Protein 4YKI (pdb70)

Structure (mmCIF, N/CA/C/O backbone):
data_4YKI
#
_entry.id   4YKI
#
_cell.length_a   45.944
_cell.length_b   123.388
_cell.length_c   54.319
_cell.angle_alpha   90.00
_cell.angle_beta   111.84
_cell.angle_gamma   90.00
#
_symmetry.space_group_name_H-M   'P 1 21 1'
#
loop_
_entity.id
_entity.type
_entity.pdbx_description
1 polymer 'ML032222a iGluR'
2 non-polymer GLYCINE
3 non-polymer 'MAGNESIUM ION'
4 non-polymer 'SULFATE ION'
5 water water
#
loop_
_atom_site.group_PDB
_atom_site.id
_atom_site.type_symbol
_atom_site.label_atom_id
_atom_site.label_alt_id
_atom_site.label_comp_id
_atom_site.label_asym_id
_atom_site.label_entity_id
_atom_site.label_seq_id
_atom_site.pdbx_PDB_ins_code
_atom_site.Cartn_x
_atom_site.Cartn_y
_atom_site.Cartn_z
_atom_site.occupancy
_atom_site.B_iso_or_equiv
_atom_site.auth_seq_id
_atom_site.auth_comp_id
_atom_site.auth_asym_id
_atom_site.auth_atom_id
_atom_site.pdbx_PDB_model_num
ATOM 1 N N . LEU A 1 5 ? 26.979 67.661 63.318 1.00 37.43 5 LEU A N 1
ATOM 2 C CA . LEU A 1 5 ? 26.844 66.273 62.878 1.00 27.57 5 LEU A CA 1
ATOM 3 C C . LEU A 1 5 ? 28.137 65.473 63.063 1.00 27.25 5 LEU A C 1
ATOM 4 O O . LEU A 1 5 ? 28.192 64.276 62.769 1.00 26.69 5 LEU A O 1
ATOM 19 N N . ILE A 1 6 ? 29.178 66.114 63.575 1.00 31.83 6 ILE A N 1
ATOM 20 C CA . ILE A 1 6 ? 30.437 65.412 63.771 1.00 22.32 6 ILE A CA 1
ATOM 21 C C . ILE A 1 6 ? 30.293 64.314 64.831 1.00 29.13 6 ILE A C 1
ATOM 22 O O . ILE A 1 6 ? 29.940 64.573 65.985 1.00 27.73 6 ILE A O 1
ATOM 38 N N . GLY A 1 7 ? 30.555 63.079 64.425 1.00 26.76 7 GLY A N 1
ATOM 39 C CA . GLY A 1 7 ? 30.455 61.943 65.320 1.00 26.00 7 GLY A CA 1
ATOM 40 C C . GLY A 1 7 ? 29.061 61.337 65.393 1.00 28.15 7 GLY A C 1
ATOM 41 O O . GLY A 1 7 ? 28.881 60.260 65.957 1.00 28.74 7 GLY A O 1
ATOM 45 N N . ARG A 1 8 ? 28.070 62.019 64.826 1.00 25.32 8 ARG A N 1
ATOM 46 C CA . ARG A 1 8 ? 26.690 61.536 64.866 1.00 21.79 8 ARG A CA 1
ATOM 47 C C . ARG A 1 8 ? 26.446 60.386 63.882 1.00 18.74 8 ARG A C 1
ATOM 48 O O . ARG A 1 8 ? 27.199 60.196 62.937 1.00 19.73 8 ARG A O 1
ATOM 69 N N . HIS A 1 9 ? 25.383 59.624 64.127 1.00 20.63 9 HIS A N 1
ATOM 70 C CA . HIS A 1 9 ? 24.938 58.572 63.214 1.00 19.88 9 HIS A CA 1
ATOM 71 C C . HIS A 1 9 ? 23.549 58.891 62.707 1.00 21.84 9 HIS A C 1
ATOM 72 O O . HIS A 1 9 ? 22.632 59.106 63.509 1.00 24.38 9 HIS A O 1
ATOM 85 N N . LEU A 1 10 ? 23.397 58.932 61.388 1.00 18.38 10 LEU A N 1
ATOM 86 C CA . LEU A 1 10 ? 22.097 59.206 60.763 1.00 16.99 10 LEU A CA 1
ATOM 87 C C . LEU A 1 10 ? 21.480 57.963 60.143 1.00 14.99 10 LEU A C 1
ATOM 88 O O . LEU A 1 10 ? 22.113 57.274 59.363 1.00 16.74 10 LEU A O 1
ATOM 104 N N . ARG A 1 11 ? 20.227 57.721 60.482 1.00 15.18 11 ARG A N 1
ATOM 105 C CA . ARG A 1 11 ? 19.429 56.677 59.878 1.00 14.84 11 ARG A CA 1
ATOM 106 C C . ARG A 1 11 ? 18.676 57.301 58.710 1.00 14.62 11 ARG A C 1
ATOM 107 O O . ARG A 1 11 ? 17.858 58.214 58.913 1.00 14.66 11 ARG A O 1
ATOM 128 N N . LEU A 1 12 ? 18.963 56.853 57.485 1.00 13.39 12 LEU A N 1
ATOM 129 C CA . LEU A 1 12 ? 18.460 57.515 56.280 1.00 13.12 12 LEU A CA 1
ATOM 130 C C . LEU A 1 12 ? 17.409 56.670 55.582 1.00 12.73 12 LEU A C 1
ATOM 131 O O . LEU A 1 12 ? 17.678 55.562 55.129 1.00 14.18 12 LEU A O 1
ATOM 147 N N . GLY A 1 13 ? 16.201 57.191 55.485 1.00 12.84 13 GLY A N 1
ATOM 148 C CA . GLY A 1 13 ? 15.173 56.520 54.722 1.00 12.67 13 GLY A CA 1
ATOM 149 C C . GLY A 1 13 ? 15.450 56.595 53.233 1.00 12.77 13 GLY A C 1
ATOM 150 O O . GLY A 1 13 ? 15.791 57.664 52.716 1.00 13.26 13 GLY A O 1
ATOM 154 N N . SER A 1 14 ? 15.285 55.477 52.540 1.00 12.74 14 SER A N 1
ATOM 155 C CA . SER A 1 14 ? 15.458 55.457 51.095 1.00 12.97 14 SER A CA 1
ATOM 156 C C . SER A 1 14 ? 14.845 54.198 50.489 1.00 13.01 14 SER A C 1
ATOM 157 O O . SER A 1 14 ? 14.474 53.271 51.210 1.00 13.65 14 SER A O 1
ATOM 165 N N . VAL A 1 15 ? 14.704 54.207 49.165 1.00 13.13 15 VAL A N 1
ATOM 166 C CA . VAL A 1 15 ? 14.280 53.053 48.380 1.00 14.15 15 VAL A CA 1
ATOM 167 C C . VAL A 1 15 ? 14.981 53.166 47.031 1.00 13.46 15 VAL A C 1
ATOM 168 O O . VAL A 1 15 ? 15.467 54.236 46.670 1.00 14.67 15 VAL A O 1
ATOM 181 N N . GLU A 1 16 ? 15.016 52.074 46.277 1.00 13.64 16 GLU A N 1
ATOM 182 C CA . GLU A 1 16 ? 15.488 52.156 44.909 1.00 14.27 16 GLU A CA 1
ATOM 183 C C . GLU A 1 16 ? 14.565 53.046 44.070 1.00 14.24 16 GLU A C 1
ATOM 184 O O . GLU A 1 16 ? 13.354 52.919 44.135 1.00 14.76 16 GLU A O 1
ATOM 196 N N . GLU A 1 17 ? 15.169 53.955 43.319 1.00 14.07 17 GLU A N 1
ATOM 197 C CA . GLU A 1 17 ? 14.482 54.775 42.323 1.00 14.01 17 GLU A CA 1
ATOM 198 C C . GLU A 1 17 ? 15.552 55.269 41.361 1.00 13.76 17 GLU A C 1
ATOM 199 O O . GLU A 1 17 ? 16.223 56.257 41.621 1.00 13.56 17 GLU A O 1
ATOM 211 N N . GLN A 1 18 ? 15.757 54.538 40.280 1.00 15.14 18 GLN A N 1
ATOM 212 C CA . GLN A 1 18 ? 16.850 54.843 39.385 1.00 16.04 18 GLN A CA 1
ATOM 213 C C . GLN A 1 18 ? 16.552 56.152 38.660 1.00 15.08 18 GLN A C 1
ATOM 214 O O . GLN A 1 18 ? 15.422 56.371 38.232 1.00 16.06 18 GLN A O 1
ATOM 228 N N . PRO A 1 19 ? 17.566 57.028 38.489 1.00 14.67 19 PRO A N 1
ATOM 229 C CA . PRO A 1 19 ? 18.993 56.876 38.754 1.00 15.54 19 PRO A CA 1
ATOM 230 C C . PRO A 1 19 ? 19.443 57.501 40.071 1.00 14.63 19 PRO A C 1
ATOM 231 O O . PRO A 1 19 ? 20.632 57.668 40.322 1.00 15.18 19 PRO A O 1
ATOM 242 N N . PHE A 1 20 ? 18.485 57.877 40.903 1.00 13.42 20 PHE A N 1
ATOM 243 C CA . PHE A 1 20 ? 18.764 58.481 42.205 1.00 13.98 20 PHE A CA 1
ATOM 244 C C . PHE A 1 20 ? 19.336 57.479 43.190 1.00 14.12 20 PHE A C 1
ATOM 245 O O . PHE A 1 20 ? 20.306 57.771 43.874 1.00 13.62 20 PHE A O 1
ATOM 262 N N . MET A 1 21 ? 18.735 56.296 43.241 1.00 13.95 21 MET A N 1
ATOM 263 C CA . MET A 1 21 ? 19.225 55.191 44.058 1.00 13.67 21 MET A CA 1
ATOM 264 C C . MET A 1 21 ? 19.038 53.880 43.336 1.00 13.75 21 MET A C 1
ATOM 265 O O . MET A 1 21 ? 17.980 53.634 42.753 1.00 14.21 21 MET A O 1
ATOM 279 N N . PHE A 1 22 ? 20.079 53.054 43.408 1.00 14.20 22 PHE A N 1
ATOM 280 C CA . PHE A 1 22 ? 20.079 51.662 42.987 1.00 14.05 22 PHE A CA 1
ATOM 281 C C . PHE A 1 22 ? 20.352 50.832 44.246 1.00 15.30 22 PHE A C 1
ATOM 282 O O . PHE A 1 22 ? 21.282 51.135 44.997 1.00 15.94 22 PHE A O 1
ATOM 299 N N . PHE A 1 23 ? 19.549 49.803 44.486 1.00 14.84 23 PHE A N 1
ATOM 300 C CA . PHE A 1 23 ? 19.734 48.928 45.638 1.00 15.49 23 PHE A CA 1
ATOM 301 C C . PHE A 1 23 ? 20.011 47.510 45.171 1.00 15.09 23 PHE A C 1
ATOM 302 O O . PHE A 1 23 ? 19.157 46.885 44.539 1.00 16.25 23 PHE A O 1
ATOM 319 N N . ALA A 1 24 ? 21.211 47.014 45.462 1.00 14.77 24 ALA A N 1
ATOM 320 C CA . ALA A 1 24 ? 21.559 45.640 45.146 1.00 15.02 24 ALA A CA 1
ATOM 321 C C . ALA A 1 24 ? 20.986 44.740 46.231 1.00 15.14 24 ALA A C 1
ATOM 322 O O . ALA A 1 24 ? 21.153 44.987 47.420 1.00 15.63 24 ALA A O 1
ATOM 329 N N . THR A 1 25 ? 20.309 43.682 45.801 1.00 17.00 25 THR A N 1
ATOM 330 C CA . THR A 1 25 ? 19.611 42.799 46.719 1.00 17.74 25 THR A CA 1
ATOM 331 C C . THR A 1 25 ? 20.450 41.603 47.138 1.00 18.10 25 THR A C 1
ATOM 332 O O . THR A 1 25 ? 19.969 40.755 47.883 1.00 19.58 25 THR A O 1
ATOM 343 N N . GLU A 1 26 ? 21.687 41.538 46.645 1.00 16.70 26 GLU A N 1
ATOM 344 C CA . GLU A 1 26 ? 22.631 40.469 46.963 1.00 16.99 26 GLU A CA 1
ATOM 345 C C . GLU A 1 26 ? 24.016 40.961 46.577 1.00 17.48 26 GLU A C 1
ATOM 346 O O . GLU A 1 26 ? 24.159 41.967 45.849 1.00 18.31 26 GLU A O 1
ATOM 358 N N . GLY A 1 27 ? 25.040 40.278 47.074 1.00 17.26 27 GLY A N 1
ATOM 359 C CA . GLY A 1 27 ? 26.397 40.538 46.632 1.00 16.74 27 GLY A CA 1
ATOM 360 C C . GLY A 1 27 ? 27.006 41.789 47.235 1.00 16.97 27 GLY A C 1
ATOM 361 O O . GLY A 1 27 ? 27.904 42.387 46.654 1.00 18.55 27 GLY A O 1
ATOM 365 N N . CYS A 1 28 ? 26.535 42.184 48.410 1.00 16.63 28 CYS A N 1
ATOM 366 C CA . CYS A 1 28 ? 26.949 43.447 49.016 1.00 16.17 28 CYS A CA 1
ATOM 367 C C . CYS A 1 28 ? 26.597 43.386 50.473 1.00 16.52 28 CYS A C 1
ATOM 368 O O . CYS A 1 28 ? 25.820 42.533 50.877 1.00 18.84 28 CYS A O 1
ATOM 375 N N . GLU A 1 29 ? 27.141 44.316 51.251 1.00 17.25 29 GLU A N 1
ATOM 376 C CA . GLU A 1 29 ? 26.756 44.466 52.642 1.00 19.28 29 GLU A CA 1
ATOM 377 C C . GLU A 1 29 ? 26.604 45.933 53.003 1.00 18.28 29 GLU A C 1
ATOM 378 O O . GLU A 1 29 ? 27.386 46.784 52.592 1.00 18.52 29 GLU A O 1
ATOM 390 N N . GLY A 1 30 ? 25.586 46.210 53.795 1.00 18.00 30 GLY A N 1
ATOM 391 C CA . GLY A 1 30 ? 25.422 47.525 54.383 1.00 18.12 30 GLY A CA 1
ATOM 392 C C . GLY A 1 30 ? 25.303 48.628 53.348 1.00 15.97 30 GLY A C 1
ATOM 393 O O . GLY A 1 30 ? 24.601 48.508 52.335 1.00 16.27 30 GLY A O 1
ATOM 397 N N . ASN A 1 31 ? 25.998 49.730 53.611 1.00 15.83 31 ASN A N 1
ATOM 398 C CA . ASN A 1 31 ? 25.912 50.905 52.754 1.00 15.51 31 ASN A CA 1
ATOM 399 C C . ASN A 1 31 ? 26.349 50.618 51.329 1.00 15.62 31 ASN A C 1
ATOM 400 O O . ASN A 1 31 ? 25.907 51.275 50.389 1.00 16.14 31 ASN A O 1
ATOM 411 N N . ASP A 1 32 ? 27.220 49.626 51.159 1.00 15.52 32 ASP A N 1
ATOM 412 C CA . ASP A 1 32 ? 27.737 49.334 49.825 1.00 16.67 32 ASP A CA 1
ATOM 413 C C . ASP A 1 32 ? 26.705 48.695 48.874 1.00 15.12 32 ASP A C 1
ATOM 414 O O . ASP A 1 32 ? 26.955 48.579 47.677 1.00 16.51 32 ASP A O 1
ATOM 423 N N . CYS A 1 33 ? 25.537 48.322 49.393 1.00 14.67 33 CYS A N 1
ATOM 424 C CA . CYS A 1 33 ? 24.431 47.872 48.545 1.00 14.89 33 CYS A CA 1
ATOM 425 C C . CYS A 1 33 ? 23.780 49.016 47.762 1.00 14.59 33 CYS A C 1
ATOM 426 O O . CYS A 1 33 ? 22.986 48.770 46.854 1.00 15.56 33 CYS A O 1
ATOM 433 N N . TRP A 1 34 ? 24.103 50.254 48.114 1.00 14.44 34 TRP A N 1
ATOM 434 C CA . TRP A 1 34 ? 23.462 51.417 47.529 1.00 13.79 34 TRP A CA 1
ATOM 435 C C . TRP A 1 34 ? 24.422 52.158 46.613 1.00 14.64 34 TRP A C 1
ATOM 436 O O . TRP A 1 34 ? 25.611 52.281 46.912 1.00 15.92 34 TRP A O 1
ATOM 457 N N . SER A 1 35 ? 23.879 52.699 45.529 1.00 14.53 35 SER A N 1
ATOM 458 C CA . SER A 1 35 ? 24.632 53.535 44.616 1.00 14.04 35 SER A CA 1
ATOM 459 C C . SER A 1 35 ? 23.653 54.472 43.916 1.00 14.36 35 SER A C 1
ATOM 460 O O . SER A 1 35 ? 22.438 54.278 43.975 1.00 14.40 35 SER A O 1
ATOM 468 N N . GLY A 1 36 ? 24.188 55.490 43.259 1.00 14.69 36 GLY A N 1
ATOM 469 C CA . GLY A 1 36 ? 23.375 56.407 42.482 1.00 13.60 36 GLY A CA 1
ATOM 470 C C . GLY A 1 36 ? 23.649 57.848 42.842 1.00 14.03 36 GLY A C 1
ATOM 471 O O . GLY A 1 36 ? 24.497 58.160 43.682 1.00 14.17 36 GLY A O 1
ATOM 475 N N . MET A 1 37 ? 22.902 58.749 42.217 1.00 13.55 37 MET A N 1
ATOM 476 C CA . MET A 1 37 ? 23.091 60.166 42.446 1.00 13.78 37 MET A CA 1
ATOM 477 C C . MET A 1 37 ? 22.908 60.541 43.920 1.00 13.50 37 MET A C 1
ATOM 478 O O . MET A 1 37 ? 23.712 61.277 44.479 1.00 13.56 37 MET A O 1
ATOM 492 N N . VAL A 1 38 ? 21.822 60.089 44.535 1.00 12.63 38 VAL A N 1
ATOM 493 C CA . VAL A 1 38 ? 21.582 60.417 45.935 1.00 12.82 38 VAL A CA 1
ATOM 494 C C . VAL A 1 38 ? 22.647 59.798 46.833 1.00 13.72 38 VAL A C 1
ATOM 495 O O . VAL A 1 38 ? 23.123 60.443 47.772 1.00 13.88 38 VAL A O 1
ATOM 508 N N . ASN A 1 39 ? 23.048 58.562 46.554 1.00 13.40 39 ASN A N 1
ATOM 509 C CA . ASN A 1 39 ? 24.120 57.959 47.352 1.00 13.25 39 ASN A CA 1
ATOM 510 C C . ASN A 1 39 ? 25.401 58.790 47.283 1.00 13.73 39 ASN A C 1
ATOM 511 O O . ASN A 1 39 ? 26.041 59.004 48.306 1.00 14.68 39 ASN A O 1
ATOM 522 N N . ASP A 1 40 ? 25.758 59.263 46.091 1.00 13.23 40 ASP A N 1
ATOM 523 C CA . ASP A 1 40 ? 26.949 60.103 45.963 1.00 13.70 40 ASP A CA 1
ATOM 524 C C . ASP A 1 40 ? 26.823 61.391 46.790 1.00 13.09 40 ASP A C 1
ATOM 525 O O . ASP A 1 40 ? 27.791 61.850 47.391 1.00 14.11 40 ASP A O 1
ATOM 534 N N . MET A 1 41 ? 25.627 61.971 46.821 1.00 13.50 41 MET A N 1
ATOM 535 C CA . MET A 1 41 ? 25.367 63.134 47.672 1.00 13.23 41 MET A CA 1
ATOM 536 C C . MET A 1 41 ? 25.561 62.817 49.160 1.00 13.55 41 MET A C 1
ATOM 537 O O . MET A 1 41 ? 26.219 63.575 49.906 1.00 13.81 41 MET A O 1
ATOM 551 N N . VAL A 1 42 ? 25.006 61.693 49.598 1.00 13.08 42 VAL A N 1
ATOM 552 C CA . VAL A 1 42 ? 25.125 61.290 50.995 1.00 13.55 42 VAL A CA 1
ATOM 553 C C . VAL A 1 42 ? 26.577 61.016 51.388 1.00 14.06 42 VAL A C 1
ATOM 554 O O . VAL A 1 42 ? 27.021 61.437 52.467 1.00 14.56 42 VAL A O 1
ATOM 567 N N . VAL A 1 43 ? 27.310 60.296 50.535 1.00 14.38 43 VAL A N 1
ATOM 568 C CA . VAL A 1 43 ? 28.711 60.000 50.819 1.00 14.81 43 VAL A CA 1
ATOM 569 C C . VAL A 1 43 ? 29.486 61.311 51.031 1.00 15.90 43 VAL A C 1
ATOM 570 O O . VAL A 1 43 ? 30.258 61.449 51.977 1.00 16.09 43 VAL A O 1
ATOM 583 N N . LYS A 1 44 ? 29.275 62.290 50.156 1.00 15.54 44 LYS A N 1
ATOM 584 C CA . LYS A 1 44 ? 30.006 63.551 50.258 1.00 15.99 44 LYS A CA 1
ATOM 585 C C . LYS A 1 44 ? 29.589 64.317 51.518 1.00 15.89 44 LYS A C 1
ATOM 586 O O . LYS A 1 44 ? 30.439 64.855 52.222 1.00 16.69 44 LYS A O 1
ATOM 605 N N . LEU A 1 45 ? 28.288 64.330 51.816 1.00 15.52 45 LEU A N 1
ATOM 606 C CA . LEU A 1 45 ? 27.805 64.946 53.049 1.00 15.52 45 LEU A CA 1
ATOM 607 C C . LEU A 1 45 ? 28.459 64.289 54.268 1.00 15.68 45 LEU A C 1
ATOM 608 O O . LEU A 1 45 ? 28.869 64.975 55.201 1.00 16.87 45 LEU A O 1
ATOM 624 N N A SER A 1 46 ? 28.534 62.959 54.257 0.50 15.51 46 SER A N 1
ATOM 625 N N B SER A 1 46 ? 28.561 62.958 54.254 0.50 15.35 46 SER A N 1
ATOM 626 C CA A SER A 1 46 ? 29.134 62.218 55.362 0.50 16.38 46 SER A CA 1
ATOM 627 C CA B SER A 1 46 ? 29.131 62.232 55.391 0.50 16.15 46 SER A CA 1
ATOM 628 C C A SER A 1 46 ? 30.597 62.624 55.539 0.50 17.75 46 SER A C 1
ATOM 629 C C B SER A 1 46 ? 30.621 62.546 55.547 0.50 17.96 46 SER A C 1
ATOM 630 O O A SER A 1 46 ? 31.067 62.877 56.656 0.50 18.71 46 SER A O 1
ATOM 631 O O B SER A 1 46 ? 31.136 62.647 56.664 0.50 19.73 46 SER A O 1
ATOM 646 N N . GLU A 1 47 ? 31.315 62.700 54.426 1.00 18.84 47 GLU A N 1
ATOM 647 C CA . GLU A 1 47 ? 32.736 63.043 54.464 1.00 20.30 47 GLU A CA 1
ATOM 648 C C . GLU A 1 47 ? 32.944 64.450 55.010 1.00 20.96 47 GLU A C 1
ATOM 649 O O . GLU A 1 47 ? 33.826 64.685 55.833 1.00 22.99 47 GLU A O 1
ATOM 662 N N . ASP A 1 48 ? 32.115 65.382 54.558 1.00 19.94 48 ASP A N 1
ATOM 663 C CA . ASP A 1 48 ? 32.309 66.786 54.892 1.00 20.06 48 ASP A CA 1
ATOM 664 C C . ASP A 1 48 ? 31.785 67.150 56.271 1.00 21.16 48 ASP A C 1
ATOM 665 O O . ASP A 1 48 ? 32.308 68.054 56.904 1.00 22.91 48 ASP A O 1
ATOM 674 N N . LEU A 1 49 ? 30.755 66.458 56.731 1.00 20.27 49 LEU A N 1
ATOM 675 C CA . LEU A 1 49 ? 30.106 66.782 57.995 1.00 19.79 49 LEU A CA 1
ATOM 676 C C . LEU A 1 49 ? 30.463 65.816 59.120 1.00 20.42 49 LEU A C 1
ATOM 677 O O . LEU A 1 49 ? 30.197 66.096 60.290 1.00 20.92 49 LEU A O 1
ATOM 693 N N . GLY A 1 50 ? 31.041 64.670 58.766 1.00 18.86 50 GLY A N 1
ATOM 694 C CA . GLY A 1 50 ? 31.635 63.795 59.760 1.00 19.16 50 GLY A CA 1
ATOM 695 C C . GLY A 1 50 ? 30.705 62.815 60.461 1.00 19.41 50 GLY A C 1
ATOM 696 O O . GLY A 1 50 ? 31.035 62.280 61.516 1.00 21.19 50 GLY A O 1
ATOM 700 N N . PHE A 1 51 ? 29.539 62.563 59.880 1.00 18.13 51 PHE A N 1
ATOM 701 C CA . PHE A 1 51 ? 28.607 61.577 60.411 1.00 17.10 51 PHE A CA 1
ATOM 702 C C . PHE A 1 51 ? 28.778 60.212 59.761 1.00 16.70 51 PHE A C 1
ATOM 703 O O . PHE A 1 51 ? 29.273 60.111 58.650 1.00 18.49 51 PHE A O 1
ATOM 720 N N . THR A 1 52 ? 28.358 59.178 60.483 1.00 17.97 52 THR A N 1
ATOM 721 C CA . THR A 1 52 ? 28.176 57.848 59.921 1.00 16.87 52 THR A CA 1
ATOM 722 C C . THR A 1 52 ? 26.693 57.694 59.600 1.00 16.12 52 THR A C 1
ATOM 723 O O . THR A 1 52 ? 25.868 58.487 60.054 1.00 16.27 52 THR A O 1
ATOM 734 N N . TYR A 1 53 ? 26.353 56.696 58.793 1.00 15.55 53 TYR A N 1
ATOM 735 C CA . TYR A 1 53 ? 24.969 56.527 58.373 1.00 15.04 53 TYR A CA 1
ATOM 736 C C . TYR A 1 53 ? 24.671 55.102 57.969 1.00 15.49 53 TYR A C 1
ATOM 737 O O . TYR A 1 53 ? 25.579 54.280 57.781 1.00 15.93 53 TYR A O 1
ATOM 755 N N . GLU A 1 54 ? 23.378 54.832 57.851 1.00 15.01 54 GLU A N 1
ATOM 756 C CA . GLU A 1 54 ? 22.866 53.593 57.284 1.00 14.69 54 GLU A CA 1
ATOM 757 C C . GLU A 1 54 ? 21.572 53.935 56.575 1.00 14.20 54 GLU A C 1
ATOM 758 O O . GLU A 1 54 ? 20.974 54.970 56.860 1.00 15.11 54 GLU A O 1
ATOM 770 N N . TYR A 1 55 ? 21.158 53.083 55.641 1.00 14.11 55 TYR A N 1
ATOM 771 C CA . TYR A 1 55 ? 19.899 53.262 54.932 1.00 14.60 55 TYR A CA 1
ATOM 772 C C . TYR A 1 55 ? 18.859 52.278 55.455 1.00 14.59 55 TYR A C 1
ATOM 773 O O . TYR A 1 55 ? 19.144 51.089 55.659 1.00 16.37 55 TYR A O 1
ATOM 791 N N . ILE A 1 56 ? 17.643 52.782 55.634 1.00 14.06 56 ILE A N 1
ATOM 792 C CA . ILE A 1 56 ? 16.508 52.009 56.130 1.00 15.15 56 ILE A CA 1
ATOM 793 C C . ILE A 1 56 ? 15.340 52.165 55.153 1.00 14.34 56 ILE A C 1
ATOM 794 O O . ILE A 1 56 ? 14.849 53.269 54.915 1.00 14.20 56 ILE A O 1
ATOM 810 N N . GLN A 1 57 ? 14.904 51.043 54.585 1.00 13.98 57 GLN A N 1
ATOM 811 C CA . GLN A 1 57 ? 13.766 51.031 53.681 1.00 13.60 57 GLN A CA 1
ATOM 812 C C . GLN A 1 57 ? 12.486 50.767 54.443 1.00 14.21 57 GLN A C 1
ATOM 813 O O . GLN A 1 57 ? 12.466 49.952 55.362 1.00 16.25 57 GLN A O 1
ATOM 827 N N . PRO A 1 58 ? 11.393 51.419 54.034 1.00 14.47 58 PRO A N 1
ATOM 828 C CA . PRO A 1 58 ? 10.115 51.107 54.678 1.00 14.97 58 PRO A CA 1
ATOM 829 C C . PRO A 1 58 ? 9.680 49.700 54.289 1.00 15.35 58 PRO A C 1
ATOM 830 O O . PRO A 1 58 ? 9.859 49.262 53.150 1.00 15.60 58 PRO A O 1
ATOM 841 N N . ASP A 1 59 ? 9.096 48.983 55.236 1.00 15.95 59 ASP A N 1
ATOM 842 C CA . ASP A 1 59 ? 8.673 47.625 54.973 1.00 17.71 59 ASP A CA 1
ATOM 843 C C . ASP A 1 59 ? 7.660 47.573 53.825 1.00 18.66 59 ASP A C 1
ATOM 844 O O . ASP A 1 59 ? 7.643 46.610 53.049 1.00 21.21 59 ASP A O 1
ATOM 853 N N . ASP A 1 60 ? 6.835 48.611 53.692 1.00 16.66 60 ASP A N 1
ATOM 854 C CA . ASP A 1 60 ? 5.828 48.660 52.627 1.00 17.67 60 ASP A CA 1
ATOM 855 C C . ASP A 1 60 ? 6.379 49.069 51.241 1.00 18.32 60 ASP A C 1
ATOM 856 O O . ASP A 1 60 ? 5.658 49.001 50.248 1.00 19.98 60 ASP A O 1
ATOM 865 N N . ARG A 1 61 ? 7.661 49.437 51.197 1.00 17.37 61 ARG A N 1
ATOM 866 C CA . ARG A 1 61 ? 8.383 49.900 49.998 1.00 19.09 61 ARG A CA 1
ATOM 867 C C . ARG A 1 61 ? 7.694 51.057 49.253 1.00 16.99 61 ARG A C 1
ATOM 868 O O . ARG A 1 61 ? 7.902 51.234 48.048 1.00 18.11 61 ARG A O 1
ATOM 889 N N . LYS A 1 62 ? 6.911 51.852 49.979 1.00 14.72 62 LYS A N 1
ATOM 890 C CA . LYS A 1 62 ? 6.251 53.020 49.397 1.00 13.77 62 LYS A CA 1
ATOM 891 C C . LYS A 1 62 ? 7.004 54.314 49.696 1.00 13.92 62 LYS A C 1
ATOM 892 O O . LYS A 1 62 ? 7.704 54.429 50.701 1.00 14.01 62 LYS A O 1
ATOM 911 N N . PHE A 1 63 ? 6.820 55.303 48.834 1.00 14.24 63 PHE A N 1
ATOM 912 C CA . PHE A 1 63 ? 7.327 56.638 49.120 1.00 13.60 63 PHE A CA 1
ATOM 913 C C . PHE A 1 63 ? 6.528 57.258 50.255 1.00 13.09 63 PHE A C 1
ATOM 914 O O . PHE A 1 63 ? 7.108 57.712 51.230 1.00 13.56 63 PHE A O 1
ATOM 931 N N . GLY A 1 64 ? 5.206 57.270 50.129 1.00 13.77 64 GLY A N 1
ATOM 932 C CA . GLY A 1 64 ? 4.335 57.669 51.211 1.00 14.82 64 GLY A CA 1
ATOM 933 C C . GLY A 1 64 ? 3.294 58.694 50.810 1.00 14.66 64 GLY A C 1
ATOM 934 O O . GLY A 1 64 ? 3.594 59.657 50.087 1.00 15.59 64 GLY A O 1
ATOM 938 N N . ALA A 1 65 ? 2.076 58.487 51.299 1.00 14.27 65 ALA A N 1
ATOM 939 C CA . ALA A 1 65 ? 0.972 59.421 51.131 1.00 15.40 65 ALA A CA 1
ATOM 940 C C . ALA A 1 65 ? 0.090 59.329 52.362 1.00 15.56 65 ALA A C 1
ATOM 941 O O . ALA A 1 65 ? 0.227 58.408 53.176 1.00 16.24 65 ALA A O 1
ATOM 948 N N . LEU A 1 66 ? -0.783 60.318 52.496 1.00 16.41 66 LEU A N 1
ATOM 949 C CA . LEU A 1 66 ? -1.726 60.394 53.581 1.00 17.26 66 LEU A CA 1
ATOM 950 C C . LEU A 1 66 ? -3.036 59.757 53.149 1.00 20.82 66 LEU A C 1
ATOM 951 O O . LEU A 1 66 ? -3.649 60.191 52.170 1.00 23.72 66 LEU A O 1
ATOM 967 N N . ASN A 1 67 ? -3.456 58.735 53.877 1.00 19.86 67 ASN A N 1
ATOM 968 C CA . ASN A 1 67 ? -4.726 58.069 53.615 1.00 23.31 67 ASN A CA 1
ATOM 969 C C . ASN A 1 67 ? -5.818 58.925 54.247 1.00 22.61 67 ASN A C 1
ATOM 970 O O . ASN A 1 67 ? -5.814 59.140 55.450 1.00 25.92 67 ASN A O 1
ATOM 981 N N A LYS A 1 68 ? -6.746 59.421 53.432 0.48 30.58 68 LYS A N 1
ATOM 982 N N B LYS A 1 68 ? -6.736 59.415 53.418 0.52 27.77 68 LYS A N 1
ATOM 983 C CA A LYS A 1 68 ? -7.764 60.354 53.918 0.48 41.85 68 LYS A CA 1
ATOM 984 C CA B LYS A 1 68 ? -7.782 60.328 53.868 0.52 39.02 68 LYS A CA 1
ATOM 985 C C A LYS A 1 68 ? -8.918 59.658 54.644 0.48 32.78 68 LYS A C 1
ATOM 986 C C B LYS A 1 68 ? -8.770 59.637 54.803 0.52 39.20 68 LYS A C 1
ATOM 987 O O A LYS A 1 68 ? -9.788 60.322 55.204 0.48 32.97 68 LYS A O 1
ATOM 988 O O B LYS A 1 68 ? -9.376 60.276 55.664 0.52 43.68 68 LYS A O 1
ATOM 1025 N N . THR A 1 69 ? -8.926 58.328 54.637 1.00 34.65 69 THR A N 1
ATOM 1026 C CA . THR A 1 69 ? -9.890 57.572 55.434 1.00 50.76 69 THR A CA 1
ATOM 1027 C C . THR A 1 69 ? -9.392 57.420 56.874 1.00 46.50 69 THR A C 1
ATOM 1028 O O . THR A 1 69 ? -10.156 57.598 57.817 1.00 41.92 69 THR A O 1
ATOM 1040 N N . THR A 1 70 ? -8.107 57.115 57.037 1.00 41.19 70 THR A N 1
ATOM 1041 C CA . THR A 1 70 ? -7.535 56.837 58.357 1.00 29.72 70 THR A CA 1
ATOM 1042 C C . THR A 1 70 ? -6.717 57.993 58.928 1.00 30.67 70 THR A C 1
ATOM 1043 O O . THR A 1 70 ? -6.375 57.995 60.111 1.00 30.09 70 THR A O 1
ATOM 1054 N N . ASN A 1 71 ? -6.399 58.972 58.088 1.00 27.58 71 ASN A N 1
ATOM 1055 C CA . ASN A 1 71 ? -5.508 60.058 58.468 1.00 29.24 71 ASN A CA 1
ATOM 1056 C C . ASN A 1 71 ? -4.144 59.553 58.947 1.00 27.17 71 ASN A C 1
ATOM 1057 O O . ASN A 1 71 ? -3.538 60.123 59.855 1.00 31.57 71 ASN A O 1
ATOM 1068 N N . GLU A 1 72 ? -3.661 58.493 58.303 1.00 25.92 72 GLU A N 1
ATOM 1069 C CA . GLU A 1 72 ? -2.334 57.961 58.577 1.00 25.27 72 GLU A CA 1
ATOM 1070 C C . GLU A 1 72 ? -1.482 57.933 57.316 1.00 18.28 72 GLU A C 1
ATOM 1071 O O . GLU A 1 72 ? -1.962 57.738 56.207 1.00 19.02 72 GLU A O 1
ATOM 1083 N N . TRP A 1 73 ? -0.195 58.156 57.546 1.00 17.54 73 TRP A N 1
ATOM 1084 C CA . TRP A 1 73 ? 0.839 58.066 56.526 1.00 15.43 73 TRP A CA 1
ATOM 1085 C C . TRP A 1 73 ? 1.380 56.647 56.393 1.00 14.43 73 TRP A C 1
ATOM 1086 O O . TRP A 1 73 ? 1.294 55.835 57.330 1.00 15.35 73 TRP A O 1
ATOM 1107 N N . ASN A 1 74 ? 1.958 56.368 55.235 1.00 15.46 74 ASN A N 1
ATOM 1108 C CA . ASN A 1 74 ? 2.714 55.144 55.022 1.00 14.30 74 ASN A CA 1
ATOM 1109 C C . ASN A 1 74 ? 4.080 55.473 54.425 1.00 13.76 74 ASN A C 1
ATOM 1110 O O . ASN A 1 74 ? 4.492 56.644 54.376 1.00 14.01 74 ASN A O 1
ATOM 1121 N N . GLY A 1 75 ? 4.798 54.446 54.004 1.00 13.48 75 GLY A N 1
ATOM 1122 C CA . GLY A 1 75 ? 6.047 54.633 53.294 1.00 13.53 75 GLY A CA 1
ATOM 1123 C C . GLY A 1 75 ? 7.167 55.268 54.103 1.00 12.95 75 GLY A C 1
ATOM 1124 O O . GLY A 1 75 ? 7.206 55.215 55.346 1.00 13.34 75 GLY A O 1
ATOM 1128 N N . MET A 1 76 ? 8.113 55.854 53.383 1.00 12.90 76 MET A N 1
ATOM 1129 C CA . MET A 1 76 ? 9.220 56.575 54.016 1.00 12.74 76 MET A CA 1
ATOM 1130 C C . MET A 1 76 ? 8.761 57.714 54.896 1.00 12.76 76 MET A C 1
ATOM 1131 O O . MET A 1 76 ? 9.387 57.973 55.927 1.00 12.91 76 MET A O 1
ATOM 1145 N N . ILE A 1 77 ? 7.689 58.391 54.498 1.00 13.16 77 ILE A N 1
ATOM 1146 C CA . ILE A 1 77 ? 7.173 59.487 55.300 1.00 13.01 77 ILE A CA 1
ATOM 1147 C C . ILE A 1 77 ? 6.779 58.957 56.681 1.00 13.79 77 ILE A C 1
ATOM 1148 O O . ILE A 1 77 ? 7.152 59.519 57.704 1.00 13.90 77 ILE A O 1
ATOM 1164 N N . ARG A 1 78 ? 6.048 57.852 56.727 1.00 13.36 78 ARG A N 1
ATOM 1165 C CA . ARG A 1 78 ? 5.644 57.278 58.004 1.00 14.31 78 ARG A CA 1
ATOM 1166 C C . ARG A 1 78 ? 6.841 56.846 58.853 1.00 14.22 78 ARG A C 1
ATOM 1167 O O . ARG A 1 78 ? 6.851 57.051 60.067 1.00 15.19 78 ARG A O 1
ATOM 1188 N N . ASP A 1 79 ? 7.849 56.233 58.231 1.00 13.51 79 ASP A N 1
ATOM 1189 C CA . ASP A 1 79 ? 9.028 55.822 58.976 1.00 14.44 79 ASP A CA 1
ATOM 1190 C C . ASP A 1 79 ? 9.698 57.024 59.644 1.00 13.93 79 ASP A C 1
ATOM 1191 O O . ASP A 1 79 ? 10.142 56.936 60.779 1.00 14.63 79 ASP A O 1
ATOM 1200 N N . LEU A 1 80 ? 9.764 58.151 58.941 1.00 13.80 80 LEU A N 1
ATOM 1201 C CA . LEU A 1 80 ? 10.362 59.347 59.496 1.00 13.43 80 LEU A CA 1
ATOM 1202 C C . LEU A 1 80 ? 9.519 59.848 60.677 1.00 13.93 80 LEU A C 1
ATOM 1203 O O . LEU A 1 80 ? 10.038 60.171 61.744 1.00 14.68 80 LEU A O 1
ATOM 1219 N N . LEU A 1 81 ? 8.200 59.907 60.498 1.00 14.38 81 LEU A N 1
ATOM 1220 C CA . LEU A 1 81 ? 7.304 60.362 61.560 1.00 14.75 81 LEU A CA 1
ATOM 1221 C C . LEU A 1 81 ? 7.371 59.456 62.796 1.00 16.05 81 LEU A C 1
ATOM 1222 O O . LEU A 1 81 ? 7.181 59.922 63.918 1.00 16.87 81 LEU A O 1
ATOM 1238 N N . ASP A 1 82 ? 7.639 58.171 62.575 1.00 15.16 82 ASP A N 1
ATOM 1239 C CA . ASP A 1 82 ? 7.761 57.187 63.650 1.00 15.83 82 ASP A CA 1
ATOM 1240 C C . ASP A 1 82 ? 9.149 57.199 64.307 1.00 16.34 82 ASP A C 1
ATOM 1241 O O . ASP A 1 82 ? 9.421 56.382 65.183 1.00 17.59 82 ASP A O 1
ATOM 1250 N N . ASP A 1 83 ? 10.027 58.106 63.872 1.00 15.67 83 ASP A N 1
ATOM 1251 C CA . ASP A 1 83 ? 11.382 58.196 64.406 1.00 16.58 83 ASP A CA 1
ATOM 1252 C C . ASP A 1 83 ? 12.164 56.900 64.173 1.00 16.54 83 ASP A C 1
ATOM 1253 O O . ASP A 1 83 ? 13.018 56.530 64.985 1.00 17.65 83 ASP A O 1
ATOM 1262 N N . LYS A 1 84 ? 11.900 56.245 63.045 1.00 16.17 84 LYS A N 1
ATOM 1263 C CA . LYS A 1 84 ? 12.723 55.125 62.576 1.00 16.36 84 LYS A CA 1
ATOM 1264 C C . LYS A 1 84 ? 13.895 55.623 61.732 1.00 15.50 84 LYS A C 1
ATOM 1265 O O . LYS A 1 84 ? 14.913 54.927 61.575 1.00 16.27 84 LYS A O 1
ATOM 1284 N N . THR A 1 85 ? 13.761 56.841 61.204 1.00 14.84 85 THR A N 1
ATOM 1285 C CA . THR A 1 85 ? 14.801 57.486 60.404 1.00 14.91 85 THR A CA 1
ATOM 1286 C C . THR A 1 85 ? 14.949 58.941 60.851 1.00 14.66 85 THR A C 1
ATOM 1287 O O . THR A 1 85 ? 14.041 59.501 61.471 1.00 15.17 85 THR A O 1
ATOM 1298 N N . ASP A 1 86 ? 16.105 59.528 60.544 1.00 14.39 86 ASP A N 1
ATOM 1299 C CA . ASP A 1 86 ? 16.448 60.914 60.853 1.00 15.02 86 ASP A CA 1
ATOM 1300 C C . ASP A 1 86 ? 16.324 61.845 59.655 1.00 14.41 86 ASP A C 1
ATOM 1301 O O . ASP A 1 86 ? 16.180 63.052 59.816 1.00 15.10 86 ASP A O 1
ATOM 1310 N N . MET A 1 87 ? 16.366 61.275 58.458 1.00 13.88 87 MET A N 1
ATOM 1311 C CA . MET A 1 87 ? 16.272 62.051 57.224 1.00 13.53 87 MET A CA 1
ATOM 1312 C C . MET A 1 87 ? 15.882 61.097 56.101 1.00 13.17 87 MET A C 1
ATOM 1313 O O . MET A 1 87 ? 16.256 59.932 56.157 1.00 14.03 87 MET A O 1
ATOM 1327 N N . ILE A 1 88 ? 15.100 61.572 55.127 1.00 12.47 88 ILE A N 1
ATOM 1328 C CA . ILE A 1 88 ? 14.765 60.796 53.938 1.00 12.25 88 ILE A CA 1
ATOM 1329 C C . ILE A 1 88 ? 15.682 61.270 52.813 1.00 12.65 88 ILE A C 1
ATOM 1330 O O . ILE A 1 88 ? 15.620 62.437 52.403 1.00 13.36 88 ILE A O 1
ATOM 1346 N N . ALA A 1 89 ? 16.555 60.372 52.351 1.00 12.66 89 ALA A N 1
ATOM 1347 C CA . ALA A 1 89 ? 17.539 60.686 51.333 1.00 12.34 89 ALA A CA 1
ATOM 1348 C C . ALA A 1 89 ? 17.167 59.960 50.037 1.00 12.03 89 ALA A C 1
ATOM 1349 O O . ALA A 1 89 ? 17.472 58.780 49.857 1.00 12.83 89 ALA A O 1
ATOM 1356 N N . ILE A 1 90 ? 16.465 60.666 49.151 1.00 12.87 90 ILE A N 1
ATOM 1357 C CA . ILE A 1 90 ? 15.926 60.109 47.915 1.00 13.19 90 ILE A CA 1
ATOM 1358 C C . ILE A 1 90 ? 15.486 61.322 47.076 1.00 12.74 90 ILE A C 1
ATOM 1359 O O . ILE A 1 90 ? 15.592 62.477 47.532 1.00 13.26 90 ILE A O 1
ATOM 1375 N N . ASP A 1 91 ? 14.968 61.078 45.871 1.00 13.08 91 ASP A N 1
ATOM 1376 C CA . ASP A 1 91 ? 14.263 62.129 45.131 1.00 13.11 91 ASP A CA 1
ATOM 1377 C C . ASP A 1 91 ? 12.873 62.302 45.739 1.00 12.44 91 ASP A C 1
ATOM 1378 O O . ASP A 1 91 ? 11.901 61.751 45.237 1.00 13.04 91 ASP A O 1
ATOM 1387 N N . LEU A 1 92 ? 12.790 63.047 46.838 1.00 12.36 92 LEU A N 1
ATOM 1388 C CA . LEU A 1 92 ? 11.524 63.204 47.558 1.00 12.17 92 LEU A CA 1
ATOM 1389 C C . LEU A 1 92 ? 10.815 64.438 47.036 1.00 11.71 92 LEU A C 1
ATOM 1390 O O . LEU A 1 92 ? 11.262 65.578 47.242 1.00 12.48 92 LEU A O 1
ATOM 1406 N N . SER A 1 93 ? 9.704 64.229 46.347 1.00 12.33 93 SER A N 1
ATOM 1407 C CA . SER A 1 93 ? 8.978 65.323 45.733 1.00 11.84 93 SER A CA 1
ATOM 1408 C C . SER A 1 93 ? 8.328 66.190 46.789 1.00 12.14 93 SER A C 1
ATOM 1409 O O . SER A 1 93 ? 7.770 65.694 47.772 1.00 12.51 93 SER A O 1
ATOM 1417 N N . THR A 1 94 ? 8.320 67.492 46.524 1.00 12.32 94 THR A N 1
ATOM 1418 C CA . THR A 1 94 ? 7.683 68.455 47.407 1.00 12.70 94 THR A CA 1
ATOM 1419 C C . THR A 1 94 ? 6.189 68.578 47.113 1.00 13.11 94 THR A C 1
ATOM 1420 O O . THR A 1 94 ? 5.796 68.876 45.994 1.00 13.58 94 THR A O 1
ATOM 1431 N N . ASN A 1 95 ? 5.361 68.340 48.131 1.00 12.82 95 ASN A N 1
ATOM 1432 C CA . ASN A 1 95 ? 3.936 68.614 48.039 1.00 13.44 95 ASN A CA 1
ATOM 1433 C C . ASN A 1 95 ? 3.416 69.101 49.382 1.00 13.44 95 ASN A C 1
ATOM 1434 O O . ASN A 1 95 ? 4.042 68.899 50.426 1.00 13.39 95 ASN A O 1
ATOM 1445 N N A SER A 1 96 ? 2.286 69.790 49.336 0.80 13.42 96 SER A N 1
ATOM 1446 N N B SER A 1 96 ? 2.258 69.756 49.348 0.20 13.36 96 SER A N 1
ATOM 1447 C CA A SER A 1 96 ? 1.732 70.435 50.516 0.80 13.71 96 SER A CA 1
ATOM 1448 C CA B SER A 1 96 ? 1.716 70.427 50.527 0.20 13.22 96 SER A CA 1
ATOM 1449 C C A SER A 1 96 ? 1.272 69.415 51.566 0.80 13.74 96 SER A C 1
ATOM 1450 C C B SER A 1 96 ? 1.176 69.447 51.570 0.20 13.29 96 SER A C 1
ATOM 1451 O O A SER A 1 96 ? 1.416 69.659 52.755 0.80 14.37 96 SER A O 1
ATOM 1452 O O B SER A 1 96 ? 1.136 69.767 52.756 0.20 13.55 96 SER A O 1
ATOM 1467 N N . ALA A 1 97 ? 0.773 68.255 51.139 1.00 13.72 97 ALA A N 1
ATOM 1468 C CA . ALA A 1 97 ? 0.346 67.216 52.088 1.00 14.93 97 ALA A CA 1
ATOM 1469 C C . ALA A 1 97 ? 1.532 66.795 52.955 1.00 13.60 97 ALA A C 1
ATOM 1470 O O . ALA A 1 97 ? 1.455 66.785 54.166 1.00 14.44 97 ALA A O 1
ATOM 1478 N N . ARG A 1 98 ? 2.654 66.505 52.321 1.00 13.30 98 ARG A N 1
ATOM 1479 C CA . ARG A 1 98 ? 3.860 66.133 53.057 1.00 13.52 98 ARG A CA 1
ATOM 1480 C C . ARG A 1 98 ? 4.367 67.282 53.952 1.00 13.48 98 ARG A C 1
ATOM 1481 O O . ARG A 1 98 ? 4.761 67.047 55.091 1.00 14.03 98 ARG A O 1
ATOM 1502 N N A LYS A 1 99 ? 4.307 68.515 53.451 0.52 13.20 99 LYS A N 1
ATOM 1503 N N B LYS A 1 99 ? 4.326 68.510 53.434 0.48 14.12 99 LYS A N 1
ATOM 1504 C CA A LYS A 1 99 ? 4.764 69.679 54.202 0.52 12.52 99 LYS A CA 1
ATOM 1505 C CA B LYS A 1 99 ? 4.842 69.670 54.151 0.48 14.51 99 LYS A CA 1
ATOM 1506 C C A LYS A 1 99 ? 3.978 69.874 55.493 0.52 12.94 99 LYS A C 1
ATOM 1507 C C B LYS A 1 99 ? 4.072 69.937 55.437 0.48 15.45 99 LYS A C 1
ATOM 1508 O O A LYS A 1 99 ? 4.513 70.387 56.466 0.52 12.97 99 LYS A O 1
ATOM 1509 O O B LYS A 1 99 ? 4.611 70.529 56.362 0.48 15.60 99 LYS A O 1
ATOM 1546 N N A SER A 1 100 ? 2.719 69.447 55.523 0.52 13.36 100 SER A N 1
ATOM 1547 N N B SER A 1 100 ? 2.821 69.492 55.506 0.48 16.19 100 SER A N 1
ATOM 1548 C CA A SER A 1 100 ? 1.937 69.551 56.748 0.52 14.01 100 SER A CA 1
ATOM 1549 C CA B SER A 1 100 ? 2.053 69.613 56.739 0.48 16.92 100 SER A CA 1
ATOM 1550 C C A SER A 1 100 ? 2.474 68.639 57.850 0.52 14.01 100 SER A C 1
ATOM 1551 C C B SER A 1 100 ? 2.661 68.765 57.856 0.48 15.35 100 SER A C 1
ATOM 1552 O O A SER A 1 100 ? 2.146 68.836 59.010 0.52 14.87 100 SER A O 1
ATOM 1553 O O B SER A 1 100 ? 2.580 69.134 59.024 0.48 16.41 100 SER A O 1
ATOM 1568 N N . ALA A 1 101 ? 3.287 67.648 57.480 1.00 15.10 101 ALA A N 1
ATOM 1569 C CA . ALA A 1 101 ? 3.781 66.645 58.431 1.00 15.92 101 ALA A CA 1
ATOM 1570 C C . ALA A 1 101 ? 5.287 66.676 58.654 1.00 14.47 101 ALA A C 1
ATOM 1571 O O . ALA A 1 101 ? 5.746 66.358 59.754 1.00 14.82 101 ALA A O 1
ATOM 1579 N N . ILE A 1 102 ? 6.051 67.026 57.617 1.00 13.73 102 ILE A N 1
ATOM 1580 C CA . ILE A 1 102 ? 7.511 67.010 57.678 1.00 13.89 102 ILE A CA 1
ATOM 1581 C C . ILE A 1 102 ? 8.056 68.279 57.046 1.00 13.99 102 ILE A C 1
ATOM 1582 O O . ILE A 1 102 ? 7.322 69.030 56.407 1.00 14.34 102 ILE A O 1
ATOM 1598 N N . ASP A 1 103 ? 9.353 68.491 57.215 1.00 13.06 103 ASP A N 1
ATOM 1599 C CA . ASP A 1 103 ? 10.063 69.544 56.519 1.00 12.96 103 ASP A CA 1
ATOM 1600 C C . ASP A 1 103 ? 10.825 68.974 55.329 1.00 13.69 103 ASP A C 1
ATOM 1601 O O . ASP A 1 103 ? 11.025 67.764 55.209 1.00 14.09 103 ASP A O 1
ATOM 1610 N N . TYR A 1 104 ? 11.255 69.873 54.456 1.00 13.16 104 TYR A N 1
ATOM 1611 C CA . TYR A 1 104 ? 12.141 69.544 53.363 1.00 12.99 104 TYR A CA 1
ATOM 1612 C C . TYR A 1 104 ? 13.449 70.291 53.516 1.00 14.35 104 TYR A C 1
ATOM 1613 O O . TYR A 1 104 ? 13.494 71.398 54.060 1.00 16.17 104 TYR A O 1
ATOM 1631 N N . SER A 1 105 ? 14.502 69.695 52.986 1.00 13.10 105 SER A N 1
ATOM 1632 C CA . SER A 1 105 ? 15.764 70.378 52.839 1.00 13.70 105 SER A CA 1
ATOM 1633 C C . SER A 1 105 ? 15.667 71.390 51.706 1.00 14.13 105 SER A C 1
ATOM 1634 O O . SER A 1 105 ? 14.709 71.400 50.929 1.00 14.74 105 SER A O 1
ATOM 1642 N N . PHE A 1 106 ? 16.716 72.190 51.575 1.00 14.15 106 PHE A N 1
ATOM 1643 C CA . PHE A 1 106 ? 16.952 72.941 50.356 1.00 14.40 106 PHE A CA 1
ATOM 1644 C C . PHE A 1 106 ? 16.858 71.980 49.174 1.00 13.40 106 PHE A C 1
ATOM 1645 O O . PHE A 1 106 ? 17.384 70.865 49.247 1.00 14.33 106 PHE A O 1
ATOM 1662 N N . PRO A 1 107 ? 16.168 72.379 48.098 1.00 13.79 107 PRO A N 1
ATOM 1663 C CA . PRO A 1 107 ? 15.914 71.425 47.013 1.00 14.39 107 PRO A CA 1
ATOM 1664 C C . PRO A 1 107 ? 17.041 71.363 46.008 1.00 16.02 107 PRO A C 1
ATOM 1665 O O . PRO A 1 107 ? 17.825 72.310 45.909 1.00 19.13 107 PRO A O 1
ATOM 1676 N N . PHE A 1 108 ? 17.090 70.286 45.236 1.00 15.65 108 PHE A N 1
ATOM 1677 C CA . PHE A 1 108 ? 18.170 70.106 44.281 1.00 16.23 108 PHE A CA 1
ATOM 1678 C C . PHE A 1 108 ? 17.736 69.824 42.847 1.00 15.19 108 PHE A C 1
ATOM 1679 O O . PHE A 1 108 ? 18.602 69.703 41.999 1.00 17.15 108 PHE A O 1
ATOM 1696 N N . MET A 1 109 ? 16.438 69.778 42.546 1.00 15.24 109 MET A N 1
ATOM 1697 C CA . MET A 1 109 ? 16.004 69.514 41.163 1.00 14.33 109 MET A CA 1
ATOM 1698 C C . MET A 1 109 ? 14.529 69.849 40.885 1.00 15.10 109 MET A C 1
ATOM 1699 O O . MET A 1 109 ? 13.626 69.284 41.497 1.00 15.84 109 MET A O 1
ATOM 1713 N N . ASP A 1 110 ? 14.291 70.735 39.920 1.00 14.58 110 ASP A N 1
ATOM 1714 C CA . ASP A 1 110 ? 12.938 71.020 39.465 1.00 14.37 110 ASP A CA 1
ATOM 1715 C C . ASP A 1 110 ? 12.391 69.796 38.755 1.00 14.81 110 ASP A C 1
ATOM 1716 O O . ASP A 1 110 ? 13.097 69.135 37.992 1.00 16.56 110 ASP A O 1
ATOM 1725 N N . ALA A 1 111 ? 11.107 69.541 38.949 1.00 14.47 111 ALA A N 1
ATOM 1726 C CA . ALA A 1 111 ? 10.442 68.432 38.275 1.00 15.24 111 ALA A CA 1
ATOM 1727 C C . ALA A 1 111 ? 8.974 68.784 37.997 1.00 15.72 111 ALA A C 1
ATOM 1728 O O . ALA A 1 111 ? 8.400 69.673 38.635 1.00 16.66 111 ALA A O 1
ATOM 1735 N N . GLY A 1 112 ? 8.382 68.071 37.039 1.00 16.41 112 GLY A N 1
ATOM 1736 C CA . GLY A 1 112 ? 6.970 68.189 36.714 1.00 16.04 112 GLY A CA 1
ATOM 1737 C C . GLY A 1 112 ? 6.342 66.829 36.547 1.00 14.76 112 GLY A C 1
ATOM 1738 O O . GLY A 1 112 ? 7.039 65.814 36.523 1.00 16.45 112 GLY A O 1
ATOM 1742 N N . ILE A 1 113 ? 5.020 66.812 36.430 1.00 15.20 113 ILE A N 1
ATOM 1743 C CA . ILE A 1 113 ? 4.289 65.597 36.108 1.00 15.68 113 ILE A CA 1
ATOM 1744 C C . ILE A 1 113 ? 4.273 65.417 34.598 1.00 16.65 113 ILE A C 1
ATOM 1745 O O . ILE A 1 113 ? 4.021 66.370 33.851 1.00 18.01 113 ILE A O 1
ATOM 1761 N N A LYS A 1 114 ? 4.552 64.189 34.163 0.68 16.70 114 LYS A N 1
ATOM 1762 N N B LYS A 1 114 ? 4.545 64.186 34.163 0.32 17.45 114 LYS A N 1
ATOM 1763 C CA A LYS A 1 114 ? 4.614 63.829 32.749 0.68 18.62 114 LYS A CA 1
ATOM 1764 C CA B LYS A 1 114 ? 4.635 63.830 32.749 0.32 19.24 114 LYS A CA 1
ATOM 1765 C C A LYS A 1 114 ? 3.833 62.542 32.501 0.68 18.00 114 LYS A C 1
ATOM 1766 C C B LYS A 1 114 ? 3.876 62.529 32.480 0.32 18.96 114 LYS A C 1
ATOM 1767 O O A LYS A 1 114 ? 3.849 61.627 33.324 0.68 17.86 114 LYS A O 1
ATOM 1768 O O B LYS A 1 114 ? 3.952 61.588 33.269 0.32 18.69 114 LYS A O 1
ATOM 1805 N N . ALA A 1 115 ? 3.147 62.485 31.369 1.00 19.62 115 ALA A N 1
ATOM 1806 C CA . ALA A 1 115 ? 2.404 61.293 30.973 1.00 19.82 115 ALA A CA 1
ATOM 1807 C C . ALA A 1 115 ? 3.044 60.690 29.727 1.00 20.34 115 ALA A C 1
ATOM 1808 O O . ALA A 1 115 ? 3.463 61.421 28.836 1.00 21.31 115 ALA A O 1
ATOM 1816 N N . VAL A 1 116 ? 3.142 59.362 29.684 1.00 20.03 116 VAL A N 1
ATOM 1817 C CA . VAL A 1 116 ? 3.755 58.662 28.558 1.00 21.06 116 VAL A CA 1
ATOM 1818 C C . VAL A 1 116 ? 2.912 57.460 28.146 1.00 21.02 116 VAL A C 1
ATOM 1819 O O . VAL A 1 116 ? 2.131 56.938 28.924 1.00 20.43 116 VAL A O 1
ATOM 1832 N N . VAL A 1 117 ? 3.115 57.013 26.905 1.00 21.61 117 VAL A N 1
ATOM 1833 C CA . VAL A 1 117 ? 2.332 55.918 26.320 1.00 22.08 117 VAL A CA 1
ATOM 1834 C C . VAL A 1 117 ? 3.181 55.211 25.262 1.00 24.97 117 VAL A C 1
ATOM 1835 O O . VAL A 1 117 ? 4.038 55.841 24.634 1.00 24.73 117 VAL A O 1
ATOM 1848 N N . LYS A 1 118 ? 2.956 53.906 25.095 1.00 22.85 118 LYS A N 1
ATOM 1849 C CA . LYS A 1 118 ? 3.667 53.110 24.092 1.00 25.70 118 LYS A CA 1
ATOM 1850 C C . LYS A 1 118 ? 2.887 53.160 22.797 1.00 27.14 118 LYS A C 1
ATOM 1851 O O . LYS A 1 118 ? 1.651 53.177 22.783 1.00 30.39 118 LYS A O 1
ATOM 1870 N N . GLY A 1 119 ? 3.626 53.180 21.700 1.00 29.06 119 GLY A N 1
ATOM 1871 C CA . GLY A 1 119 ? 3.028 53.149 20.385 1.00 36.04 119 GLY A CA 1
ATOM 1872 C C . GLY A 1 119 ? 3.091 54.531 19.799 1.00 38.26 119 GLY A C 1
ATOM 1873 O O . GLY A 1 119 ? 2.682 55.509 20.429 1.00 31.65 119 GLY A O 1
ATOM 1877 N N . GLU A 1 120 ? 3.638 54.613 18.595 1.00 40.86 120 GLU A N 1
ATOM 1878 C CA . GLU A 1 120 ? 3.743 55.879 17.897 1.00 40.48 120 GLU A CA 1
ATOM 1879 C C . GLU A 1 120 ? 2.355 56.394 17.552 1.00 26.18 120 GLU A C 1
ATOM 1880 O O . GLU A 1 120 ? 1.427 55.618 17.329 1.00 36.56 120 GLU A O 1
ATOM 1892 N N . GLY A 1 121 ? 2.234 57.713 17.496 1.00 31.49 121 GLY A N 1
ATOM 1893 C CA . GLY A 1 121 ? 1.059 58.355 16.943 1.00 36.40 121 GLY A CA 1
ATOM 1894 C C . GLY A 1 121 ? -0.202 58.212 17.767 1.00 35.88 121 GLY A C 1
ATOM 1895 O O . GLY A 1 121 ? -1.287 58.048 17.212 1.00 29.86 121 GLY A O 1
ATOM 1899 N N . THR A 1 122 ? -0.084 58.285 19.088 1.00 38.52 122 THR A N 1
ATOM 1900 C CA . THR A 1 122 ? -1.275 58.217 19.923 1.00 44.49 122 THR A CA 1
ATOM 1901 C C . THR A 1 122 ? -2.213 59.361 19.570 1.00 40.72 122 THR A C 1
ATOM 1902 O O . THR A 1 122 ? -1.765 60.441 19.180 1.00 30.86 122 THR A O 1
ATOM 1913 N N . THR A 1 123 ? -3.512 59.109 19.699 1.00 36.96 123 THR A N 1
ATOM 1914 C CA . THR A 1 123 ? -4.529 60.107 19.391 1.00 35.78 123 THR A CA 1
ATOM 1915 C C . THR A 1 123 ? -4.771 61.062 20.565 1.00 45.66 123 THR A C 1
ATOM 1916 O O . THR A 1 123 ? -5.397 62.110 20.402 1.00 36.38 123 THR A O 1
ATOM 1927 N N . LEU A 1 124 ? -4.275 60.698 21.744 1.00 45.33 124 LEU A N 1
ATOM 1928 C CA . LEU A 1 124 ? -4.470 61.512 22.938 1.00 46.22 124 LEU A CA 1
ATOM 1929 C C . LEU A 1 124 ? -3.657 62.796 22.853 1.00 36.38 124 LEU A C 1
ATOM 1930 O O . LEU A 1 124 ? -2.503 62.776 22.420 1.00 52.16 124 LEU A O 1
ATOM 1946 N N . ASN A 1 125 ? -4.256 63.909 23.274 1.00 29.87 125 ASN A N 1
ATOM 1947 C CA . ASN A 1 125 ? -3.561 65.191 23.324 1.00 27.79 125 ASN A CA 1
ATOM 1948 C C . ASN A 1 125 ? -3.300 65.673 24.748 1.00 33.72 125 ASN A C 1
ATOM 1949 O O . ASN A 1 125 ? -2.380 66.449 24.992 1.00 27.79 125 ASN A O 1
ATOM 1960 N N . GLN A 1 126 ? -4.112 65.215 25.694 1.00 27.86 126 GLN A N 1
ATOM 1961 C CA . GLN A 1 126 ? -4.022 65.700 27.064 1.00 24.63 126 GLN A CA 1
ATOM 1962 C C . GLN A 1 126 ? -4.642 64.632 27.948 1.00 25.20 126 GLN A C 1
ATOM 1963 O O . GLN A 1 126 ? -5.601 63.981 27.528 1.00 26.13 126 GLN A O 1
ATOM 1977 N N . VAL A 1 127 ? -4.086 64.410 29.135 1.00 24.76 127 VAL A N 1
ATOM 1978 C CA . VAL A 1 127 ? -4.515 63.271 29.944 1.00 21.59 127 VAL A CA 1
ATOM 1979 C C . VAL A 1 127 ? -6.004 63.272 30.304 1.00 19.51 127 VAL A C 1
ATOM 1980 O O . VAL A 1 127 ? -6.594 62.211 30.402 1.00 21.23 127 VAL A O 1
ATOM 1993 N N . LEU A 1 128 ? -6.616 64.438 30.492 1.00 21.18 128 LEU A N 1
ATOM 1994 C CA . LEU A 1 128 ? -8.033 64.437 30.870 1.00 21.51 128 LEU A CA 1
ATOM 1995 C C . LEU A 1 128 ? -8.916 63.833 29.770 1.00 21.49 128 LEU A C 1
ATOM 1996 O O . LEU A 1 128 ? -10.018 63.359 30.042 1.00 22.20 128 LEU A O 1
ATOM 2012 N N . GLU A 1 129 ? -8.421 63.811 28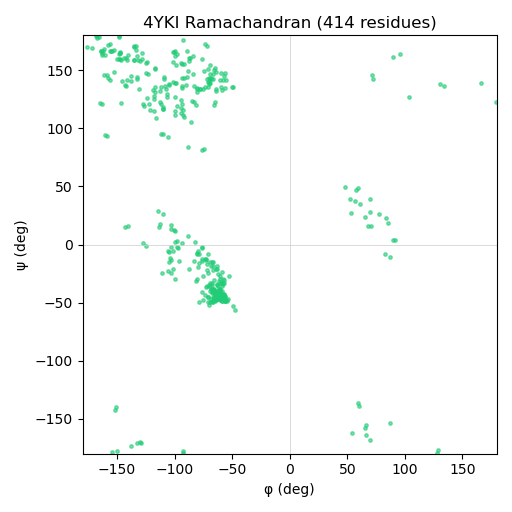.534 1.00 26.29 129 GLU A N 1
ATOM 2013 C CA . GLU A 1 129 ? -9.164 63.194 27.435 1.00 26.49 129 GLU A CA 1
ATOM 2014 C C . GLU A 1 129 ? -9.367 61.703 27.649 1.00 24.09 129 GLU A C 1
ATOM 2015 O O . GLU A 1 129 ? -10.271 61.103 27.064 1.00 26.20 129 GLU A O 1
ATOM 2027 N N . LEU A 1 130 ? -8.538 61.101 28.496 1.00 22.57 130 LEU A N 1
ATOM 2028 C CA . LEU A 1 130 ? -8.660 59.691 28.811 1.00 21.94 130 LEU A CA 1
ATOM 2029 C C . LEU A 1 130 ? -10.047 59.350 29.358 1.00 20.98 130 LEU A C 1
ATOM 2030 O O . LEU A 1 130 ? -10.541 58.241 29.172 1.00 23.58 130 LEU A O 1
ATOM 2046 N N . LEU A 1 131 ? -10.673 60.312 30.033 1.00 21.71 131 LEU A N 1
ATOM 2047 C CA . LEU A 1 131 ? -11.971 60.067 30.663 1.00 22.71 131 LEU A CA 1
ATOM 2048 C C . LEU A 1 131 ? -13.092 59.865 29.645 1.00 28.85 131 LEU A C 1
ATOM 2049 O O . LEU A 1 131 ? -14.136 59.310 29.980 1.00 32.93 131 LEU A O 1
ATOM 2065 N N . ASP A 1 132 ? -12.862 60.294 28.409 1.00 26.59 132 ASP A N 1
ATOM 2066 C CA . ASP A 1 132 ? -13.903 60.318 27.378 1.00 27.12 132 ASP A CA 1
ATOM 2067 C C . ASP A 1 132 ? -13.644 59.279 26.288 1.00 29.92 132 ASP A C 1
ATOM 2068 O O . ASP A 1 132 ? -14.091 59.442 25.149 1.00 36.60 132 ASP A O 1
ATOM 2077 N N . GLN A 1 133 ? -12.930 58.214 26.636 1.00 25.76 133 GLN A N 1
ATOM 2078 C CA . GLN A 1 133 ? -12.590 57.168 25.671 1.00 31.25 133 GLN A CA 1
ATOM 2079 C C . GLN A 1 133 ? -12.321 55.865 26.396 1.00 30.27 133 GLN A C 1
ATOM 2080 O O . GLN A 1 133 ? -12.265 55.838 27.624 1.00 32.16 133 GLN A O 1
ATOM 2094 N N . ASP A 1 134 ? -12.149 54.782 25.642 1.00 29.88 134 ASP A N 1
ATOM 2095 C CA . ASP A 1 134 ? -11.920 53.470 26.240 1.00 27.00 134 ASP A CA 1
ATOM 2096 C C . ASP A 1 134 ? -10.931 52.606 25.453 1.00 30.31 134 ASP A C 1
ATOM 2097 O O . ASP A 1 134 ? -10.834 51.398 25.680 1.00 35.10 134 ASP A O 1
ATOM 2106 N N . LYS A 1 135 ? -10.194 53.231 24.542 1.00 27.62 135 LYS A N 1
ATOM 2107 C CA . LYS A 1 135 ? -9.101 52.554 23.858 1.00 32.43 135 LYS A CA 1
ATOM 2108 C C . LYS A 1 135 ? -7.929 52.325 24.819 1.00 30.89 135 LYS A C 1
ATOM 2109 O O . LYS A 1 135 ? -7.402 51.219 24.922 1.00 29.25 135 LYS A O 1
ATOM 2128 N N . TYR A 1 136 ? -7.538 53.385 25.525 1.00 25.93 136 TYR A N 1
ATOM 2129 C CA . TYR A 1 136 ? -6.405 53.343 26.448 1.00 26.25 136 TYR A CA 1
ATOM 2130 C C . TYR A 1 136 ? -6.845 53.222 27.897 1.00 21.98 136 TYR A C 1
ATOM 2131 O O . TYR A 1 136 ? -7.806 53.872 28.313 1.00 23.70 136 TYR A O 1
ATOM 2149 N N . LYS A 1 137 ? -6.131 52.407 28.660 1.00 22.75 137 LYS A N 1
ATOM 2150 C CA . LYS A 1 137 ? -6.192 52.465 30.112 1.00 21.48 137 LYS A CA 1
ATOM 2151 C C . LYS A 1 137 ? -5.066 53.388 30.581 1.00 21.64 137 LYS A C 1
ATOM 2152 O O . LYS A 1 137 ? -4.273 53.861 29.774 1.00 21.52 137 LYS A O 1
ATOM 2171 N N . TRP A 1 138 ? -5.008 53.646 31.885 1.00 19.72 138 TRP A N 1
ATOM 2172 C CA . TRP A 1 138 ? -4.013 54.577 32.424 1.00 18.09 138 TRP A CA 1
ATOM 2173 C C . TRP A 1 138 ? -3.859 54.343 33.913 1.00 18.23 138 TRP A C 1
ATOM 2174 O O . TRP A 1 138 ? -4.672 53.642 34.538 1.00 18.70 138 TRP A O 1
ATOM 2195 N N . GLY A 1 139 ? -2.826 54.938 34.511 1.00 17.88 139 GLY A N 1
ATOM 2196 C CA . GLY A 1 139 ? -2.638 54.785 35.943 1.00 17.37 139 GLY A CA 1
ATOM 2197 C C . GLY A 1 139 ? -1.499 55.568 36.545 1.00 16.50 139 GLY A C 1
ATOM 2198 O O . GLY A 1 139 ? -0.676 56.128 35.831 1.00 17.48 139 GLY A O 1
ATOM 2202 N N . VAL A 1 140 ? -1.473 55.582 37.876 1.00 16.27 140 VAL A N 1
ATOM 2203 C CA . VAL A 1 140 ? -0.403 56.153 38.682 1.00 16.37 140 VAL A CA 1
ATOM 2204 C C . VAL A 1 140 ? -0.022 55.125 39.746 1.00 15.82 140 VAL A C 1
ATOM 2205 O O . VAL A 1 140 ? -0.808 54.233 40.088 1.00 17.21 140 VAL A O 1
ATOM 2218 N N . ILE A 1 141 ? 1.180 55.255 40.280 1.00 15.16 141 ILE A N 1
ATOM 2219 C CA . ILE A 1 141 ? 1.614 54.421 41.384 1.00 15.57 141 ILE A CA 1
ATOM 2220 C C . ILE A 1 141 ? 0.957 54.874 42.685 1.00 15.17 141 ILE A C 1
ATOM 2221 O O . ILE A 1 141 ? 0.912 56.068 42.994 1.00 14.88 141 ILE A O 1
ATOM 2237 N N . GLY A 1 142 ? 0.448 53.922 43.457 1.00 15.82 142 GLY A N 1
ATOM 2238 C CA . GLY A 1 142 ? -0.166 54.252 44.733 1.00 15.63 142 GLY A CA 1
ATOM 2239 C C . GLY A 1 142 ? 0.837 54.725 45.772 1.00 15.03 142 GLY A C 1
ATOM 2240 O O . GLY A 1 142 ? 1.974 54.290 45.810 1.00 15.62 142 GLY A O 1
ATOM 2244 N N . SER A 1 143 ? 0.392 55.635 46.630 1.00 14.73 143 SER A N 1
ATOM 2245 C CA . SER A 1 143 ? 1.179 56.129 47.756 1.00 15.11 143 SER A CA 1
ATOM 2246 C C . SER A 1 143 ? 2.486 56.784 47.292 1.00 15.36 143 SER A C 1
ATOM 2247 O O . SER A 1 143 ? 3.577 56.503 47.807 1.00 16.26 143 SER A O 1
ATOM 2255 N N . ARG A 1 144 ? 2.359 57.668 46.315 1.00 14.55 144 ARG A N 1
ATOM 2256 C CA . ARG A 1 144 ? 3.494 58.329 45.676 1.00 14.61 144 ARG A CA 1
ATOM 2257 C C . ARG A 1 144 ? 3.008 59.711 45.227 1.00 13.88 144 ARG A C 1
ATOM 2258 O O . ARG A 1 144 ? 1.816 59.948 45.099 1.00 14.08 144 ARG A O 1
ATOM 2279 N N . HIS A 1 145 ? 3.946 60.624 45.007 1.00 13.21 145 HIS A N 1
ATOM 2280 C CA . HIS A 1 145 ? 3.643 62.021 44.775 1.00 13.04 145 HIS A CA 1
ATOM 2281 C C . HIS A 1 145 ? 2.667 62.329 43.622 1.00 12.91 145 HIS A C 1
ATOM 2282 O O . HIS A 1 145 ? 1.754 63.107 43.841 1.00 13.13 145 HIS A O 1
ATOM 2295 N N . PRO A 1 146 ? 2.842 61.750 42.416 1.00 12.71 146 PRO A N 1
ATOM 2296 C CA . PRO A 1 146 ? 1.903 62.117 41.349 1.00 13.23 146 PRO A CA 1
ATOM 2297 C C . PRO A 1 146 ? 0.451 61.829 41.726 1.00 13.60 146 PRO A C 1
ATOM 2298 O O . PRO A 1 146 ? -0.423 62.658 41.484 1.00 14.81 146 PRO A O 1
ATOM 2309 N N . GLU A 1 147 ? 0.211 60.677 42.339 1.00 14.14 147 GLU A N 1
ATOM 2310 C CA . GLU A 1 147 ? -1.129 60.348 42.829 1.00 14.18 147 GLU A CA 1
ATOM 2311 C C . GLU A 1 147 ? -1.661 61.432 43.769 1.00 14.53 147 GLU A C 1
ATOM 2312 O O . GLU A 1 147 ? -2.796 61.898 43.629 1.00 15.15 147 GLU A O 1
ATOM 2324 N N . THR A 1 148 ? -0.825 61.836 44.714 1.00 14.61 148 THR A N 1
ATOM 2325 C CA . THR A 1 148 ? -1.190 62.894 45.653 1.00 15.00 148 THR A CA 1
ATOM 2326 C C . THR A 1 148 ? -1.518 64.204 44.962 1.00 14.73 148 THR A C 1
ATOM 2327 O O . THR A 1 148 ? -2.534 64.816 45.284 1.00 15.56 148 THR A O 1
ATOM 2338 N N . LEU A 1 149 ? -0.687 64.633 44.023 1.00 14.13 149 LEU A N 1
ATOM 2339 C CA . LEU A 1 149 ? -0.981 65.868 43.298 1.00 14.91 149 LEU A CA 1
ATOM 2340 C C . LEU A 1 149 ? -2.260 65.794 42.479 1.00 14.49 149 LEU A C 1
ATOM 2341 O O . LEU A 1 149 ? -3.046 66.735 42.458 1.00 16.25 149 LEU A O 1
ATOM 2357 N N . LEU A 1 150 ? -2.502 64.676 41.817 1.00 14.90 150 LEU A N 1
ATOM 2358 C CA . LEU A 1 150 ? -3.721 64.580 41.032 1.00 15.98 150 LEU A CA 1
ATOM 2359 C C . LEU A 1 150 ? -4.948 64.532 41.934 1.00 16.28 150 LEU A C 1
ATOM 2360 O O . LEU A 1 150 ? -5.974 65.119 41.595 1.00 17.43 150 LEU A O 1
ATOM 2376 N N . LYS A 1 151 ? -4.841 63.863 43.080 1.00 16.41 151 LYS A N 1
ATOM 2377 C CA . LYS A 1 151 ? -5.964 63.772 44.009 1.00 16.93 151 LYS A CA 1
ATOM 2378 C C . LYS A 1 151 ? -6.259 65.078 44.712 1.00 18.34 151 LYS A C 1
ATOM 2379 O O . LYS A 1 151 ? -7.385 65.298 45.133 1.00 20.15 151 LYS A O 1
ATOM 2398 N N . THR A 1 152 ? -5.257 65.945 44.830 1.00 18.93 152 THR A N 1
ATOM 2399 C CA . THR A 1 152 ? -5.452 67.226 45.510 1.00 24.62 152 THR A CA 1
ATOM 2400 C C . THR A 1 152 ? -5.632 68.399 44.522 1.00 19.33 152 THR A C 1
ATOM 2401 O O . THR A 1 152 ? -5.964 69.511 44.951 1.00 25.08 152 THR A O 1
ATOM 2412 N N . HIS A 1 153 ? -5.476 68.166 43.220 1.00 20.50 153 HIS A N 1
ATOM 2413 C CA . HIS A 1 153 ? -5.656 69.192 42.183 1.00 20.48 153 HIS A CA 1
ATOM 2414 C C . HIS A 1 153 ? -7.038 69.829 42.270 1.00 21.42 153 HIS A C 1
ATOM 2415 O O . HIS A 1 153 ? -8.007 69.158 42.654 1.00 23.32 153 HIS A O 1
ATOM 2428 N N . ARG A 1 154 ? -7.104 71.116 41.911 1.00 24.91 154 ARG A N 1
ATOM 2429 C CA . ARG A 1 154 ? -8.332 71.910 41.989 1.00 31.70 154 ARG A CA 1
ATOM 2430 C C . ARG A 1 154 ? -9.425 71.339 41.116 1.00 25.06 154 ARG A C 1
ATOM 2431 O O . ARG A 1 154 ? -10.604 71.356 41.498 1.00 27.54 154 ARG A O 1
ATOM 2452 N N . ASP A 1 155 ? -9.031 70.899 39.931 1.00 23.10 155 ASP A N 1
ATOM 2453 C CA . ASP A 1 155 ? -9.921 70.301 38.955 1.00 22.99 155 ASP A CA 1
ATOM 2454 C C . ASP A 1 155 ? -10.090 68.829 39.319 1.00 20.73 155 ASP A C 1
ATOM 2455 O O . ASP A 1 155 ? -9.182 68.012 39.114 1.00 21.39 155 ASP A O 1
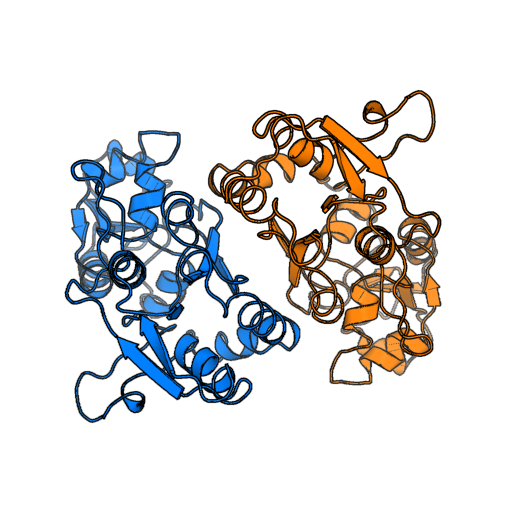ATOM 2464 N N A SER A 1 156 ? -11.254 68.492 39.865 0.61 19.89 156 SER A N 1
ATOM 2465 N N B SER A 1 156 ? -11.256 68.489 39.859 0.39 20.52 156 SER A N 1
ATOM 2466 C CA A SER A 1 156 ? -11.512 67.139 40.362 0.61 16.86 156 SER A CA 1
ATOM 2467 C CA B SER A 1 156 ? -11.483 67.144 40.379 0.39 24.76 156 SER A CA 1
ATOM 2468 C C A SER A 1 156 ? -11.559 66.077 39.280 0.61 19.27 156 SER A C 1
ATOM 2469 C C B SER A 1 156 ? -11.584 66.081 39.287 0.39 17.95 156 SER A C 1
ATOM 2470 O O A SER A 1 156 ? -11.628 64.892 39.581 0.61 17.66 156 SER A O 1
ATOM 2471 O O B SER A 1 156 ? -11.720 64.902 39.594 0.39 18.85 156 SER A O 1
ATOM 2486 N N . ARG A 1 157 ? -11.510 66.480 38.021 1.00 18.93 157 ARG A N 1
ATOM 2487 C CA . ARG A 1 157 ? -11.354 65.513 36.955 1.00 20.01 157 ARG A CA 1
ATOM 2488 C C . ARG A 1 157 ? -10.010 64.786 37.089 1.00 19.02 157 ARG A C 1
ATOM 2489 O O . ARG A 1 157 ? -9.880 63.662 36.634 1.00 18.84 157 ARG A O 1
ATOM 2511 N N . TYR A 1 158 ? -9.018 65.424 37.713 1.00 18.19 158 TYR A N 1
ATOM 2512 C CA . TYR A 1 158 ? -7.757 64.720 37.989 1.00 17.88 158 TYR A CA 1
ATOM 2513 C C . TYR A 1 158 ? -7.933 63.642 39.061 1.00 16.19 158 TYR A C 1
ATOM 2514 O O . TYR A 1 158 ? -7.296 62.595 38.991 1.00 17.13 158 TYR A O 1
ATOM 2532 N N . SER A 1 159 ? -8.787 63.883 40.045 1.00 16.06 159 SER A N 1
ATOM 2533 C CA A SER A 1 159 ? -9.160 62.838 40.988 0.16 16.11 159 SER A CA 1
ATOM 2534 C CA B SER A 1 159 ? -9.148 62.834 40.988 0.84 17.20 159 SER A CA 1
ATOM 2535 C C . SER A 1 159 ? -9.846 61.685 40.255 1.00 16.47 159 SER A C 1
ATOM 2536 O O . SER A 1 159 ? -9.627 60.515 40.588 1.00 17.41 159 SER A O 1
ATOM 2551 N N . ARG A 1 160 ? -10.673 62.012 39.260 1.00 17.07 160 ARG A N 1
ATOM 2552 C CA . ARG A 1 160 ? -11.318 60.974 38.451 1.00 18.68 160 ARG A CA 1
ATOM 2553 C C . ARG A 1 160 ? -10.270 60.103 37.774 1.00 18.62 160 ARG A C 1
ATOM 2554 O O . ARG A 1 160 ? -10.392 58.872 37.743 1.00 19.05 160 ARG A O 1
ATOM 2575 N N . LEU A 1 161 ? -9.229 60.730 37.215 1.00 17.67 161 LEU A N 1
ATOM 2576 C CA . LEU A 1 161 ? -8.174 59.959 36.569 1.00 18.96 161 LEU A CA 1
ATOM 2577 C C . LEU A 1 161 ? -7.560 58.954 37.523 1.00 19.40 161 LEU A C 1
ATOM 2578 O O . LEU A 1 161 ? -7.329 57.805 37.161 1.00 20.47 161 LEU A O 1
ATOM 2594 N N . VAL A 1 162 ? -7.279 59.369 38.753 1.00 17.73 162 VAL A N 1
ATOM 2595 C CA . VAL A 1 162 ? -6.675 58.461 39.722 1.00 17.97 162 VAL A CA 1
ATOM 2596 C C . VAL A 1 162 ? -7.662 57.362 40.095 1.00 19.24 162 VAL A C 1
ATOM 2597 O O . VAL A 1 162 ? -7.341 56.171 40.053 1.00 19.86 162 VAL A O 1
ATOM 2610 N N . ASP A 1 163 ? -8.882 57.758 40.426 1.00 18.83 163 ASP A N 1
ATOM 2611 C CA . ASP A 1 163 ? -9.883 56.822 40.940 1.00 20.85 163 ASP A CA 1
ATOM 2612 C C . ASP A 1 163 ? -10.330 55.805 39.890 1.00 19.93 163 ASP A C 1
ATOM 2613 O O . ASP A 1 163 ? -10.668 54.663 40.223 1.00 23.05 163 ASP A O 1
ATOM 2622 N N . GLU A 1 164 ? -10.360 56.219 38.635 1.00 18.54 164 GLU A N 1
ATOM 2623 C CA . GLU A 1 164 ? -10.846 55.361 37.544 1.00 19.22 164 GLU A CA 1
ATOM 2624 C C . GLU A 1 164 ? -9.712 54.657 36.795 1.00 22.76 164 GLU A C 1
ATOM 2625 O O . GLU A 1 164 ? -9.954 53.837 35.899 1.00 24.99 164 GLU A O 1
ATOM 2637 N N . GLY A 1 165 ? -8.474 54.966 37.177 1.00 19.21 165 GLY A N 1
ATOM 2638 C CA . GLY A 1 165 ? -7.310 54.332 36.597 1.00 19.70 165 GLY A CA 1
ATOM 2639 C C . GLY A 1 165 ? -6.853 53.129 37.386 1.00 21.12 165 GLY A C 1
ATOM 2640 O O . GLY A 1 165 ? -7.465 52.719 38.363 1.00 23.61 165 GLY A O 1
ATOM 2644 N N . VAL A 1 166 ? -5.761 52.543 36.924 1.00 17.96 166 VAL A N 1
ATOM 2645 C CA . VAL A 1 166 ? -5.130 51.412 37.579 1.00 21.76 166 VAL A CA 1
ATOM 2646 C C . VAL A 1 166 ? -4.211 51.930 38.706 1.00 21.33 166 VAL A C 1
ATOM 2647 O O . VAL A 1 166 ? -3.525 52.938 38.523 1.00 25.48 166 VAL A O 1
ATOM 2660 N N . GLU A 1 167 ? -4.239 51.294 39.879 1.00 22.05 167 GLU A N 1
ATOM 2661 C CA . GLU A 1 167 ? -3.297 51.611 40.961 1.00 21.46 167 GLU A CA 1
ATOM 2662 C C . GLU A 1 167 ? -2.092 50.697 40.817 1.00 26.02 167 GLU A C 1
ATOM 2663 O O . GLU A 1 167 ? -2.181 49.492 41.041 1.00 25.11 167 GLU A O 1
ATOM 2675 N N . LEU A 1 168 ? -0.966 51.274 40.439 1.00 22.30 168 LEU A N 1
ATOM 2676 C CA . LEU A 1 168 ? 0.242 50.515 40.172 1.00 18.07 168 LEU A CA 1
ATOM 2677 C C . LEU A 1 168 ? 1.032 50.344 41.459 1.00 20.73 168 LEU A C 1
ATOM 2678 O O . LEU A 1 168 ? 0.975 51.194 42.360 1.00 19.75 168 LEU A O 1
ATOM 2694 N N . LYS A 1 169 ? 1.760 49.236 41.565 1.00 18.05 169 LYS A N 1
ATOM 2695 C CA . LYS A 1 169 ? 2.462 48.881 42.778 1.00 17.76 169 LYS A CA 1
ATOM 2696 C C . LYS A 1 169 ? 3.713 49.722 43.043 1.00 17.40 169 LYS A C 1
ATOM 2697 O O . LYS A 1 169 ? 3.997 50.097 44.175 1.00 19.58 169 LYS A O 1
ATOM 2716 N N . ASP A 1 170 ? 4.472 49.920 41.983 1.00 18.68 170 ASP A N 1
ATOM 2717 C CA . ASP A 1 170 ? 5.804 50.501 42.071 1.00 18.35 170 ASP A CA 1
ATOM 2718 C C . ASP A 1 170 ? 6.265 50.840 40.682 1.00 15.71 170 ASP A C 1
ATOM 2719 O O . ASP A 1 170 ? 5.550 50.641 39.705 1.00 16.93 170 ASP A O 1
ATOM 2728 N N . LEU A 1 171 ? 7.464 51.402 40.581 1.00 17.79 171 LEU A N 1
ATOM 2729 C CA . LEU A 1 171 ? 7.940 51.891 39.303 1.00 18.18 171 LEU A CA 1
ATOM 2730 C C . LEU A 1 171 ? 8.149 50.753 38.294 1.00 18.10 171 LEU A C 1
ATOM 2731 O O . LEU A 1 171 ? 7.811 50.882 37.137 1.00 18.83 171 LEU A O 1
ATOM 2747 N N . ASN A 1 172 ? 8.648 49.611 38.762 1.00 20.93 172 ASN A N 1
ATOM 2748 C CA . ASN A 1 172 ? 8.820 48.453 37.884 1.00 23.39 172 ASN A CA 1
ATOM 2749 C C . ASN A 1 172 ? 7.484 47.980 37.290 1.00 20.04 172 ASN A C 1
ATOM 2750 O O . ASN A 1 172 ? 7.377 47.742 36.087 1.00 22.56 172 ASN A O 1
ATOM 2761 N N . HIS A 1 173 ? 6.466 47.868 38.141 1.00 20.27 173 HIS A N 1
ATOM 2762 C CA . HIS A 1 173 ? 5.143 47.438 37.709 1.00 22.00 173 HIS A CA 1
ATOM 2763 C C . HIS A 1 173 ? 4.591 48.434 36.705 1.00 20.98 173 HIS A C 1
ATOM 2764 O O . HIS A 1 173 ? 3.995 48.065 35.693 1.00 22.28 173 HIS A O 1
ATOM 2777 N N . ALA A 1 174 ? 4.790 49.722 36.975 1.00 19.12 174 ALA A N 1
ATOM 2778 C CA . ALA A 1 174 ? 4.295 50.757 36.078 1.00 19.43 174 ALA A CA 1
ATOM 2779 C C . ALA A 1 174 ? 4.929 50.684 34.692 1.00 20.23 174 ALA A C 1
ATOM 2780 O O . ALA A 1 174 ? 4.259 50.783 33.667 1.00 19.46 174 ALA A O 1
ATOM 2787 N N . ILE A 1 175 ? 6.247 50.550 34.664 1.00 20.62 175 ILE A N 1
ATOM 2788 C CA . ILE A 1 175 ? 6.939 50.495 33.384 1.00 23.80 175 ILE A CA 1
ATOM 2789 C C . ILE A 1 175 ? 6.587 49.208 32.610 1.00 22.46 175 ILE A C 1
ATOM 2790 O O . ILE A 1 175 ? 6.408 49.243 31.395 1.00 24.15 175 ILE A O 1
ATOM 2806 N N . GLU A 1 176 ? 6.464 48.099 33.325 1.00 22.68 176 GLU A N 1
ATOM 2807 C CA . GLU A 1 176 ? 6.021 46.842 32.724 1.00 24.83 176 GLU A CA 1
ATOM 2808 C C . GLU A 1 176 ? 4.662 47.045 32.047 1.00 25.79 176 GLU A C 1
ATOM 2809 O O . GLU A 1 176 ? 4.460 46.673 30.888 1.00 26.05 176 GLU A O 1
ATOM 2821 N N . THR A 1 177 ? 3.730 47.663 32.766 1.00 22.42 177 THR A N 1
ATOM 2822 C CA . THR A 1 177 ? 2.383 47.872 32.247 1.00 23.44 177 THR A CA 1
ATOM 2823 C C . THR A 1 177 ? 2.385 48.816 31.040 1.00 23.17 177 THR A C 1
ATOM 2824 O O . THR A 1 177 ? 1.693 48.591 30.044 1.00 26.62 177 THR A O 1
ATOM 2835 N N . LEU A 1 178 ? 3.169 49.889 31.132 1.00 22.74 178 LEU A N 1
ATOM 2836 C CA . LEU A 1 178 ? 3.370 50.799 30.024 1.00 20.06 178 LEU A CA 1
ATOM 2837 C C . LEU A 1 178 ? 3.863 50.080 28.756 1.00 23.19 178 LEU A C 1
ATOM 2838 O O . LEU A 1 178 ? 3.352 50.300 27.654 1.00 22.93 178 LEU A O 1
ATOM 2854 N N . ARG A 1 179 ? 4.879 49.244 28.942 1.00 23.97 179 ARG A N 1
ATOM 2855 C CA . ARG A 1 179 ? 5.492 48.496 27.843 1.00 24.65 179 ARG A CA 1
ATOM 2856 C C . ARG A 1 179 ? 4.518 47.458 27.242 1.00 32.12 179 ARG A C 1
ATOM 2857 O O . ARG A 1 179 ? 4.731 46.968 26.132 1.00 32.61 179 ARG A O 1
ATOM 2878 N N . GLY A 1 180 ? 3.436 47.160 27.956 1.00 28.46 180 GLY A N 1
ATOM 2879 C CA . GLY A 1 180 ? 2.382 46.282 27.459 1.00 26.62 180 GLY A CA 1
ATOM 2880 C C . GLY A 1 180 ? 1.446 46.912 26.439 1.00 34.14 180 GLY A C 1
ATOM 2881 O O . GLY A 1 180 ? 0.669 46.198 25.798 1.00 32.84 180 GLY A O 1
ATOM 2885 N N . GLY A 1 181 ? 1.498 48.235 26.291 1.00 25.90 181 GLY A N 1
ATOM 2886 C CA . GLY A 1 181 ? 0.714 48.936 25.290 1.00 26.31 181 GLY A CA 1
ATOM 2887 C C . GLY A 1 181 ? -0.666 49.392 25.739 1.00 19.76 181 GLY A C 1
ATOM 2888 O O . GLY A 1 181 ? -1.193 48.897 26.733 1.00 25.11 181 GLY A O 1
ATOM 2892 N N . LEU A 1 182 ? -1.217 50.346 24.996 1.00 24.97 182 LEU A N 1
ATOM 2893 C CA . LEU A 1 182 ? -2.557 50.879 25.240 1.00 27.98 182 LEU A CA 1
ATOM 2894 C C . LEU A 1 182 ? -2.719 51.336 26.690 1.00 28.62 182 LEU A C 1
ATOM 2895 O O . LEU A 1 182 ? -3.768 51.149 27.307 1.00 25.05 182 LEU A O 1
ATOM 2911 N N . PHE A 1 183 ? -1.665 51.947 27.226 1.00 23.88 183 PHE A N 1
ATOM 2912 C CA . PHE A 1 183 ? -1.654 52.340 28.633 1.00 23.88 183 PHE A CA 1
ATOM 2913 C C . PHE A 1 183 ? -0.862 53.614 28.848 1.00 23.52 183 PHE A C 1
ATOM 2914 O O . PHE A 1 183 ? 0.325 53.665 28.516 1.00 23.38 183 PHE A O 1
ATOM 2931 N N . VAL A 1 184 ? -1.521 54.637 29.396 1.00 19.72 184 VAL A N 1
ATOM 2932 C CA . VAL A 1 184 ? -0.859 55.915 29.701 1.00 19.52 184 VAL A CA 1
ATOM 2933 C C . VAL A 1 184 ? -0.393 55.920 31.166 1.00 17.80 184 VAL A C 1
ATOM 2934 O O . VAL A 1 184 ? -1.200 55.778 32.075 1.00 18.82 184 VAL A O 1
ATOM 2947 N N . PHE A 1 185 ? 0.919 56.018 31.389 1.00 18.19 185 PHE A N 1
ATOM 2948 C CA . PHE A 1 185 ? 1.496 56.093 32.743 1.00 17.17 185 PHE A CA 1
ATOM 2949 C C . PHE A 1 185 ? 1.803 57.552 33.062 1.00 16.51 185 PHE A C 1
ATOM 2950 O O . PHE A 1 185 ? 2.469 58.231 32.295 1.00 17.47 185 PHE A O 1
ATOM 2967 N N . ILE A 1 186 ? 1.288 58.025 34.193 1.00 15.54 186 ILE A N 1
ATOM 2968 C CA . ILE A 1 186 ? 1.471 59.406 34.623 1.00 15.74 186 ILE A CA 1
ATOM 2969 C C . ILE A 1 186 ? 2.404 59.412 35.837 1.00 15.10 186 ILE A C 1
ATOM 2970 O O . ILE A 1 186 ? 2.080 58.840 36.884 1.00 15.40 186 ILE A O 1
ATOM 2986 N N . ASP A 1 187 ? 3.570 60.043 35.689 1.00 15.34 187 ASP A N 1
ATOM 2987 C CA . ASP A 1 187 ? 4.553 60.067 36.781 1.00 14.27 187 ASP A CA 1
ATOM 2988 C C . ASP A 1 187 ? 5.415 61.333 36.703 1.00 15.17 187 ASP A C 1
ATOM 2989 O O . ASP A 1 187 ? 4.885 62.402 36.394 1.00 16.14 187 ASP A O 1
ATOM 2998 N N . GLU A 1 188 ? 6.707 61.225 37.017 1.00 14.62 188 GLU A N 1
ATOM 2999 C CA . GLU A 1 188 ? 7.561 62.408 37.199 1.00 14.61 188 GLU A CA 1
ATOM 3000 C C . GLU A 1 188 ? 8.596 62.492 36.077 1.00 15.45 188 GLU A C 1
ATOM 3001 O O . GLU A 1 188 ? 9.243 61.495 35.734 1.00 15.37 188 GLU A O 1
ATOM 3013 N N . GLY A 1 189 ? 8.774 63.694 35.532 1.00 15.89 189 GLY A N 1
ATOM 3014 C CA . GLY A 1 189 ? 9.631 63.879 34.379 1.00 16.58 189 GLY A CA 1
ATOM 3015 C C . GLY A 1 189 ? 11.020 63.260 34.458 1.00 16.47 189 GLY A C 1
ATOM 3016 O O . GLY A 1 189 ? 11.402 62.515 33.565 1.00 16.98 189 GLY A O 1
ATOM 3020 N N . PRO A 1 190 ? 11.783 63.553 35.524 1.00 15.56 190 PRO A N 1
ATOM 3021 C CA . PRO A 1 190 ? 13.164 63.054 35.489 1.00 14.78 190 PRO A CA 1
ATOM 3022 C C . PRO A 1 190 ? 13.253 61.536 35.609 1.00 15.52 190 PRO A C 1
ATOM 3023 O O . PRO A 1 190 ? 14.151 60.912 35.031 1.00 17.00 190 PRO A O 1
ATOM 3034 N N . VAL A 1 191 ? 12.328 60.948 36.364 1.00 15.34 191 VAL A N 1
ATOM 3035 C CA . VAL A 1 191 ? 12.282 59.507 36.516 1.00 16.03 191 VAL A CA 1
ATOM 3036 C C . VAL A 1 191 ? 11.945 58.852 35.185 1.00 16.68 191 VAL A C 1
ATOM 3037 O O . VAL A 1 191 ? 12.570 57.858 34.781 1.00 16.77 191 VAL A O 1
ATOM 3050 N N . LEU A 1 192 ? 10.957 59.399 34.491 1.00 17.37 192 LEU A N 1
ATOM 3051 C CA . LEU A 1 192 ? 10.573 58.844 33.199 1.00 18.35 192 LEU A CA 1
ATOM 3052 C C . LEU A 1 192 ? 11.674 59.053 32.168 1.00 19.07 192 LEU A C 1
ATOM 3053 O O . LEU A 1 192 ? 11.936 58.164 31.363 1.00 21.06 192 LEU A O 1
ATOM 3069 N N . ALA A 1 193 ? 12.305 60.229 32.186 1.00 19.35 193 ALA A N 1
ATOM 3070 C CA . ALA A 1 193 ? 13.365 60.547 31.229 1.00 20.62 193 ALA A CA 1
ATOM 3071 C C . ALA A 1 193 ? 14.466 59.502 31.301 1.00 20.30 193 ALA A C 1
ATOM 3072 O O . ALA A 1 193 ? 14.909 58.977 30.272 1.00 22.39 193 ALA A O 1
ATOM 3079 N N . HIS A 1 194 ? 14.915 59.209 32.517 1.00 20.45 194 HIS A N 1
ATOM 3080 C CA . HIS A 1 194 ? 16.001 58.259 32.690 1.00 19.62 194 HIS A CA 1
ATOM 3081 C C . HIS A 1 194 ? 15.595 56.841 32.312 1.00 19.72 194 HIS A C 1
ATOM 3082 O O . HIS A 1 194 ? 16.299 56.149 31.570 1.00 21.03 194 HIS A O 1
ATOM 3095 N N . ASN A 1 195 ? 14.459 56.397 32.837 1.00 19.60 195 ASN A N 1
ATOM 3096 C CA . ASN A 1 195 ? 14.095 54.990 32.762 1.00 19.79 195 ASN A CA 1
ATOM 3097 C C . ASN A 1 195 ? 13.539 54.574 31.414 1.00 20.94 195 ASN A C 1
ATOM 3098 O O . ASN A 1 195 ? 13.523 53.382 31.116 1.00 22.97 195 ASN A O 1
ATOM 3109 N N . LEU A 1 196 ? 13.136 55.538 30.587 1.00 20.62 196 LEU A N 1
ATOM 3110 C CA . LEU A 1 196 ? 12.556 55.224 29.271 1.00 19.99 196 LEU A CA 1
ATOM 3111 C C . LEU A 1 196 ? 13.413 55.675 28.087 1.00 26.60 196 LEU A C 1
ATOM 3112 O O . LEU A 1 196 ? 12.937 55.705 26.950 1.00 25.26 196 LEU A O 1
ATOM 3128 N N . ILE A 1 197 ? 14.674 56.000 28.349 1.00 26.95 197 ILE A N 1
ATOM 3129 C CA . ILE A 1 197 ? 15.564 56.529 27.320 1.00 27.26 197 ILE A CA 1
ATOM 3130 C C . ILE A 1 197 ? 15.722 55.585 26.123 1.00 28.55 197 ILE A C 1
ATOM 3131 O O . ILE A 1 197 ? 15.849 56.045 24.994 1.00 33.95 197 ILE A O 1
ATOM 3147 N N . SER A 1 198 ? 15.692 54.278 26.375 1.00 27.91 198 SER A N 1
ATOM 3148 C CA . SER A 1 198 ? 15.870 53.277 25.316 1.00 30.73 198 SER A CA 1
ATOM 3149 C C . SER A 1 198 ? 14.545 52.726 24.792 1.00 34.06 198 SER A C 1
ATOM 3150 O O . SER A 1 198 ? 14.537 51.822 23.950 1.00 37.80 198 SER A O 1
ATOM 3158 N N . ASP A 1 199 ? 13.430 53.246 25.301 1.00 26.22 199 ASP A N 1
ATOM 3159 C CA . ASP A 1 199 ? 12.111 52.901 24.769 1.00 31.09 199 ASP A CA 1
ATOM 3160 C C . ASP A 1 199 ? 11.749 53.843 23.622 1.00 30.97 199 ASP A C 1
ATOM 3161 O O . ASP A 1 199 ? 11.053 54.841 23.803 1.00 29.92 199 ASP A O 1
ATOM 3170 N N . CYS A 1 200 ? 12.232 53.526 22.426 1.00 35.12 200 CYS A N 1
ATOM 3171 C CA . CYS A 1 200 ? 12.042 54.408 21.284 1.00 28.39 200 CYS A CA 1
ATOM 3172 C C . CYS A 1 200 ? 10.584 54.455 20.833 1.00 34.38 200 CYS A C 1
ATOM 3173 O O . CYS A 1 200 ? 10.194 55.349 20.085 1.00 33.30 200 CYS A O 1
ATOM 3181 N N . ASP A 1 201 ? 9.785 53.502 21.305 1.00 31.83 201 ASP A N 1
ATOM 3182 C CA . ASP A 1 201 ? 8.366 53.455 20.967 1.00 34.11 201 ASP A CA 1
ATOM 3183 C C . ASP A 1 201 ? 7.475 53.947 22.116 1.00 31.85 201 ASP A C 1
ATOM 3184 O O . ASP A 1 201 ? 6.262 53.737 22.096 1.00 32.93 201 ASP A O 1
ATOM 3193 N N . VAL A 1 202 ? 8.076 54.597 23.112 1.00 30.48 202 VAL A N 1
ATOM 3194 C CA . VAL A 1 202 ? 7.307 55.258 24.175 1.00 30.25 202 VAL A CA 1
ATOM 3195 C C . VAL A 1 202 ? 7.396 56.767 23.979 1.00 29.71 202 VAL A C 1
ATOM 3196 O O . VAL A 1 202 ? 8.476 57.316 23.750 1.00 29.39 202 VAL A O 1
ATOM 3209 N N . PHE A 1 203 ? 6.247 57.429 24.073 1.00 28.03 203 PHE A N 1
ATOM 3210 C CA . PHE A 1 203 ? 6.123 58.842 23.744 1.00 24.14 203 PHE A CA 1
ATOM 3211 C C . PHE A 1 203 ? 5.332 59.630 24.792 1.00 24.58 203 PHE A C 1
ATOM 3212 O O . PHE A 1 203 ? 4.562 59.060 25.551 1.00 24.24 203 PHE A O 1
ATOM 3229 N N A SER A 1 204 ? 5.509 60.949 24.799 0.42 22.39 204 SER A N 1
ATOM 3230 N N B SER A 1 204 ? 5.523 60.944 24.815 0.58 23.71 204 SER A N 1
ATOM 3231 C CA A SER A 1 204 ? 4.824 61.829 25.746 0.42 24.49 204 SER A CA 1
ATOM 3232 C CA B SER A 1 204 ? 4.798 61.802 25.741 0.58 23.70 204 SER A CA 1
ATOM 3233 C C A SER A 1 204 ? 3.388 62.152 25.326 0.42 23.24 204 SER A C 1
ATOM 3234 C C B SER A 1 204 ? 3.343 61.967 25.320 0.58 28.98 204 SER A C 1
ATOM 3235 O O A SER A 1 204 ? 3.110 62.352 24.143 0.42 33.46 204 SER A O 1
ATOM 3236 O O B SER A 1 204 ? 3.010 61.863 24.139 0.58 29.29 204 SER A O 1
ATOM 3251 N N . VAL A 1 205 ? 2.482 62.207 26.306 1.00 26.21 205 VAL A N 1
ATOM 3252 C CA . VAL A 1 205 ? 1.095 6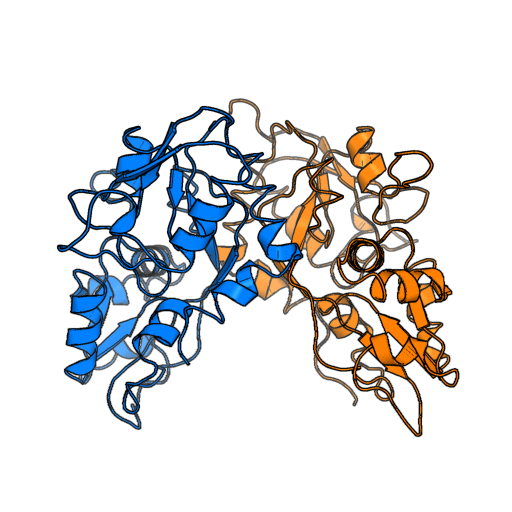2.601 26.071 1.00 25.40 205 VAL A CA 1
ATOM 3253 C C . VAL A 1 205 ? 0.891 64.003 26.640 1.00 25.68 205 VAL A C 1
ATOM 3254 O O . VAL A 1 205 ? 0.936 64.202 27.862 1.00 27.25 205 VAL A O 1
ATOM 3268 N N . GLY A 1 206 ? 0.669 64.975 25.765 1.00 27.26 206 GLY A N 1
ATOM 3269 C CA . GLY A 1 206 ? 0.563 66.361 26.181 1.00 32.00 206 GLY A CA 1
ATOM 3270 C C . GLY A 1 206 ? 1.871 66.914 26.724 1.00 25.41 206 GLY A C 1
ATOM 3271 O O . GLY A 1 206 ? 2.947 66.349 26.503 1.00 28.58 206 GLY A O 1
ATOM 3275 N N . GLU A 1 207 ? 1.770 68.040 27.420 1.00 25.03 207 GLU A N 1
ATOM 3276 C CA . GLU A 1 207 ? 2.933 68.706 28.004 1.00 25.36 207 GLU A CA 1
ATOM 3277 C C . GLU A 1 207 ? 3.041 68.362 29.486 1.00 21.22 207 GLU A C 1
ATOM 3278 O O . GLU A 1 207 ? 2.065 67.929 30.100 1.00 23.82 207 GLU A O 1
ATOM 3290 N N . GLU A 1 208 ? 4.218 68.581 30.063 1.00 21.79 208 GLU A N 1
ATOM 3291 C CA . GLU A 1 208 ? 4.367 68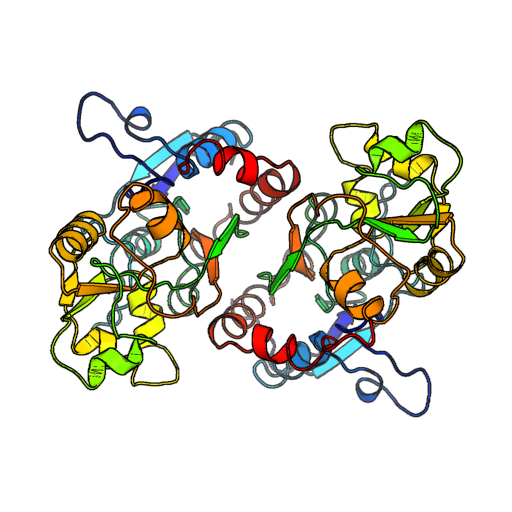.441 31.505 1.00 20.90 208 GLU A CA 1
ATOM 3292 C C . GLU A 1 208 ? 3.507 69.476 32.218 1.00 19.02 208 GLU A C 1
ATOM 3293 O O . GLU A 1 208 ? 3.274 70.569 31.690 1.00 21.19 208 GLU A O 1
ATOM 3305 N N . PHE A 1 209 ? 3.008 69.136 33.403 1.00 19.75 209 PHE A N 1
ATOM 3306 C CA . PHE A 1 209 ? 2.211 70.058 34.193 1.00 18.73 209 PHE A CA 1
ATOM 3307 C C . PHE A 1 209 ? 2.565 69.861 35.658 1.00 16.78 209 PHE A C 1
ATOM 3308 O O . PHE A 1 209 ? 3.073 68.794 36.033 1.00 17.43 209 PHE A O 1
ATOM 3325 N N . GLN A 1 210 ? 2.254 70.861 36.477 1.00 17.69 210 GLN A N 1
ATOM 3326 C CA . GLN A 1 210 ? 2.668 70.958 37.882 1.00 16.65 210 GLN A CA 1
ATOM 3327 C C . GLN A 1 210 ? 4.160 71.287 38.011 1.00 17.00 210 GLN A C 1
ATOM 3328 O O . GLN A 1 210 ? 4.994 70.825 37.229 1.00 22.25 210 GLN A O 1
ATOM 3342 N N . SER A 1 211 ? 4.468 72.110 38.998 1.00 15.94 211 SER A N 1
ATOM 3343 C CA . SER A 1 211 ? 5.828 72.516 39.285 1.00 15.75 211 SER A CA 1
ATOM 3344 C C . SER A 1 211 ? 6.193 72.140 40.710 1.00 14.76 211 SER A C 1
ATOM 3345 O O . SER A 1 211 ? 5.522 72.587 41.644 1.00 17.04 211 SER A O 1
ATOM 3353 N N . PHE A 1 212 ? 7.241 71.326 40.874 1.00 14.59 212 PHE A N 1
ATOM 3354 C CA . PHE A 1 212 ? 7.700 70.937 42.197 1.00 14.49 212 PHE A CA 1
ATOM 3355 C C . PHE A 1 212 ? 9.200 70.667 42.194 1.00 12.46 212 PHE A C 1
ATOM 3356 O O . PHE A 1 212 ? 9.865 70.857 41.183 1.00 13.49 212 PHE A O 1
ATOM 3373 N N . GLU A 1 213 ? 9.726 70.257 43.345 1.00 13.33 213 GLU A N 1
ATOM 3374 C CA . GLU A 1 213 ? 11.144 70.012 43.547 1.00 12.16 213 GLU A CA 1
ATOM 3375 C C . GLU A 1 213 ? 11.358 68.605 44.056 1.00 12.46 213 GLU A C 1
ATOM 3376 O O . GLU A 1 213 ? 10.479 68.029 44.713 1.00 13.21 213 GLU A O 1
ATOM 3388 N N . TYR A 1 214 ? 12.556 68.093 43.823 1.00 12.78 214 TYR A N 1
ATOM 3389 C CA . TYR A 1 214 ? 13.121 67.030 44.657 1.00 12.61 214 TYR A CA 1
ATOM 3390 C C . TYR A 1 214 ? 13.984 67.632 45.761 1.00 12.93 214 TYR A C 1
ATOM 3391 O O . TYR A 1 214 ? 14.793 68.545 45.518 1.00 12.93 214 TYR A O 1
ATOM 3409 N N . ALA A 1 215 ? 13.824 67.101 46.965 1.00 12.59 215 ALA A N 1
ATOM 3410 C CA . ALA A 1 215 ? 14.596 67.508 48.136 1.00 12.28 215 ALA A CA 1
ATOM 3411 C C . ALA A 1 215 ? 14.764 66.284 49.052 1.00 12.82 215 ALA A C 1
ATOM 3412 O O . ALA A 1 215 ? 14.255 65.200 48.750 1.00 13.61 215 ALA A O 1
ATOM 3419 N N . PHE A 1 216 ? 15.460 66.450 50.173 1.00 12.13 216 PHE A N 1
ATOM 3420 C CA . PHE A 1 216 ? 15.460 65.441 51.231 1.00 11.95 216 PHE A CA 1
ATOM 3421 C C . PHE A 1 216 ? 14.350 65.779 52.230 1.00 11.89 216 PHE A C 1
ATOM 3422 O O . PHE A 1 216 ? 13.938 66.937 52.344 1.00 13.16 216 PHE A O 1
ATOM 3439 N N . GLY A 1 217 ? 13.862 64.771 52.948 1.00 12.69 217 GLY A N 1
ATOM 3440 C CA . GLY A 1 217 ? 12.863 64.982 53.977 1.00 12.41 217 GLY A CA 1
ATOM 3441 C C . GLY A 1 217 ? 13.489 65.004 55.351 1.00 12.82 217 GLY A C 1
ATOM 3442 O O . GLY A 1 217 ? 14.380 64.215 55.636 1.00 13.51 217 GLY A O 1
ATOM 3446 N N . LEU A 1 218 ? 13.028 65.918 56.196 1.00 13.14 218 LEU A N 1
ATOM 3447 C CA . LEU A 1 218 ? 13.543 66.094 57.542 1.00 13.81 218 LEU A CA 1
ATOM 3448 C C . LEU A 1 218 ? 12.388 66.182 58.517 1.00 14.21 218 LEU A C 1
ATOM 3449 O O . LEU A 1 218 ? 11.347 66.780 58.198 1.00 14.37 218 LEU A O 1
ATOM 3465 N N . PRO A 1 219 ? 12.543 65.602 59.714 1.00 14.47 219 PRO A N 1
ATOM 3466 C CA . PRO A 1 219 ? 11.497 65.795 60.721 1.00 15.12 219 PRO A CA 1
ATOM 3467 C C . PRO A 1 219 ? 11.442 67.247 61.149 1.00 15.63 219 PRO A C 1
ATOM 3468 O O . PRO A 1 219 ? 12.462 67.938 61.155 1.00 16.21 219 PRO A O 1
ATOM 3479 N N . LYS A 1 220 ? 10.249 67.725 61.476 1.00 16.31 220 LYS A N 1
ATOM 3480 C CA . LYS A 1 220 ? 10.133 69.060 62.048 1.00 18.20 220 LYS A CA 1
ATOM 3481 C C . LYS A 1 220 ? 11.026 69.133 63.293 1.00 19.67 220 LYS A C 1
ATOM 3482 O O . LYS A 1 220 ? 11.180 68.148 64.018 1.00 21.10 220 LYS A O 1
ATOM 3501 N N . ASP A 1 221 ? 11.674 70.273 63.480 1.00 22.08 221 ASP A N 1
ATOM 3502 C CA . ASP A 1 221 ? 12.581 70.500 64.616 1.00 23.82 221 ASP A CA 1
ATOM 3503 C C . ASP A 1 221 ? 13.864 69.657 64.576 1.00 23.21 221 ASP A C 1
ATOM 3504 O O . ASP A 1 221 ? 14.550 69.540 65.593 1.00 25.09 221 ASP A O 1
ATOM 3513 N N . SER A 1 222 ? 14.202 69.076 63.427 1.00 21.30 222 SER A N 1
ATOM 3514 C CA . SER A 1 222 ? 15.498 68.411 63.304 1.00 19.86 222 SER A CA 1
ATOM 3515 C C . SER A 1 222 ? 16.645 69.348 63.639 1.00 19.61 222 SER A C 1
ATOM 3516 O O . SER A 1 222 ? 16.669 70.466 63.147 1.00 19.99 222 SER A O 1
ATOM 3524 N N . PRO A 1 223 ? 17.624 68.887 64.438 1.00 20.21 223 PRO A N 1
ATOM 3525 C CA . PRO A 1 223 ? 18.777 69.744 64.724 1.00 20.45 223 PRO A CA 1
ATOM 3526 C C . PRO A 1 223 ? 19.762 69.831 63.554 1.00 20.24 223 PRO A C 1
ATOM 3527 O O . PRO A 1 223 ? 20.744 70.571 63.607 1.00 22.67 223 PRO A O 1
ATOM 3538 N N . TYR A 1 224 ? 19.484 69.087 62.492 1.00 18.83 224 TYR A N 1
ATOM 3539 C CA . TYR A 1 224 ? 20.428 68.936 61.397 1.00 18.82 224 TYR A CA 1
ATOM 3540 C C . TYR A 1 224 ? 20.054 69.725 60.148 1.00 17.96 224 TYR A C 1
ATOM 3541 O O . TYR A 1 224 ? 20.831 69.767 59.205 1.00 17.87 224 TYR A O 1
ATOM 3559 N N . LYS A 1 225 ? 18.879 70.346 60.136 1.00 17.98 225 LYS A N 1
ATOM 3560 C CA . LYS A 1 225 ? 18.371 70.968 58.911 1.00 17.03 225 LYS A CA 1
ATOM 3561 C C . LYS A 1 225 ? 19.255 72.089 58.379 1.00 15.91 225 LYS A C 1
ATOM 3562 O O . LYS A 1 225 ? 19.519 72.143 57.185 1.00 15.67 225 LYS A O 1
ATOM 3581 N N A SER A 1 226 ? 19.703 72.993 59.249 0.54 16.92 226 SER A N 1
ATOM 3582 N N B SER A 1 226 ? 19.722 72.969 59.251 0.46 17.01 226 SER A N 1
ATOM 3583 C CA A SER A 1 226 ? 20.552 74.103 58.805 0.54 17.10 226 SER A CA 1
ATOM 3584 C CA B SER A 1 226 ? 20.523 74.098 58.799 0.46 17.14 226 SER A CA 1
ATOM 3585 C C A SER A 1 226 ? 21.774 73.604 58.046 0.54 16.08 226 SER A C 1
ATOM 3586 C C B SER A 1 226 ? 21.821 73.668 58.105 0.46 15.75 226 SER A C 1
ATOM 3587 O O A SER A 1 226 ? 22.067 74.067 56.940 0.54 15.67 226 SER A O 1
ATOM 3588 O O B SER A 1 226 ? 22.211 74.248 57.093 0.46 14.70 226 SER A O 1
ATOM 3603 N N . LEU A 1 227 ? 22.476 72.645 58.641 1.00 15.10 227 LEU A N 1
ATOM 3604 C CA . LEU A 1 227 ? 23.719 72.131 58.058 1.00 15.96 227 LEU A CA 1
ATOM 3605 C C . LEU A 1 227 ? 23.447 71.388 56.758 1.00 14.98 227 LEU A C 1
ATOM 3606 O O . LEU A 1 227 ? 24.181 71.562 55.782 1.00 15.82 227 LEU A O 1
ATOM 3623 N N . ILE A 1 228 ? 22.405 70.560 56.733 1.00 14.50 228 ILE A N 1
ATOM 3624 C CA . ILE A 1 228 ? 22.084 69.876 55.495 1.00 13.72 228 ILE A CA 1
ATOM 3625 C C . ILE A 1 228 ? 21.731 70.890 54.402 1.00 13.83 228 ILE A C 1
ATOM 3626 O O . ILE A 1 228 ? 22.221 70.793 53.277 1.00 14.50 228 ILE A O 1
ATOM 3642 N N . ASP A 1 229 ? 20.890 71.868 54.734 1.00 14.29 229 ASP A N 1
ATOM 3643 C CA . ASP A 1 229 ? 20.506 72.890 53.765 1.00 14.28 229 ASP A CA 1
ATOM 3644 C C . ASP A 1 229 ? 21.735 73.625 53.210 1.00 13.57 229 ASP A C 1
ATOM 3645 O O . ASP A 1 229 ? 21.861 73.843 52.016 1.00 14.09 229 ASP A O 1
ATOM 3654 N N . SER A 1 230 ? 22.636 74.049 54.087 1.00 13.27 230 SER A N 1
ATOM 3655 C CA A SER A 1 230 ? 23.779 74.806 53.615 0.45 13.55 230 SER A CA 1
ATOM 3656 C CA B SER A 1 230 ? 23.842 74.772 53.680 0.55 14.32 230 SER A CA 1
ATOM 3657 C C . SER A 1 230 ? 24.697 73.953 52.734 1.00 13.30 230 SER A C 1
ATOM 3658 O O . SER A 1 230 ? 25.208 74.449 51.732 1.00 13.52 230 SER A O 1
ATOM 3673 N N . HIS A 1 231 ? 24.875 72.679 53.073 1.00 14.11 231 HIS A N 1
ATOM 3674 C CA . HIS A 1 231 ? 25.732 71.832 52.264 1.00 14.20 231 HIS A CA 1
ATOM 3675 C C . HIS A 1 231 ? 25.080 71.473 50.919 1.00 13.96 231 HIS A C 1
ATOM 3676 O O . HIS A 1 231 ? 25.774 71.415 49.907 1.00 14.54 231 HIS A O 1
ATOM 3689 N N . LEU A 1 232 ? 23.760 71.266 50.883 1.00 13.43 232 LEU A N 1
ATOM 3690 C CA . LEU A 1 232 ? 23.086 71.038 49.604 1.00 12.74 232 LEU A CA 1
ATOM 3691 C C . LEU A 1 232 ? 23.143 72.269 48.691 1.00 12.47 232 LEU A C 1
ATOM 3692 O O . LEU A 1 232 ? 23.313 72.129 47.492 1.00 12.93 232 LEU A O 1
ATOM 3708 N N A LEU A 1 233 ? 23.010 73.465 49.249 0.73 12.70 233 LEU A N 1
ATOM 3709 N N B LEU A 1 233 ? 23.022 73.455 49.283 0.27 11.71 233 LEU A N 1
ATOM 3710 C CA A LEU A 1 233 ? 23.145 74.672 48.436 0.73 12.18 233 LEU A CA 1
ATOM 3711 C CA B LEU A 1 233 ? 23.142 74.716 48.552 0.27 10.56 233 LEU A CA 1
ATOM 3712 C C A LEU A 1 233 ? 24.559 74.769 47.876 0.73 12.62 233 LEU A C 1
ATOM 3713 C C B LEU A 1 233 ? 24.533 74.821 47.926 0.27 11.88 233 LEU A C 1
ATOM 3714 O O A LEU A 1 233 ? 24.738 75.062 46.701 0.73 14.05 233 LEU A O 1
ATOM 3715 O O B LEU A 1 233 ? 24.671 75.172 46.759 0.27 12.53 233 LEU A O 1
ATOM 3746 N N . LYS A 1 234 ? 25.552 74.492 48.712 1.00 12.93 234 LYS A N 1
ATOM 3747 C CA . LYS A 1 234 ? 26.932 74.505 48.257 1.00 14.10 234 LYS A CA 1
ATOM 3748 C C . LYS A 1 234 ? 27.141 73.489 47.124 1.00 13.61 234 LYS A C 1
ATOM 3749 O O . LYS A 1 234 ? 27.796 73.790 46.147 1.00 14.63 234 LYS A O 1
ATOM 3769 N N . PHE A 1 235 ? 26.579 72.283 47.246 1.00 13.12 235 PHE A N 1
ATOM 3770 C CA . PHE A 1 235 ? 26.682 71.301 46.160 1.00 13.90 235 PHE A CA 1
ATOM 3771 C C . PHE A 1 235 ? 26.131 71.879 44.849 1.00 13.26 235 PHE A C 1
ATOM 3772 O O . PHE A 1 235 ? 26.696 71.701 43.774 1.00 14.40 235 PHE A O 1
ATOM 3789 N N . ARG A 1 236 ? 24.992 72.548 44.934 1.00 12.53 236 ARG A N 1
ATOM 3790 C CA . ARG A 1 236 ? 24.371 73.120 43.751 1.00 12.66 236 ARG A CA 1
ATOM 3791 C C . ARG A 1 236 ? 25.265 74.218 43.155 1.00 12.90 236 ARG A C 1
ATOM 3792 O O . ARG A 1 236 ? 25.539 74.230 41.962 1.00 13.41 236 ARG A O 1
ATOM 3813 N N . GLU A 1 237 ? 25.727 75.119 44.013 1.00 12.46 237 GLU A N 1
ATOM 3814 C CA . GLU A 1 237 ? 26.553 76.232 43.604 1.00 12.91 237 GLU A CA 1
ATOM 3815 C C . GLU A 1 237 ? 27.873 75.799 42.994 1.00 13.08 237 GLU A C 1
ATOM 3816 O O . GLU A 1 237 ? 28.375 76.432 42.074 1.00 13.89 237 GLU A O 1
ATOM 3828 N N . GLU A 1 238 ? 28.451 74.724 43.510 1.00 13.68 238 GLU A N 1
ATOM 3829 C CA . GLU A 1 238 ? 29.739 74.235 43.029 1.00 15.25 238 GLU A CA 1
ATOM 3830 C C . GLU A 1 238 ? 29.617 73.420 41.757 1.00 14.62 238 GLU A C 1
ATOM 3831 O O . GLU A 1 238 ? 30.629 73.060 41.159 1.00 16.91 238 GLU A O 1
ATOM 3843 N N . GLY A 1 239 ? 28.387 73.136 41.339 1.00 14.34 239 GLY A N 1
ATOM 3844 C CA . GLY A 1 239 ? 28.143 72.366 40.132 1.00 14.08 239 GLY A CA 1
ATOM 3845 C C . GLY A 1 239 ? 28.056 70.864 40.361 1.00 13.83 239 GLY A C 1
ATOM 3846 O O . GLY A 1 239 ? 27.923 70.109 39.394 1.00 14.54 239 GLY A O 1
ATOM 3850 N N . PHE A 1 240 ? 28.123 70.427 41.617 1.00 14.04 240 PHE A N 1
ATOM 3851 C CA . PHE A 1 240 ? 28.172 69.006 41.935 1.00 14.25 240 PHE A CA 1
ATOM 3852 C C . PHE A 1 240 ? 26.863 68.308 41.559 1.00 13.95 240 PHE A C 1
ATOM 3853 O O . PHE A 1 240 ? 26.881 67.179 41.058 1.00 14.68 240 PHE A O 1
ATOM 3870 N N . ILE A 1 241 ? 25.725 68.952 41.813 1.00 13.95 241 ILE A N 1
ATOM 3871 C CA . ILE A 1 241 ? 24.445 68.343 41.479 1.00 14.50 241 ILE A CA 1
ATOM 3872 C C . ILE A 1 241 ? 24.370 68.083 39.977 1.00 14.22 241 ILE A C 1
ATOM 3873 O O . ILE A 1 241 ? 23.979 67.006 39.554 1.00 14.65 241 ILE A O 1
ATOM 3889 N N . ASP A 1 242 ? 24.760 69.062 39.162 1.00 15.03 242 ASP A N 1
ATOM 3890 C CA . ASP A 1 242 ? 24.698 68.898 37.715 1.00 15.42 242 ASP A CA 1
ATOM 3891 C C . ASP A 1 242 ? 25.675 67.812 37.252 1.00 14.71 242 ASP A C 1
ATOM 3892 O O . ASP A 1 242 ? 25.370 67.037 36.335 1.00 16.14 242 ASP A O 1
ATOM 3901 N N . ILE A 1 243 ? 26.859 67.771 37.852 1.00 14.96 243 ILE A N 1
ATOM 3902 C CA . ILE A 1 243 ? 27.843 66.743 37.511 1.00 15.09 243 ILE A CA 1
ATOM 3903 C C . ILE A 1 243 ? 27.291 65.348 37.818 1.00 14.95 243 ILE A C 1
ATOM 3904 O O . ILE A 1 243 ? 27.472 64.409 37.044 1.00 14.94 243 ILE A O 1
ATOM 3920 N N . LEU A 1 244 ? 26.620 65.205 38.952 1.00 14.61 244 LEU A N 1
ATOM 3921 C CA . LEU A 1 244 ? 26.029 63.908 39.289 1.00 13.91 244 LEU A CA 1
ATOM 3922 C C . LEU A 1 244 ? 24.889 63.496 38.349 1.00 14.85 244 LEU A C 1
ATOM 3923 O O . LEU A 1 244 ? 24.756 62.313 38.008 1.00 15.54 244 LEU A O 1
ATOM 3939 N N . TRP A 1 245 ? 24.058 64.441 37.939 1.00 16.23 245 TRP A N 1
ATOM 3940 C CA . TRP A 1 245 ? 23.003 64.098 36.994 1.00 16.33 245 TRP A CA 1
ATOM 3941 C C . TRP A 1 245 ? 23.607 63.637 35.659 1.00 17.18 245 TRP A C 1
ATOM 3942 O O . TRP A 1 245 ? 23.144 62.669 35.054 1.00 18.66 245 TRP A O 1
ATOM 3963 N N A GLU A 1 246 ? 24.646 64.320 35.192 0.61 17.11 246 GLU A N 1
ATOM 3964 N N B GLU A 1 246 ? 24.667 64.310 35.217 0.39 17.32 246 GLU A N 1
ATOM 3965 C CA A GLU A 1 246 ? 25.327 63.887 33.978 0.61 18.51 246 GLU A CA 1
ATOM 3966 C CA B GLU A 1 246 ? 25.361 63.921 33.992 0.39 18.28 246 GLU A CA 1
ATOM 3967 C C A GLU A 1 246 ? 25.882 62.472 34.146 0.61 17.37 246 GLU A C 1
ATOM 3968 C C B GLU A 1 246 ? 25.993 62.532 34.109 0.39 17.41 246 GLU A C 1
ATOM 3969 O O A GLU A 1 246 ? 25.758 61.639 33.247 0.61 19.81 246 GLU A O 1
ATOM 3970 O O B GLU A 1 246 ? 26.055 61.785 33.131 0.39 18.94 246 GLU A O 1
ATOM 3993 N N . LYS A 1 247 ? 26.479 62.203 35.303 1.00 16.07 247 LYS A N 1
ATOM 3994 C CA . LYS A 1 247 ? 27.080 60.899 35.576 1.00 16.62 247 LYS A CA 1
ATOM 3995 C C . LYS A 1 247 ? 26.050 59.778 35.524 1.00 18.06 247 LYS A C 1
ATOM 3996 O O . LYS A 1 247 ? 26.278 58.721 34.927 1.00 20.16 247 LYS A O 1
ATOM 4016 N N . TRP A 1 248 ? 24.915 59.997 36.182 1.00 16.58 248 TRP A N 1
ATOM 4017 C CA . TRP A 1 248 ? 23.967 58.923 36.455 1.00 17.62 248 TRP A CA 1
ATOM 4018 C C . TRP A 1 248 ? 22.810 58.791 35.479 1.00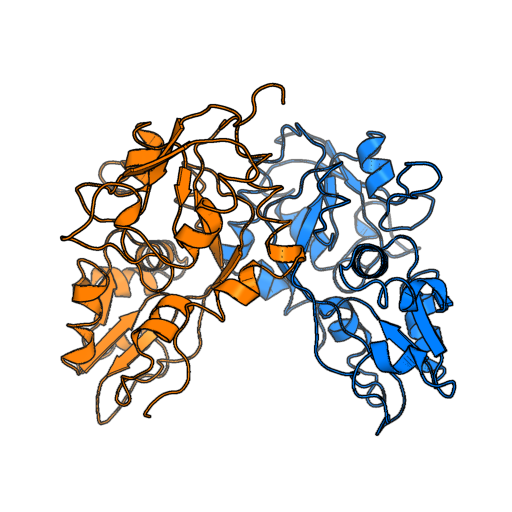 20.03 248 TRP A C 1
ATOM 4019 O O . TRP A 1 248 ? 22.267 57.709 35.315 1.00 20.22 248 TRP A O 1
ATOM 4040 N N A SER A 1 249 ? 22.410 59.881 34.851 0.67 21.78 249 SER A N 1
ATOM 4041 N N B SER A 1 249 ? 22.418 59.889 34.842 0.33 21.29 249 SER A N 1
ATOM 4042 C CA A SER A 1 249 ? 21.262 59.803 33.969 0.67 26.68 249 SER A CA 1
ATOM 4043 C CA B SER A 1 249 ? 21.259 59.859 33.952 0.33 20.76 249 SER A CA 1
ATOM 4044 C C A SER A 1 249 ? 21.732 59.356 32.594 0.67 33.30 249 SER A C 1
ATOM 4045 C C B SER A 1 249 ? 21.659 59.528 32.521 0.33 33.79 249 SER A C 1
ATOM 4046 O O A SER A 1 249 ? 22.891 59.538 32.230 0.67 25.78 249 SER A O 1
ATOM 4047 O O B SER A 1 249 ? 22.690 59.989 32.030 0.33 30.68 249 SER A O 1
ATOM 4062 N N . SER A 1 250 ? 20.831 58.734 31.850 1.00 40.43 250 SER A N 1
ATOM 4063 C CA . SER A 1 250 ? 21.093 58.382 30.465 1.00 39.20 250 SER A CA 1
ATOM 4064 C C . SER A 1 250 ? 20.573 59.544 29.607 1.00 42.67 250 SER A C 1
ATOM 4065 O O . SER A 1 250 ? 19.571 60.159 29.971 1.00 83.44 250 SER A O 1
ATOM 4074 N N . GLY A 1 251 ? 21.222 59.866 28.487 1.00 62.51 251 GLY A N 1
ATOM 4075 C CA . GLY A 1 251 ? 22.401 59.176 27.996 1.00 54.48 251 GLY A CA 1
ATOM 4076 C C . GLY A 1 251 ? 22.501 59.293 26.487 1.00 59.47 251 GLY A C 1
ATOM 4077 O O . GLY A 1 251 ? 21.555 59.725 25.825 1.00 75.45 251 GLY A O 1
ATOM 4081 N N . GLY B 1 1 ? 6.736 77.393 66.372 1.00 63.49 1 GLY B N 1
ATOM 4082 C CA . GLY B 1 1 ? 5.619 76.457 66.692 1.00 55.33 1 GLY B CA 1
ATOM 4083 C C . GLY B 1 1 ? 4.381 77.200 67.151 1.00 51.58 1 GLY B C 1
ATOM 4084 O O . GLY B 1 1 ? 3.373 77.255 66.441 1.00 52.42 1 GLY B O 1
ATOM 4090 N N . SER B 1 2 ? 4.455 77.779 68.344 1.00 60.70 2 SER B N 1
ATOM 4091 C CA . SER B 1 2 ? 3.323 78.510 68.888 1.00 40.02 2 SER B CA 1
ATOM 4092 C C . SER B 1 2 ? 3.181 79.870 68.206 1.00 32.93 2 SER B C 1
ATOM 4093 O O . SER B 1 2 ? 2.084 80.229 67.783 1.00 30.99 2 SER B O 1
ATOM 4101 N N . LYS B 1 3 ? 4.279 80.622 68.088 1.00 30.06 3 LYS B N 1
ATOM 4102 C CA . LYS B 1 3 ? 4.219 81.939 67.444 1.00 27.70 3 LYS B CA 1
ATOM 4103 C C . LYS B 1 3 ? 3.734 81.787 65.996 1.00 29.35 3 LYS B C 1
ATOM 4104 O O . LYS B 1 3 ? 4.162 80.873 65.273 1.00 30.10 3 LYS B O 1
ATOM 4123 N N . ASN B 1 4 ? 2.822 82.663 65.583 1.00 25.36 4 ASN B N 1
ATOM 4124 C CA . ASN B 1 4 ? 2.408 82.734 64.184 1.00 28.99 4 ASN B CA 1
ATOM 4125 C C . ASN B 1 4 ? 2.416 84.192 63.763 1.00 18.85 4 ASN B C 1
ATOM 4126 O O . ASN B 1 4 ? 2.896 85.046 64.503 1.00 21.17 4 ASN B O 1
ATOM 4137 N N . LEU B 1 5 ? 1.882 84.472 62.581 1.00 19.90 5 LEU B N 1
ATOM 4138 C CA . LEU B 1 5 ? 1.952 85.807 61.999 1.00 19.29 5 LEU B CA 1
ATOM 4139 C C . LEU B 1 5 ? 0.696 86.649 62.208 1.00 17.45 5 LEU B C 1
ATOM 4140 O O . LEU B 1 5 ? 0.656 87.820 61.803 1.00 18.09 5 LEU B O 1
ATOM 4156 N N . ILE B 1 6 ? -0.328 86.098 62.839 1.00 20.59 6 ILE B N 1
ATOM 4157 C CA . ILE B 1 6 ? -1.575 86.847 62.975 1.00 17.95 6 ILE B CA 1
ATOM 4158 C C . ILE B 1 6 ? -1.381 88.092 63.847 1.00 19.62 6 ILE B C 1
ATOM 4159 O O . ILE B 1 6 ? -0.943 88.014 65.004 1.00 19.48 6 ILE B O 1
ATOM 4175 N N . GLY B 1 7 ? -1.693 89.252 63.282 1.00 19.10 7 GLY B N 1
ATOM 4176 C CA . GLY B 1 7 ? -1.546 90.518 63.986 1.00 17.46 7 GLY B CA 1
ATOM 4177 C C . GLY B 1 7 ? -0.131 91.114 63.960 1.00 17.28 7 GLY B C 1
ATOM 4178 O O . GLY B 1 7 ? 0.057 92.245 64.380 1.00 18.91 7 GLY B O 1
ATOM 4182 N N . ARG B 1 8 ? 0.859 90.381 63.470 1.00 15.01 8 ARG B N 1
ATOM 4183 C CA . ARG B 1 8 ? 2.214 90.907 63.374 1.00 14.24 8 ARG B CA 1
ATOM 4184 C C . ARG B 1 8 ? 2.294 91.988 62.312 1.00 13.55 8 ARG B C 1
ATOM 4185 O O . ARG B 1 8 ? 1.495 92.014 61.384 1.00 14.26 8 ARG B O 1
ATOM 4206 N N . HIS B 1 9 ? 3.265 92.874 62.469 1.00 13.49 9 HIS B N 1
ATOM 4207 C CA . HIS B 1 9 ? 3.590 93.874 61.457 1.00 13.19 9 HIS B CA 1
ATOM 4208 C C . HIS B 1 9 ? 4.999 93.597 60.960 1.00 12.51 9 HIS B C 1
ATOM 4209 O O . HIS B 1 9 ? 5.965 93.801 61.688 1.00 13.87 9 HIS B O 1
ATOM 4222 N N . LEU B 1 10 ? 5.106 93.115 59.731 1.00 12.01 10 LEU B N 1
ATOM 4223 C CA . LEU B 1 10 ? 6.380 92.778 59.142 1.00 12.68 10 LEU B CA 1
ATOM 4224 C C . LEU B 1 10 ? 6.999 93.952 58.389 1.00 13.17 10 LEU B C 1
ATOM 4225 O O . LEU B 1 10 ? 6.330 94.645 57.645 1.00 14.45 10 LEU B O 1
ATOM 4241 N N . ARG B 1 11 ? 8.298 94.131 58.578 1.00 11.54 11 ARG B N 1
ATOM 4242 C CA . ARG B 1 11 ? 9.099 95.042 57.790 1.00 11.45 11 ARG B CA 1
ATOM 4243 C C . ARG B 1 11 ? 9.782 94.205 56.724 1.00 10.59 11 ARG B C 1
ATOM 4244 O O . ARG B 1 11 ? 10.522 93.276 57.051 1.00 11.48 11 ARG B O 1
ATOM 4265 N N . LEU B 1 12 ? 9.511 94.513 55.470 1.00 10.89 12 LEU B N 1
ATOM 4266 C CA . LEU B 1 12 ? 9.972 93.692 54.348 1.00 11.03 12 LEU B CA 1
ATOM 4267 C C . LEU B 1 12 ? 11.016 94.429 53.538 1.00 10.76 12 LEU B C 1
ATOM 4268 O O . LEU B 1 12 ? 10.758 95.526 53.038 1.00 11.62 12 LEU B O 1
ATOM 4284 N N . GLY B 1 13 ? 12.211 93.862 53.422 1.00 10.39 13 GLY B N 1
ATOM 4285 C CA . GLY B 1 13 ? 13.241 94.458 52.593 1.00 10.71 13 GLY B CA 1
ATOM 4286 C C . GLY B 1 13 ? 12.929 94.260 51.127 1.00 10.36 13 GLY B C 1
ATOM 4287 O O . GLY B 1 13 ? 12.590 93.141 50.711 1.00 10.73 13 GLY B O 1
ATOM 4291 N N . SER B 1 14 ? 13.088 95.306 50.336 1.00 9.74 14 SER B N 1
ATOM 4292 C CA . SER B 1 14 ? 12.900 95.202 48.905 1.00 10.21 14 SER B CA 1
ATOM 4293 C C . SER B 1 14 ? 13.519 96.405 48.209 1.00 10.80 14 SER B C 1
ATOM 4294 O O . SER B 1 14 ? 13.883 97.403 48.857 1.00 11.27 14 SER B O 1
ATOM 4302 N N . VAL B 1 15 ? 13.644 96.276 46.894 1.00 11.17 15 VAL B N 1
ATOM 4303 C CA . VAL B 1 15 ? 14.033 97.356 45.998 1.00 11.61 15 VAL B CA 1
ATOM 4304 C C . VAL B 1 15 ? 13.320 97.127 44.670 1.00 11.55 15 VAL B C 1
ATOM 4305 O O . VAL B 1 15 ? 12.849 96.031 44.401 1.00 11.82 15 VAL B O 1
ATOM 4318 N N . GLU B 1 16 ? 13.275 98.134 43.812 1.00 10.88 16 GLU B N 1
ATOM 4319 C CA . GLU B 1 16 ? 12.781 97.907 42.461 1.00 11.52 16 GLU B CA 1
ATOM 4320 C C . GLU B 1 16 ? 13.693 96.941 41.714 1.00 12.11 16 GLU B C 1
ATOM 4321 O O . GLU B 1 16 ? 14.902 97.080 41.745 1.00 12.14 16 GLU B O 1
ATOM 4333 N N . GLU B 1 17 ? 13.082 95.962 41.050 1.00 11.53 17 GLU B N 1
ATOM 4334 C CA . GLU B 1 17 ? 13.750 95.034 40.139 1.00 11.03 17 GLU B CA 1
ATOM 4335 C C . GLU B 1 17 ? 12.661 94.434 39.252 1.00 10.85 17 GLU B C 1
ATOM 4336 O O . GLU B 1 17 ? 12.002 93.464 39.632 1.00 11.58 17 GLU B O 1
ATOM 4348 N N . GLN B 1 18 ? 12.442 95.026 38.095 1.00 12.32 18 GLN B N 1
ATOM 4349 C CA . GLN B 1 18 ? 11.316 94.624 37.268 1.00 12.99 18 GLN B CA 1
ATOM 4350 C C . GLN B 1 18 ? 11.614 93.242 36.687 1.00 12.55 18 GLN B C 1
ATOM 4351 O O . GLN B 1 18 ? 12.745 92.970 36.306 1.00 13.49 18 GLN B O 1
ATOM 4365 N N . PRO B 1 19 ? 10.607 92.356 36.623 1.00 12.57 19 PRO B N 1
ATOM 4366 C CA . PRO B 1 19 ? 9.176 92.547 36.858 1.00 12.79 19 PRO B CA 1
ATOM 4367 C C . PRO B 1 19 ? 8.756 92.054 38.252 1.00 11.78 19 PRO B C 1
ATOM 4368 O O . PRO B 1 19 ? 7.562 91.916 38.517 1.00 12.29 19 PRO B O 1
ATOM 4379 N N . PHE B 1 20 ? 9.722 91.779 39.117 1.00 11.58 20 PHE B N 1
ATOM 4380 C CA . PHE B 1 20 ? 9.467 91.326 40.469 1.00 11.31 20 PHE B CA 1
ATOM 4381 C C . PHE B 1 20 ? 8.905 92.439 41.353 1.00 10.74 20 PHE B C 1
ATOM 4382 O O . PHE B 1 20 ? 7.930 92.217 42.073 1.00 11.26 20 PHE B O 1
ATOM 4399 N N . MET B 1 21 ? 9.496 93.626 41.268 1.00 11.64 21 MET B N 1
ATOM 4400 C CA . MET B 1 21 ? 9.024 94.810 41.997 1.00 11.78 21 MET B CA 1
ATOM 4401 C C . MET B 1 21 ? 9.209 96.040 41.128 1.00 11.28 21 MET B C 1
ATOM 4402 O O . MET B 1 21 ? 10.245 96.207 40.479 1.00 11.59 21 MET B O 1
ATOM 4416 N N . PHE B 1 22 ? 8.173 96.879 41.160 1.00 11.82 22 PHE B N 1
ATOM 4417 C CA . PHE B 1 22 ? 8.141 98.212 40.580 1.00 13.05 22 PHE B CA 1
ATOM 4418 C C . PHE B 1 22 ? 7.891 99.174 41.747 1.00 13.25 22 PHE B C 1
ATOM 4419 O O . PHE B 1 22 ? 7.003 98.926 42.562 1.00 13.82 22 PHE B O 1
ATOM 4436 N N . PHE B 1 23 ? 8.661 100.258 41.818 1.00 13.22 23 PHE B N 1
ATOM 4437 C CA . PHE B 1 23 ? 8.522 101.256 42.886 1.00 13.86 23 PHE B CA 1
ATOM 4438 C C . PHE B 1 23 ? 8.231 102.618 42.274 1.00 13.85 23 PHE B C 1
ATOM 4439 O O . PHE B 1 23 ? 9.049 103.166 41.544 1.00 15.19 23 PHE B O 1
ATOM 4456 N N . ALA B 1 24 ? 7.053 103.150 42.561 1.00 13.74 24 ALA B N 1
ATOM 4457 C CA . ALA B 1 24 ? 6.683 104.483 42.121 1.00 14.51 24 ALA B CA 1
ATOM 4458 C C . ALA B 1 24 ? 7.297 105.507 43.065 1.00 15.77 24 ALA B C 1
ATOM 4459 O O . ALA B 1 24 ? 7.238 105.346 44.283 1.00 15.31 24 ALA B O 1
ATOM 4466 N N . THR B 1 25 ? 7.888 106.559 42.506 1.00 17.30 25 THR B N 1
ATOM 4467 C CA . THR B 1 25 ? 8.644 107.535 43.286 1.00 19.29 25 THR B CA 1
ATOM 4468 C C . THR B 1 25 ? 7.838 108.794 43.583 1.00 20.80 25 THR B C 1
ATOM 4469 O O . THR B 1 25 ? 8.352 109.725 44.198 1.00 23.43 25 THR B O 1
ATOM 4480 N N . GLU B 1 26 ? 6.583 108.809 43.150 1.00 20.82 26 GLU B N 1
ATOM 4481 C CA . GLU B 1 26 ? 5.694 109.958 43.339 1.00 22.68 26 GLU B CA 1
ATOM 4482 C C . GLU B 1 26 ? 4.259 109.472 43.174 1.00 20.15 26 GLU B C 1
ATOM 4483 O O . GLU B 1 26 ? 4.023 108.404 42.605 1.00 20.19 26 GLU B O 1
ATOM 4495 N N . GLY B 1 27 ? 3.291 110.253 43.643 1.00 20.33 27 GLY B N 1
ATOM 4496 C CA . GLY B 1 27 ? 1.890 109.950 43.409 1.00 19.65 27 GLY B CA 1
ATOM 4497 C C . GLY B 1 27 ? 1.367 108.730 44.142 1.00 19.00 27 GLY B C 1
ATOM 4498 O O . GLY B 1 27 ? 0.450 108.048 43.671 1.00 20.96 27 GLY B O 1
ATOM 4502 N N . CYS B 1 28 ? 1.970 108.430 45.283 1.00 18.29 28 CYS B N 1
ATOM 4503 C CA . CYS B 1 28 ? 1.608 107.245 46.043 1.00 17.98 28 CYS B CA 1
ATOM 4504 C C . CYS B 1 28 ? 2.151 107.406 47.450 1.00 18.45 28 CYS B C 1
ATOM 4505 O O . CYS B 1 28 ? 3.050 108.217 47.680 1.00 19.79 28 CYS B O 1
ATOM 4512 N N . GLU B 1 29 ? 1.631 106.606 48.375 1.00 18.16 29 GLU B N 1
ATOM 4513 C CA . GLU B 1 29 ? 2.156 106.549 49.730 1.00 17.89 29 GLU B CA 1
ATOM 4514 C C . GLU B 1 29 ? 2.206 105.093 50.174 1.00 16.64 29 GLU B C 1
ATOM 4515 O O . GLU B 1 29 ? 1.344 104.293 49.822 1.00 18.01 29 GLU B O 1
ATOM 4527 N N . GLY B 1 30 ? 3.224 104.760 50.952 1.00 16.68 30 GLY B N 1
ATOM 4528 C CA . GLY B 1 30 ? 3.294 103.461 51.597 1.00 14.93 30 GLY B CA 1
ATOM 4529 C C . GLY B 1 30 ? 3.303 102.291 50.630 1.00 14.40 30 GLY B C 1
ATOM 4530 O O . GLY B 1 30 ? 3.963 102.314 49.583 1.00 13.99 30 GLY B O 1
ATOM 4534 N N . ASN B 1 31 ? 2.562 101.252 50.983 1.00 13.85 31 ASN B N 1
ATOM 4535 C CA . ASN B 1 31 ? 2.566 100.014 50.202 1.00 13.39 31 ASN B CA 1
ATOM 4536 C C . ASN B 1 31 ? 2.059 100.222 48.775 1.00 13.81 31 ASN B C 1
ATOM 4537 O O . ASN B 1 31 ? 2.425 99.475 47.872 1.00 14.07 31 ASN B O 1
ATOM 4548 N N . ASP B 1 32 ? 1.234 101.252 48.582 1.00 14.35 32 ASP B N 1
ATOM 4549 C CA . ASP B 1 32 ? 0.660 101.561 47.269 1.00 15.52 32 ASP B CA 1
ATOM 4550 C C . ASP B 1 32 ? 1.690 101.929 46.233 1.00 14.06 32 ASP B C 1
ATOM 4551 O O . ASP B 1 32 ? 1.388 101.899 45.054 1.00 14.75 32 ASP B O 1
ATOM 4560 N N . CYS B 1 33 ? 2.881 102.302 46.678 1.00 13.63 33 CYS B N 1
ATOM 4561 C CA . CYS B 1 33 ? 3.966 102.626 45.761 1.00 13.37 33 CYS B CA 1
ATOM 4562 C C . CYS B 1 33 ? 4.559 101.407 45.071 1.00 12.57 33 CYS B C 1
ATOM 4563 O O . CYS B 1 33 ? 5.300 101.542 44.102 1.00 15.14 33 CYS B O 1
ATOM 4570 N N . TRP B 1 34 ? 4.225 100.219 45.567 1.00 11.88 34 TRP B N 1
ATOM 4571 C CA . TRP B 1 34 ? 4.845 98.974 45.130 1.00 12.16 34 TRP B CA 1
ATOM 4572 C C . TRP B 1 34 ? 3.871 98.136 44.308 1.00 12.42 34 TRP B C 1
ATOM 4573 O O . TRP B 1 34 ? 2.684 98.083 44.614 1.00 13.74 34 TRP B O 1
ATOM 4594 N N . SER B 1 35 ? 4.387 97.479 43.272 1.00 12.05 35 SER B N 1
ATOM 4595 C CA . SER B 1 35 ? 3.619 96.553 42.464 1.00 12.17 35 SER B CA 1
ATOM 4596 C C . SER B 1 35 ? 4.587 95.527 41.876 1.00 12.26 35 SER B C 1
ATOM 4597 O O . SER B 1 35 ? 5.798 95.710 41.901 1.00 12.37 35 SER B O 1
ATOM 4605 N N . GLY B 1 36 ? 4.045 94.448 41.325 1.00 12.38 36 GLY B N 1
ATOM 4606 C CA . GLY B 1 36 ? 4.839 93.448 40.643 1.00 11.71 36 GLY B CA 1
ATOM 4607 C C . GLY B 1 36 ? 4.572 92.043 41.145 1.00 11.32 36 GLY B C 1
ATOM 4608 O O . GLY B 1 36 ? 3.718 91.832 42.007 1.00 12.25 36 GLY B O 1
ATOM 4612 N N . MET B 1 37 ? 5.283 91.074 40.575 1.00 11.75 37 MET B N 1
ATOM 4613 C CA . MET B 1 37 ? 5.113 89.676 40.946 1.00 11.47 37 MET B CA 1
ATOM 4614 C C . MET B 1 37 ? 5.318 89.444 42.434 1.00 11.70 37 MET B C 1
ATOM 4615 O O . MET B 1 37 ? 4.512 88.763 43.083 1.00 11.46 37 MET B O 1
ATOM 4629 N N . VAL B 1 38 ? 6.404 89.969 42.986 1.00 11.36 38 VAL B N 1
ATOM 4630 C CA . VAL B 1 38 ? 6.666 89.757 44.403 1.00 11.16 38 VAL B CA 1
ATOM 4631 C C . VAL B 1 38 ? 5.615 90.463 45.267 1.00 11.17 38 VAL B C 1
ATOM 4632 O O . VAL B 1 38 ? 5.155 89.926 46.268 1.00 11.43 38 VAL B O 1
ATOM 4645 N N . ASN B 1 39 ? 5.223 91.680 44.891 1.00 10.78 39 ASN B N 1
ATOM 4646 C CA . ASN B 1 39 ? 4.174 92.356 45.621 1.00 10.92 39 ASN B CA 1
ATOM 4647 C C . ASN B 1 39 ? 2.892 91.526 45.668 1.00 11.87 39 ASN B C 1
ATOM 4648 O O . ASN B 1 39 ? 2.243 91.436 46.699 1.00 12.28 39 ASN B O 1
ATOM 4659 N N . ASP B 1 40 ? 2.515 90.938 44.538 1.00 11.73 40 ASP B N 1
ATOM 4660 C CA . ASP B 1 40 ? 1.314 90.099 44.497 1.00 12.56 40 ASP B CA 1
ATOM 4661 C C . ASP B 1 40 ? 1.454 88.896 45.436 1.00 11.85 40 ASP B C 1
ATOM 4662 O O . ASP B 1 40 ? 0.496 88.511 46.077 1.00 12.33 40 ASP B O 1
ATOM 4671 N N . MET B 1 41 ? 2.647 88.309 45.519 1.00 11.42 41 MET B N 1
ATOM 4672 C CA . MET B 1 41 ? 2.911 87.233 46.470 1.00 12.26 41 MET B CA 1
ATOM 4673 C C . MET B 1 41 ? 2.741 87.710 47.915 1.00 11.85 41 MET B C 1
ATOM 4674 O O . MET B 1 41 ? 2.111 87.032 48.720 1.00 12.30 41 MET B O 1
ATOM 4688 N N . VAL B 1 42 ? 3.304 88.871 48.231 1.00 11.35 42 VAL B N 1
ATOM 4689 C CA . VAL B 1 42 ? 3.238 89.423 49.591 1.00 11.28 42 VAL B CA 1
ATOM 4690 C C . VAL B 1 42 ? 1.799 89.736 49.983 1.00 12.01 42 VAL B C 1
ATOM 4691 O O . VAL B 1 42 ? 1.379 89.452 51.097 1.00 12.46 42 VAL B O 1
ATOM 4704 N N . VAL B 1 43 ? 1.045 90.325 49.065 1.00 11.61 43 VAL B N 1
ATOM 4705 C CA . VAL B 1 43 ? -0.347 90.650 49.337 1.00 12.93 43 VAL B CA 1
ATOM 4706 C C . VAL B 1 43 ? -1.121 89.385 49.714 1.00 13.13 43 VAL B C 1
ATOM 4707 O O . VAL B 1 43 ? -1.870 89.362 50.687 1.00 13.91 43 VAL B O 1
ATOM 4720 N N A LYS B 1 44 ? -0.961 88.328 48.930 0.66 13.52 44 LYS B N 1
ATOM 4721 N N B LYS B 1 44 ? -0.946 88.322 48.939 0.34 13.66 44 LYS B N 1
ATOM 4722 C CA A LYS B 1 44 ? -1.648 87.076 49.221 0.66 14.47 44 LYS B CA 1
ATOM 4723 C CA B LYS B 1 44 ? -1.643 87.075 49.230 0.34 14.36 44 LYS B CA 1
ATOM 4724 C C A LYS B 1 44 ? -1.197 86.450 50.549 0.66 13.83 44 LYS B C 1
ATOM 4725 C C B LYS B 1 44 ? -1.201 86.475 50.567 0.34 13.81 44 LYS B C 1
ATOM 4726 O O A LYS B 1 44 ? -2.016 85.967 51.311 0.66 14.92 44 LYS B O 1
ATOM 4727 O O B LYS B 1 44 ? -2.034 86.038 51.353 0.34 14.39 44 LYS B O 1
ATOM 4764 N N . LEU B 1 45 ? 0.105 86.468 50.824 1.00 13.09 45 LEU B N 1
ATOM 4765 C CA . LEU B 1 45 ? 0.633 85.994 52.099 1.00 13.19 45 LEU B CA 1
ATOM 4766 C C . LEU B 1 45 ? 0.005 86.767 53.247 1.00 13.40 45 LEU B C 1
ATOM 4767 O O . LEU B 1 45 ? -0.371 86.175 54.255 1.00 14.44 45 LEU B O 1
ATOM 4784 N N A SER B 1 46 ? -0.113 88.086 53.101 0.58 13.38 46 SER B N 1
ATOM 4785 N N B SER B 1 46 ? -0.079 88.083 53.082 0.42 13.79 46 SER B N 1
ATOM 4786 C CA A SER B 1 46 ? -0.652 88.911 54.185 0.58 13.65 46 SER B CA 1
ATOM 4787 C CA B SER B 1 46 ? -0.643 88.964 54.094 0.42 14.51 46 SER B CA 1
ATOM 4788 C C A SER B 1 46 ? -2.121 88.612 54.435 0.58 16.22 46 SER B C 1
ATOM 4789 C C B SER B 1 46 ? -2.080 88.576 54.413 0.42 16.39 46 SER B C 1
ATOM 4790 O O A SER B 1 46 ? -2.572 88.604 55.579 0.58 17.09 46 SER B O 1
ATOM 4791 O O B SER B 1 46 ? -2.458 88.457 55.576 0.42 16.93 46 SER B O 1
ATOM 4806 N N . GLU B 1 47 ? -2.864 88.353 53.365 1.00 16.97 47 GLU B N 1
ATOM 4807 C CA . GLU B 1 47 ? -4.274 88.018 53.510 1.00 19.27 47 GLU B CA 1
ATOM 4808 C C . GLU B 1 47 ? -4.469 86.660 54.156 1.00 18.42 47 GLU B C 1
ATOM 4809 O O . GLU B 1 47 ? -5.353 86.493 54.992 1.00 22.28 47 GLU B O 1
ATOM 4822 N N . ASP B 1 48 ? -3.628 85.699 53.793 1.00 16.80 48 ASP B N 1
ATOM 4823 C CA . ASP B 1 48 ? -3.780 84.345 54.280 1.00 17.84 48 ASP B CA 1
ATOM 4824 C C . ASP B 1 48 ? -3.194 84.157 55.684 1.00 17.52 48 ASP B C 1
ATOM 4825 O O . ASP B 1 48 ? -3.690 83.336 56.450 1.00 21.39 48 ASP B O 1
ATOM 4834 N N . LEU B 1 49 ? -2.142 84.903 56.026 1.00 15.81 49 LEU B N 1
ATOM 4835 C CA . LEU B 1 49 ? -1.440 84.703 57.298 1.00 16.35 49 LEU B CA 1
ATOM 4836 C C . LEU B 1 49 ? -1.752 85.760 58.353 1.00 17.66 49 LEU B C 1
ATOM 4837 O O . LEU B 1 49 ? -1.387 85.601 59.518 1.00 18.63 49 LEU B O 1
ATOM 4853 N N . GLY B 1 50 ? -2.413 86.840 57.945 1.00 17.21 50 GLY B N 1
ATOM 4854 C CA . GLY B 1 50 ? -2.965 87.801 58.883 1.00 18.41 50 GLY B CA 1
ATOM 4855 C C . GLY B 1 50 ? -2.019 88.863 59.394 1.00 17.27 50 GLY B C 1
ATOM 4856 O O . GLY B 1 50 ? -2.280 89.435 60.453 1.00 17.95 50 GLY B O 1
ATOM 4860 N N . PHE B 1 51 ? -0.944 89.149 58.664 1.00 14.53 51 PHE B N 1
ATOM 4861 C CA . PHE B 1 51 ? -0.022 90.209 59.062 1.00 13.66 51 PHE B CA 1
ATOM 4862 C C . PHE B 1 51 ? -0.254 91.477 58.258 1.00 12.99 51 PHE B C 1
ATOM 4863 O O . PHE B 1 51 ? -0.811 91.428 57.170 1.00 14.08 51 PHE B O 1
ATOM 4880 N N . THR B 1 52 ? 0.160 92.605 58.822 1.00 13.21 52 THR B N 1
ATOM 4881 C CA . THR B 1 52 ? 0.320 93.835 58.055 1.00 12.19 52 THR B CA 1
ATOM 4882 C C . THR B 1 52 ? 1.797 93.988 57.721 1.00 11.78 52 THR B C 1
ATOM 4883 O O . THR B 1 52 ? 2.638 93.282 58.266 1.00 11.78 52 THR B O 1
ATOM 4894 N N . TYR B 1 53 ? 2.140 94.881 56.812 1.00 11.99 53 TYR B N 1
ATOM 4895 C CA . TYR B 1 53 ? 3.523 94.996 56.394 1.00 11.96 53 TYR B CA 1
ATOM 4896 C C . TYR B 1 53 ? 3.824 96.377 55.849 1.00 11.85 53 TYR B C 1
ATOM 4897 O O . TYR B 1 53 ? 2.925 97.180 55.562 1.00 12.43 53 TYR B O 1
ATOM 4915 N N . GLU B 1 54 ? 5.114 96.642 55.722 1.00 12.02 54 GLU B N 1
ATOM 4916 C CA . GLU B 1 54 ? 5.631 97.783 54.987 1.00 11.63 54 GLU B CA 1
ATOM 4917 C C . GLU B 1 54 ? 6.910 97.340 54.318 1.00 11.72 54 GLU B C 1
ATOM 4918 O O . GLU B 1 54 ? 7.525 96.367 54.740 1.00 12.44 54 GLU B O 1
ATOM 4930 N N . TYR B 1 55 ? 7.334 98.078 53.300 1.00 11.45 55 TYR B N 1
ATOM 4931 C CA . TYR B 1 55 ? 8.582 97.806 52.618 1.00 11.01 55 TYR B CA 1
ATOM 4932 C C . TYR B 1 55 ? 9.643 98.820 53.018 1.00 11.56 55 TYR B C 1
ATOM 4933 O O . TYR B 1 55 ? 9.355 100.019 53.109 1.00 12.89 55 TYR B O 1
ATOM 4951 N N . ILE B 1 56 ? 10.855 98.343 53.233 1.00 11.79 56 ILE B N 1
ATOM 4952 C CA . ILE B 1 56 ? 11.995 99.177 53.625 1.00 12.08 56 ILE B CA 1
ATOM 4953 C C . ILE B 1 56 ? 13.143 98.890 52.661 1.00 11.66 56 ILE B C 1
ATOM 4954 O O . ILE B 1 56 ? 13.605 97.749 52.522 1.00 12.09 56 ILE B O 1
ATOM 4970 N N . GLN B 1 57 ? 13.586 99.941 51.978 1.00 11.72 57 GLN B N 1
ATOM 4971 C CA . GLN B 1 57 ? 14.715 99.828 51.074 1.00 11.62 57 GLN B CA 1
ATOM 4972 C C . GLN B 1 57 ? 16.011 100.180 51.774 1.00 12.22 57 GLN B C 1
ATOM 4973 O O . GLN B 1 57 ? 16.053 101.090 52.576 1.00 13.52 57 GLN B O 1
ATOM 4987 N N . PRO B 1 58 ? 17.104 99.486 51.449 1.00 12.72 58 PRO B N 1
ATOM 4988 C CA . PRO B 1 58 ? 18.390 99.885 52.024 1.00 13.23 58 PRO B CA 1
ATOM 4989 C C . PRO B 1 58 ? 18.844 101.209 51.438 1.00 14.39 58 PRO B C 1
ATOM 4990 O O . PRO B 1 58 ? 18.676 101.443 50.241 1.00 14.41 58 PRO B O 1
ATOM 5001 N N . ASP B 1 59 ? 19.411 102.066 52.271 1.00 15.84 59 ASP B N 1
ATOM 5002 C CA . ASP B 1 59 ? 19.905 103.340 51.795 1.00 17.50 59 ASP B CA 1
ATOM 5003 C C . ASP B 1 59 ? 20.943 103.186 50.671 1.00 15.98 59 ASP B C 1
ATOM 5004 O O . ASP B 1 59 ? 21.023 104.015 49.763 1.00 18.77 59 ASP B O 1
ATOM 5013 N N . ASP B 1 60 ? 21.734 102.121 50.717 1.00 13.25 60 ASP B N 1
ATOM 5014 C CA . ASP B 1 60 ? 22.773 101.919 49.716 1.00 13.61 60 ASP B CA 1
ATOM 5015 C C . ASP B 1 60 ? 22.222 101.362 48.393 1.00 14.17 60 ASP B C 1
ATOM 5016 O O . ASP B 1 60 ? 22.960 101.291 47.430 1.00 16.12 60 ASP B O 1
ATOM 5025 N N . ARG B 1 61 ? 20.936 100.985 48.367 1.00 14.40 61 ARG B N 1
ATOM 5026 C CA . ARG B 1 61 ? 20.233 100.427 47.205 1.00 15.94 61 ARG B CA 1
ATOM 5027 C C . ARG B 1 61 ? 20.923 99.185 46.597 1.00 14.15 61 ARG B C 1
ATOM 5028 O O . ARG B 1 61 ? 20.783 98.887 45.422 1.00 15.40 61 ARG B O 1
ATOM 5049 N N A LYS B 1 62 ? 21.634 98.452 47.442 0.66 12.94 62 LYS B N 1
ATOM 5050 N N B LYS B 1 62 ? 21.620 98.444 47.453 0.34 13.05 62 LYS B N 1
ATOM 5051 C CA A LYS B 1 62 ? 22.264 97.202 47.039 0.66 12.49 62 LYS B CA 1
ATOM 5052 C CA B LYS B 1 62 ? 22.287 97.201 47.067 0.34 12.32 62 LYS B CA 1
ATOM 5053 C C A LYS B 1 62 ? 21.438 95.981 47.461 0.66 11.19 62 LYS B C 1
ATOM 5054 C C B LYS B 1 62 ? 21.501 95.963 47.511 0.34 11.79 62 LYS B C 1
ATOM 5055 O O A LYS B 1 62 ? 20.681 96.024 48.431 0.66 11.62 62 LYS B O 1
ATOM 5056 O O B LYS B 1 62 ? 20.814 95.985 48.535 0.34 11.88 62 LYS B O 1
ATOM 5093 N N . PHE B 1 63 ? 21.627 94.873 46.760 1.00 11.89 63 PHE B N 1
ATOM 5094 C CA . PHE B 1 63 ? 21.051 93.606 47.176 1.00 10.59 63 PHE B CA 1
ATOM 5095 C C . PHE B 1 63 ? 21.799 93.065 48.403 1.00 10.87 63 PHE B C 1
ATOM 5096 O O . PHE B 1 63 ? 21.188 92.768 49.427 1.00 11.48 63 PHE B O 1
ATOM 5114 N N . GLY B 1 64 ? 23.125 92.971 48.294 1.00 11.45 64 GLY B N 1
ATOM 5115 C CA . GLY B 1 64 ? 23.985 92.677 49.431 1.00 11.47 64 GLY B CA 1
ATOM 5116 C C . GLY B 1 64 ? 25.046 91.624 49.172 1.00 11.66 64 GLY B C 1
ATOM 5117 O O . GLY B 1 64 ? 24.773 90.561 48.581 1.00 12.42 64 GLY B O 1
ATOM 5121 N N . ALA B 1 65 ? 26.253 91.914 49.641 1.00 12.18 65 ALA B N 1
ATOM 5122 C CA . ALA B 1 65 ? 27.372 91.007 49.553 1.00 12.68 65 ALA B CA 1
ATOM 5123 C C . ALA B 1 65 ? 28.255 91.217 50.767 1.00 13.00 65 ALA B C 1
ATOM 5124 O O . ALA B 1 65 ? 28.135 92.229 51.474 1.00 13.36 65 ALA B O 1
ATOM 5131 N N . LEU B 1 66 ? 29.149 90.262 50.994 1.00 13.58 66 LEU B N 1
ATOM 5132 C CA . LEU B 1 66 ? 30.073 90.302 52.112 1.00 15.17 66 LEU B CA 1
ATOM 5133 C C . LEU B 1 66 ? 31.411 90.916 51.675 1.00 17.05 66 LEU B C 1
ATOM 5134 O O . LEU B 1 66 ? 32.046 90.449 50.718 1.00 19.32 66 LEU B O 1
ATOM 5150 N N . ASN B 1 67 ? 31.827 91.959 52.370 1.00 16.35 67 ASN B N 1
ATOM 5151 C CA . ASN B 1 67 ? 33.121 92.589 52.126 1.00 18.83 67 ASN B CA 1
ATOM 5152 C C . ASN B 1 67 ? 34.198 91.793 52.841 1.00 18.42 67 ASN B C 1
ATOM 5153 O O . ASN B 1 67 ? 34.153 91.648 54.054 1.00 21.10 67 ASN B O 1
ATOM 5164 N N . LYS B 1 68 ? 35.158 91.270 52.087 1.00 23.59 68 LYS B N 1
ATOM 5165 C CA . LYS B 1 68 ? 36.188 90.433 52.693 1.00 23.40 68 LYS B CA 1
ATOM 5166 C C . LYS B 1 68 ? 37.242 91.233 53.470 1.00 27.26 68 LYS B C 1
ATOM 5167 O O . LYS B 1 68 ? 38.000 90.658 54.247 1.00 35.20 68 LYS B O 1
ATOM 5186 N N . THR B 1 69 ? 37.284 92.546 53.274 1.00 26.00 69 THR B N 1
ATOM 5187 C CA . THR B 1 69 ? 38.227 93.392 54.011 1.00 27.87 69 THR B CA 1
ATOM 5188 C C . THR B 1 69 ? 37.674 93.635 55.428 1.00 34.42 69 THR B C 1
ATOM 5189 O O . THR B 1 69 ? 38.366 93.436 56.426 1.00 36.91 69 THR B O 1
ATOM 5200 N N . THR B 1 70 ? 36.406 94.032 55.505 1.00 26.09 70 THR B N 1
ATOM 5201 C CA . THR B 1 70 ? 35.768 94.418 56.761 1.00 24.42 70 THR B CA 1
ATOM 5202 C C . THR B 1 70 ? 34.966 93.307 57.432 1.00 22.31 70 THR B C 1
ATOM 5203 O O . THR B 1 70 ? 34.580 93.431 58.601 1.00 23.58 70 THR B O 1
ATOM 5214 N N . ASN B 1 71 ? 34.696 92.242 56.687 1.00 22.01 71 ASN B N 1
ATOM 5215 C CA . ASN B 1 71 ? 33.824 91.165 57.137 1.00 22.05 71 ASN B CA 1
ATOM 5216 C C . ASN B 1 71 ? 32.403 91.643 57.478 1.00 21.58 71 ASN B C 1
ATOM 5217 O O . ASN B 1 71 ? 31.738 91.055 58.335 1.00 23.32 71 ASN B O 1
ATOM 5228 N N A GLU B 1 72 ? 31.949 92.696 56.808 0.50 16.78 72 GLU B N 1
ATOM 5229 N N B GLU B 1 72 ? 31.949 92.688 56.782 0.50 18.55 72 GLU B N 1
ATOM 5230 C CA A GLU B 1 72 ? 30.598 93.194 56.987 0.50 17.68 72 GLU B CA 1
ATOM 5231 C CA B GLU B 1 72 ? 30.622 93.271 56.979 0.50 18.80 72 GLU B CA 1
ATOM 5232 C C A GLU B 1 72 ? 29.800 93.017 55.700 0.50 13.13 72 GLU B C 1
ATOM 5233 C C B GLU B 1 72 ? 29.777 93.210 55.700 0.50 19.20 72 GLU B C 1
ATOM 5234 O O A GLU B 1 72 ? 30.352 92.939 54.592 0.50 13.88 72 GLU B O 1
ATOM 5235 O O B GLU B 1 72 ? 30.273 93.410 54.587 0.50 14.50 72 GLU B O 1
ATOM 5258 N N . TRP B 1 73 ? 28.487 92.957 55.898 1.00 13.49 73 TRP B N 1
ATOM 5259 C CA . TRP B 1 73 ? 27.510 92.921 54.830 1.00 12.67 73 TRP B CA 1
ATOM 5260 C C . TRP B 1 73 ? 27.002 94.315 54.501 1.00 11.92 73 TRP B C 1
ATOM 5261 O O . TRP B 1 73 ? 27.142 95.260 55.292 1.00 12.45 73 TRP B O 1
ATOM 5283 N N . ASN B 1 74 ? 26.330 94.405 53.357 1.00 11.76 74 ASN B N 1
ATOM 5284 C CA . ASN B 1 74 ? 25.637 95.625 52.952 1.00 11.20 74 ASN B CA 1
ATOM 5285 C C . ASN B 1 74 ? 24.280 95.270 52.350 1.00 10.72 74 ASN B C 1
ATOM 5286 O O . ASN B 1 74 ? 23.836 94.115 52.425 1.00 11.45 74 ASN B O 1
ATOM 5297 N N . GLY B 1 75 ? 23.591 96.264 51.811 1.00 11.09 75 GLY B N 1
ATOM 5298 C CA . GLY B 1 75 ? 22.346 96.023 51.093 1.00 11.65 75 GLY B CA 1
ATOM 5299 C C . GLY B 1 75 ? 21.211 95.512 51.952 1.00 10.78 75 GLY B C 1
ATOM 5300 O O . GLY B 1 75 ? 21.149 95.696 53.166 1.00 10.97 75 GLY B O 1
ATOM 5304 N N . MET B 1 76 ? 20.283 94.828 51.297 1.00 10.67 76 MET B N 1
ATOM 5305 C CA . MET B 1 76 ? 19.135 94.249 51.997 1.00 10.05 76 MET B CA 1
ATOM 5306 C C . MET B 1 76 ? 19.581 93.201 53.005 1.00 10.07 76 MET B C 1
ATOM 5307 O O . MET B 1 76 ? 18.944 93.047 54.033 1.00 10.68 76 MET B O 1
ATOM 5321 N N . ILE B 1 77 ? 20.650 92.466 52.696 1.00 10.37 77 ILE B N 1
ATOM 5322 C CA . ILE B 1 77 ? 21.157 91.467 53.630 1.00 10.43 77 ILE B CA 1
ATOM 5323 C C . ILE B 1 77 ? 21.521 92.140 54.959 1.00 10.83 77 ILE B C 1
ATOM 5324 O O . ILE B 1 77 ? 21.137 91.678 56.033 1.00 11.03 77 ILE B O 1
ATOM 5340 N N . ARG B 1 78 ? 22.266 93.244 54.887 1.00 11.05 78 ARG B N 1
ATOM 5341 C CA . ARG B 1 78 ? 22.681 93.952 56.094 1.00 11.09 78 ARG B CA 1
ATOM 5342 C C . ARG B 1 78 ? 21.488 94.468 56.890 1.00 10.23 78 ARG B C 1
ATOM 5343 O O . ARG B 1 78 ? 21.469 94.379 58.115 1.00 11.35 78 ARG B O 1
ATOM 5364 N N . ASP B 1 79 ? 20.483 95.000 56.194 1.00 10.87 79 ASP B N 1
ATOM 5365 C CA . ASP B 1 79 ? 19.306 95.498 56.899 1.00 11.42 79 ASP B CA 1
ATOM 5366 C C . ASP B 1 79 ? 18.609 94.373 57.657 1.00 11.51 79 ASP B C 1
ATOM 5367 O O . ASP B 1 79 ? 18.098 94.575 58.751 1.00 11.58 79 ASP B O 1
ATOM 5376 N N . LEU B 1 80 ? 18.546 93.184 57.048 1.00 11.15 80 LEU B N 1
ATOM 5377 C CA . LEU B 1 80 ? 17.947 92.027 57.721 1.00 11.49 80 LEU B CA 1
ATOM 5378 C C . LEU B 1 80 ? 18.764 91.640 58.969 1.00 11.36 80 LEU B C 1
ATOM 5379 O O . LEU B 1 80 ? 18.207 91.455 60.037 1.00 12.42 80 LEU B O 1
ATOM 5395 N N . LEU B 1 81 ? 20.083 91.548 58.827 1.00 11.76 81 LEU B N 1
ATOM 5396 C CA . LEU B 1 81 ? 20.964 91.213 59.950 1.00 12.15 81 LEU B CA 1
ATOM 5397 C C . LEU B 1 81 ? 20.853 92.214 61.084 1.00 12.82 81 LEU B C 1
ATOM 5398 O O . LEU B 1 81 ? 20.971 91.842 62.242 1.00 14.28 81 LEU B O 1
ATOM 5414 N N . ASP B 1 82 ? 20.610 93.482 60.736 1.00 12.92 82 ASP B N 1
ATOM 5415 C CA . ASP B 1 82 ? 20.517 94.545 61.730 1.00 13.45 82 ASP B CA 1
ATOM 5416 C C . ASP B 1 82 ? 19.112 94.723 62.291 1.00 12.83 82 ASP B C 1
ATOM 5417 O O . ASP B 1 82 ? 18.873 95.663 63.039 1.00 13.10 82 ASP B O 1
ATOM 5426 N N . ASP B 1 83 ? 18.183 93.830 61.945 1.00 12.19 83 ASP B N 1
ATOM 5427 C CA . ASP B 1 83 ? 16.810 93.840 62.450 1.00 12.41 83 ASP B CA 1
ATOM 5428 C C . ASP B 1 83 ? 16.027 95.062 61.997 1.00 12.68 83 ASP B C 1
ATOM 5429 O O . ASP B 1 83 ? 15.049 95.431 62.619 1.00 13.81 83 ASP B O 1
ATOM 5438 N N . LYS B 1 84 ? 16.436 95.664 60.890 1.00 12.03 84 LYS B N 1
ATOM 5439 C CA . LYS B 1 84 ? 15.603 96.677 60.248 1.00 12.29 84 LYS B CA 1
ATOM 5440 C C . LYS B 1 84 ? 14.433 96.049 59.492 1.00 12.45 84 LYS B C 1
ATOM 5441 O O . LYS B 1 84 ? 13.375 96.683 59.320 1.00 12.55 84 LYS B O 1
ATOM 5460 N N . THR B 1 85 ? 14.631 94.812 59.047 1.00 11.44 85 THR B N 1
ATOM 5461 C CA . THR B 1 85 ? 13.603 94.060 58.349 1.00 11.15 85 THR B CA 1
ATOM 5462 C C . THR B 1 85 ? 13.500 92.654 58.940 1.00 11.14 85 THR B C 1
ATOM 5463 O O . THR B 1 85 ? 14.410 92.182 59.638 1.00 11.73 85 THR B O 1
ATOM 5474 N N . ASP B 1 86 ? 12.377 92.000 58.648 1.00 11.48 86 ASP B N 1
ATOM 5475 C CA . ASP B 1 86 ? 12.069 90.640 59.088 1.00 10.86 86 ASP B CA 1
ATOM 5476 C C . ASP B 1 86 ? 12.182 89.597 57.983 1.00 10.92 86 ASP B C 1
ATOM 5477 O O . ASP B 1 86 ? 12.303 88.401 58.257 1.00 11.72 86 ASP B O 1
ATOM 5486 N N . MET B 1 87 ? 12.077 90.039 56.737 1.00 10.63 87 MET B N 1
ATOM 5487 C CA . MET B 1 87 ? 12.148 89.163 55.584 1.00 10.75 87 MET B CA 1
ATOM 5488 C C . MET B 1 87 ? 12.525 90.021 54.396 1.00 10.41 87 MET B C 1
ATOM 5489 O O . MET B 1 87 ? 12.121 91.173 54.350 1.00 11.45 87 MET B O 1
ATOM 5503 N N . ILE B 1 88 ? 13.299 89.458 53.473 1.00 10.07 88 ILE B N 1
ATOM 5504 C CA . ILE B 1 88 ? 13.660 90.131 52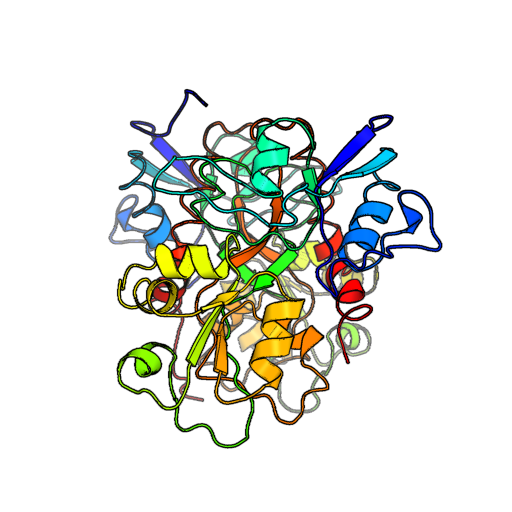.229 1.00 9.78 88 ILE B CA 1
ATOM 5505 C C . ILE B 1 88 ? 12.730 89.576 51.157 1.00 10.50 88 ILE B C 1
ATOM 5506 O O . ILE B 1 88 ? 12.804 88.373 50.824 1.00 11.08 88 ILE B O 1
ATOM 5522 N N . ALA B 1 89 ? 11.820 90.429 50.664 1.00 10.33 89 ALA B N 1
ATOM 5523 C CA . ALA B 1 89 ? 10.806 90.053 49.678 1.00 10.01 89 ALA B CA 1
ATOM 5524 C C . ALA B 1 89 ? 11.183 90.633 48.319 1.00 10.75 89 ALA B C 1
ATOM 5525 O O . ALA B 1 89 ? 10.858 91.787 48.003 1.00 10.37 89 ALA B O 1
ATOM 5532 N N . ILE B 1 90 ? 11.908 89.840 47.522 1.00 10.62 90 ILE B N 1
ATOM 5533 C CA . ILE B 1 90 ? 12.417 90.249 46.220 1.00 10.62 90 ILE B CA 1
ATOM 5534 C C . ILE B 1 90 ? 12.842 88.959 45.522 1.00 10.45 90 ILE B C 1
ATOM 5535 O O . ILE B 1 90 ? 12.710 87.869 46.093 1.00 10.77 90 ILE B O 1
ATOM 5551 N N . ASP B 1 91 ? 13.330 89.061 44.289 1.00 10.58 91 ASP B N 1
ATOM 5552 C CA . ASP B 1 91 ? 14.056 87.947 43.674 1.00 10.55 91 ASP B CA 1
ATOM 5553 C C . ASP B 1 91 ? 15.434 87.855 44.304 1.00 10.35 91 ASP B C 1
ATOM 5554 O O . ASP B 1 91 ? 16.414 88.348 43.760 1.00 11.63 91 ASP B O 1
ATOM 5563 N N . LEU B 1 92 ? 15.504 87.206 45.462 1.00 10.73 92 LEU B N 1
ATOM 5564 C CA . LEU B 1 92 ? 16.765 87.114 46.198 1.00 10.17 92 LEU B CA 1
ATOM 5565 C C . LEU B 1 92 ? 17.459 85.811 45.816 1.00 10.35 92 LEU B C 1
ATOM 5566 O O . LEU B 1 92 ? 16.992 84.715 46.147 1.00 10.77 92 LEU B O 1
ATOM 5582 N N . SER B 1 93 ? 18.597 85.923 45.140 1.00 10.15 93 SER B N 1
ATOM 5583 C CA . SER B 1 93 ? 19.312 84.743 44.663 1.00 10.73 93 SER B CA 1
ATOM 5584 C C . SER B 1 93 ? 19.963 83.992 45.806 1.00 9.75 93 SER B C 1
ATOM 5585 O O . SER B 1 93 ? 20.497 84.583 46.749 1.00 10.45 93 SER B O 1
ATOM 5593 N N . THR B 1 94 ? 19.940 82.666 45.698 1.00 10.81 94 THR B N 1
ATOM 5594 C CA . THR B 1 94 ? 20.578 81.790 46.674 1.00 10.80 94 THR B CA 1
ATOM 5595 C C . THR B 1 94 ? 22.061 81.640 46.387 1.00 11.23 94 THR B C 1
ATOM 5596 O O . THR B 1 94 ? 22.446 81.235 45.277 1.00 12.36 94 THR B O 1
ATOM 5607 N N . ASN B 1 95 ? 22.891 81.993 47.377 1.00 11.13 95 ASN B N 1
ATOM 5608 C CA . ASN B 1 95 ? 24.330 81.721 47.321 1.00 10.98 95 ASN B CA 1
ATOM 5609 C C . ASN B 1 95 ? 24.871 81.367 48.695 1.00 11.74 95 ASN B C 1
ATOM 5610 O O . ASN B 1 95 ? 24.278 81.681 49.719 1.00 11.19 95 ASN B O 1
ATOM 5621 N N A SER B 1 96 ? 25.991 80.666 48.693 0.77 11.40 96 SER B N 1
ATOM 5622 N N B SER B 1 96 ? 26.017 80.694 48.705 0.23 11.62 96 SER B N 1
ATOM 5623 C CA A SER B 1 96 ? 26.569 80.147 49.918 0.77 12.06 96 SER B CA 1
ATOM 5624 C CA B SER B 1 96 ? 26.577 80.147 49.937 0.23 11.71 96 SER B CA 1
ATOM 5625 C C A SER B 1 96 ? 27.034 81.264 50.862 0.77 12.22 96 SER B C 1
ATOM 5626 C C B SER B 1 96 ? 27.132 81.225 50.867 0.23 11.84 96 SER B C 1
ATOM 5627 O O A SER B 1 96 ? 26.939 81.135 52.077 0.77 12.14 96 SER B O 1
ATOM 5628 O O B SER B 1 96 ? 27.193 81.027 52.077 0.23 11.23 96 SER B O 1
ATOM 5643 N N . ALA B 1 97 ? 27.552 82.358 50.314 1.00 11.91 97 ALA B N 1
ATOM 5644 C CA . ALA B 1 97 ? 27.993 83.466 51.152 1.00 12.09 97 ALA B CA 1
ATOM 5645 C C . ALA B 1 97 ? 26.802 83.974 51.991 1.00 11.84 97 ALA B C 1
ATOM 5646 O O . ALA B 1 97 ? 26.899 84.110 53.200 1.00 11.80 97 ALA B O 1
ATOM 5654 N N . ARG B 1 98 ? 25.667 84.230 51.338 1.00 11.54 98 ARG B N 1
ATOM 5655 C CA . ARG B 1 98 ? 24.470 84.690 52.026 1.00 11.56 98 ARG B CA 1
ATOM 5656 C C . ARG B 1 98 ? 23.981 83.643 53.042 1.00 11.19 98 ARG B C 1
ATOM 5657 O O . ARG B 1 98 ? 23.594 83.991 54.141 1.00 11.76 98 ARG B O 1
ATOM 5678 N N A LYS B 1 99 ? 24.014 82.370 52.650 0.59 12.17 99 LYS B N 1
ATOM 5679 N N B LYS B 1 99 ? 24.018 82.364 52.671 0.41 11.61 99 LYS B N 1
ATOM 5680 C CA A LYS B 1 99 ? 23.565 81.269 53.494 0.59 12.33 99 LYS B CA 1
ATOM 5681 C CA B LYS B 1 99 ? 23.540 81.277 53.531 0.41 11.43 99 LYS B CA 1
ATOM 5682 C C A LYS B 1 99 ? 24.387 81.167 54.776 0.59 11.93 99 LYS B C 1
ATOM 5683 C C B LYS B 1 99 ? 24.287 81.212 54.865 0.41 12.12 99 LYS B C 1
ATOM 5684 O O A LYS B 1 99 ? 23.904 80.649 55.773 0.59 12.62 99 LYS B O 1
ATOM 5685 O O B LYS B 1 99 ? 23.703 80.859 55.891 0.41 11.94 99 LYS B O 1
ATOM 5722 N N A SER B 1 100 ? 25.621 81.661 54.771 0.59 12.02 100 SER B N 1
ATOM 5723 N N B SER B 1 100 ? 25.573 81.550 54.855 0.41 13.22 100 SER B N 1
ATOM 5724 C CA A SER B 1 100 ? 26.424 81.650 56.000 0.59 12.53 100 SER B CA 1
ATOM 5725 C CA B SER B 1 100 ? 26.350 81.613 56.095 0.41 14.11 100 SER B CA 1
ATOM 5726 C C A SER B 1 100 ? 25.921 82.658 57.047 0.59 13.38 100 SER B C 1
ATOM 5727 C C B SER B 1 100 ? 25.733 82.560 57.115 0.41 13.49 100 SER B C 1
ATOM 5728 O O A SER B 1 100 ? 26.266 82.537 58.221 0.59 14.15 100 SER B O 1
ATOM 5729 O O B SER B 1 100 ? 25.831 82.326 58.320 0.41 13.16 100 SER B O 1
ATOM 5744 N N . ALA B 1 101 ? 25.091 83.614 56.619 1.00 12.30 101 ALA B N 1
ATOM 5745 C CA . ALA B 1 101 ? 24.602 84.701 57.467 1.00 12.96 101 ALA B CA 1
ATOM 5746 C C . ALA B 1 101 ? 23.101 84.691 57.688 1.00 12.10 101 ALA B C 1
ATOM 5747 O O . ALA B 1 101 ? 22.654 85.121 58.748 1.00 13.53 101 ALA B O 1
ATOM 5755 N N . ILE B 1 102 ? 22.334 84.274 56.675 1.00 12.24 102 ILE B N 1
ATOM 5756 C CA . ILE B 1 102 ? 20.867 84.290 56.730 1.00 12.19 102 ILE B CA 1
ATOM 5757 C C . ILE B 1 102 ? 20.316 82.961 56.228 1.00 11.82 102 ILE B C 1
ATOM 5758 O O . ILE B 1 102 ? 21.061 82.136 55.699 1.00 12.24 102 ILE B O 1
ATOM 5774 N N . ASP B 1 103 ? 19.015 82.770 56.401 1.00 12.04 103 ASP B N 1
ATOM 5775 C CA . ASP B 1 103 ? 18.300 81.647 55.812 1.00 11.90 103 ASP B CA 1
ATOM 5776 C C . ASP B 1 103 ? 17.545 82.108 54.577 1.00 11.03 103 ASP B C 1
ATOM 5777 O O . ASP B 1 103 ? 17.358 83.313 54.329 1.00 11.41 103 ASP B O 1
ATOM 5786 N N . TYR B 1 104 ? 17.113 81.126 53.798 1.00 11.70 104 TYR B N 1
ATOM 5787 C CA . TYR B 1 104 ? 16.217 81.347 52.677 1.00 11.62 104 TYR B CA 1
ATOM 5788 C C . TYR B 1 104 ? 14.904 80.624 52.926 1.00 12.39 104 TYR B C 1
ATOM 5789 O O . TYR B 1 104 ? 14.873 79.566 53.556 1.00 14.11 104 TYR B O 1
ATOM 5807 N N . SER B 1 105 ? 13.838 81.174 52.363 1.00 11.84 105 SER B N 1
ATOM 5808 C CA . SER B 1 105 ? 12.566 80.477 52.262 1.00 11.75 105 SER B CA 1
ATOM 5809 C C . SER B 1 105 ? 12.625 79.354 51.238 1.00 11.99 105 SER B C 1
ATOM 5810 O O . SER B 1 105 ? 13.579 79.246 50.471 1.00 12.92 105 SER B O 1
ATOM 5818 N N . PHE B 1 106 ? 11.574 78.550 51.208 1.00 12.40 106 PHE B N 1
ATOM 5819 C CA . PHE B 1 106 ? 11.325 77.686 50.076 1.00 13.62 106 PHE B CA 1
ATOM 5820 C C . PHE B 1 106 ? 11.427 78.512 48.784 1.00 12.33 106 PHE B C 1
ATOM 5821 O O . PHE B 1 106 ? 10.905 79.627 48.729 1.00 13.30 106 PHE B O 1
ATOM 5838 N N . PRO B 1 107 ? 12.095 77.986 47.758 1.00 12.56 107 PRO B N 1
ATOM 5839 C CA . PRO B 1 107 ? 12.353 78.843 46.597 1.00 12.60 107 PRO B CA 1
ATOM 5840 C C . PRO B 1 107 ? 11.222 78.816 45.588 1.00 14.31 107 PRO B C 1
ATOM 5841 O O . PRO B 1 107 ? 10.435 77.861 45.578 1.00 17.76 107 PRO B O 1
ATOM 5852 N N . PHE B 1 108 ? 11.170 79.823 44.722 1.00 13.93 108 PHE B N 1
ATOM 5853 C CA . PHE B 1 108 ? 10.093 79.926 43.750 1.00 15.47 108 PHE B CA 1
ATOM 5854 C C . PHE B 1 108 ? 10.501 80.043 42.277 1.00 13.96 108 PHE B C 1
ATOM 5855 O O . PHE B 1 108 ? 9.628 80.067 41.429 1.00 15.52 108 PHE B O 1
ATOM 5872 N N . MET B 1 109 ? 11.787 80.072 41.950 1.00 14.01 109 MET B N 1
ATOM 5873 C CA . MET B 1 109 ? 12.193 80.181 40.539 1.00 13.91 109 MET B CA 1
ATOM 5874 C C . MET B 1 109 ? 13.650 79.791 40.311 1.00 13.47 109 MET B C 1
ATOM 5875 O O . MET B 1 109 ? 14.565 80.409 40.833 1.00 14.16 109 MET B O 1
ATOM 5889 N N . ASP B 1 110 ? 13.888 78.796 39.468 1.00 12.99 110 ASP B N 1
ATOM 5890 C CA . ASP B 1 110 ? 15.237 78.463 39.030 1.00 13.45 110 ASP B CA 1
ATOM 5891 C C . ASP B 1 110 ? 15.771 79.610 38.193 1.00 14.41 110 ASP B C 1
ATOM 5892 O O . ASP B 1 110 ? 15.054 80.194 37.400 1.00 15.54 110 ASP B O 1
ATOM 5901 N N . ALA B 1 111 ? 17.054 79.881 38.346 1.00 13.48 111 ALA B N 1
ATOM 5902 C CA . ALA B 1 111 ? 17.714 80.909 37.562 1.00 13.36 111 ALA B CA 1
ATOM 5903 C C . ALA B 1 111 ? 19.170 80.523 37.341 1.00 13.85 111 ALA B C 1
ATOM 5904 O O . ALA B 1 111 ? 19.742 79.688 38.062 1.00 14.73 111 ALA B O 1
ATOM 5911 N N . GLY B 1 112 ? 19.747 81.128 36.316 1.00 13.99 112 GLY B N 1
ATOM 5912 C CA . GLY B 1 112 ? 21.145 80.970 36.003 1.00 13.22 112 GLY B CA 1
ATOM 5913 C C . GLY B 1 112 ? 21.772 82.317 35.727 1.00 12.30 112 GLY B C 1
ATOM 5914 O O . GLY B 1 112 ? 21.082 83.329 35.578 1.00 13.19 112 GLY B O 1
ATOM 5918 N N . ILE B 1 113 ? 23.102 82.324 35.687 1.00 12.19 113 ILE B N 1
ATOM 5919 C CA . ILE B 1 113 ? 23.851 83.481 35.217 1.00 12.60 113 ILE B CA 1
ATOM 5920 C C . ILE B 1 113 ? 23.817 83.520 33.699 1.00 13.03 113 ILE B C 1
ATOM 5921 O O . ILE B 1 113 ? 23.989 82.491 33.033 1.00 14.05 113 ILE B O 1
ATOM 5937 N N . LYS B 1 114 ? 23.539 84.709 33.165 1.00 12.57 114 LYS B N 1
ATOM 5938 C CA . LYS B 1 114 ? 23.458 84.932 31.731 1.00 13.51 114 LYS B CA 1
ATOM 5939 C C . LYS B 1 114 ? 24.284 86.163 31.350 1.00 12.93 114 LYS B C 1
ATOM 5940 O O . LYS B 1 114 ? 24.189 87.207 31.990 1.00 13.44 114 LYS B O 1
ATOM 5959 N N . ALA B 1 115 ? 25.075 86.029 30.294 1.00 12.30 115 ALA B N 1
ATOM 5960 C CA . ALA B 1 115 ? 25.829 87.139 29.735 1.00 12.50 115 ALA B CA 1
ATOM 5961 C C . ALA B 1 115 ? 25.231 87.549 28.412 1.00 12.25 115 ALA B C 1
ATOM 5962 O O . ALA B 1 115 ? 24.885 86.709 27.584 1.00 14.00 115 ALA B O 1
ATOM 5969 N N . VAL B 1 116 ? 25.120 88.854 28.226 1.00 11.97 116 VAL B N 1
ATOM 5970 C CA . VAL B 1 116 ? 24.594 89.424 26.992 1.00 12.47 116 VAL B CA 1
ATOM 5971 C C . VAL B 1 116 ? 25.539 90.502 26.486 1.00 13.33 116 VAL B C 1
ATOM 5972 O O . VAL B 1 116 ? 26.309 91.065 27.242 1.00 12.87 116 VAL B O 1
ATOM 5985 N N . VAL B 1 117 ? 25.438 90.777 25.197 1.00 13.48 117 VAL B N 1
ATOM 5986 C CA . VAL B 1 117 ? 26.385 91.626 24.493 1.00 14.19 117 VAL B CA 1
ATOM 5987 C C . VAL B 1 117 ? 25.672 92.508 23.465 1.00 13.53 117 VAL B C 1
ATOM 5988 O O . VAL B 1 117 ? 24.739 92.071 22.780 1.00 13.71 117 VAL B O 1
ATOM 6001 N N . LYS B 1 118 ? 26.145 93.745 23.349 1.00 13.32 118 LYS B N 1
ATOM 6002 C CA . LYS B 1 118 ? 25.793 94.606 22.226 1.00 13.91 118 LYS B CA 1
ATOM 6003 C C . LYS B 1 118 ? 27.053 94.945 21.449 1.00 15.08 118 LYS B C 1
ATOM 6004 O O . LYS B 1 118 ? 28.057 95.350 22.026 1.00 14.88 118 LYS B O 1
ATOM 6023 N N . GLY B 1 119 ? 27.020 94.720 20.146 1.00 14.36 119 GLY B N 1
ATOM 6024 C CA . GLY B 1 119 ? 28.149 95.033 19.291 1.00 14.57 119 GLY B CA 1
ATOM 6025 C C . GLY B 1 119 ? 28.023 94.387 17.929 1.00 14.06 119 GLY B C 1
ATOM 6026 O O . GLY B 1 119 ? 27.631 93.226 17.803 1.00 14.87 119 GLY B O 1
ATOM 6030 N N . GLU B 1 120 ? 28.389 95.158 16.910 1.00 14.04 120 GLU B N 1
ATOM 6031 C CA . GLU B 1 120 ? 28.559 94.625 15.573 1.00 13.86 120 GLU B CA 1
ATOM 6032 C C . GLU B 1 120 ? 29.970 94.032 15.436 1.00 13.80 120 GLU B C 1
ATOM 6033 O O . GLU B 1 120 ? 30.861 94.305 16.261 1.00 14.12 120 GLU B O 1
ATOM 6045 N N . GLY B 1 121 ? 30.159 93.198 14.415 1.00 13.71 121 GLY B N 1
ATOM 6046 C CA . GLY B 1 121 ? 31.461 92.627 14.162 1.00 14.09 121 GLY B CA 1
ATOM 6047 C C . GLY B 1 121 ? 31.709 91.339 14.933 1.00 13.73 121 GLY B C 1
ATOM 6048 O O . GLY B 1 121 ? 30.782 90.602 15.300 1.00 14.14 121 GLY B O 1
ATOM 6052 N N . THR B 1 122 ? 32.982 91.056 15.191 1.00 13.42 122 THR B N 1
ATOM 6053 C CA . THR B 1 122 ? 33.330 89.870 15.939 1.00 14.50 122 THR B CA 1
ATOM 6054 C C . THR B 1 122 ? 32.612 89.917 17.283 1.00 14.95 122 THR B C 1
ATOM 6055 O O . THR B 1 122 ? 32.416 90.983 17.885 1.00 14.83 122 THR B O 1
ATOM 6066 N N . THR B 1 123 ? 32.214 88.750 17.750 1.00 16.23 123 THR B N 1
ATOM 6067 C CA . THR B 1 123 ? 31.491 88.654 18.999 1.00 18.60 123 THR B CA 1
ATOM 6068 C C . THR B 1 123 ? 32.158 87.582 19.857 1.00 19.35 123 THR B C 1
ATOM 6069 O O . THR B 1 123 ? 33.266 87.146 19.561 1.00 22.78 123 THR B O 1
ATOM 6080 N N . LEU B 1 124 ? 31.525 87.205 20.951 1.00 18.04 124 LEU B N 1
ATOM 6081 C CA . LEU B 1 124 ? 32.154 86.315 21.921 1.00 18.27 124 LEU B CA 1
ATOM 6082 C C . LEU B 1 124 ? 31.278 85.117 22.148 1.00 20.01 124 LEU B C 1
ATOM 6083 O O . LEU B 1 124 ? 30.059 85.232 22.107 1.00 21.00 124 LEU B O 1
ATOM 6099 N N . ASN B 1 125 ? 31.908 83.977 22.425 1.00 21.73 125 ASN B N 1
ATOM 6100 C CA . ASN B 1 125 ? 31.202 82.713 22.645 1.00 23.42 125 ASN B CA 1
ATOM 6101 C C . ASN B 1 125 ? 31.094 82.316 24.127 1.00 20.92 125 ASN B C 1
ATOM 6102 O O . ASN B 1 125 ? 30.208 81.549 24.511 1.00 21.96 125 ASN B O 1
ATOM 6113 N N . GLN B 1 126 ? 32.002 82.813 24.958 1.00 17.62 126 GLN B N 1
ATOM 6114 C CA . GLN B 1 126 ? 32.024 82.446 26.372 1.00 17.21 126 GLN B CA 1
ATOM 6115 C C . GLN B 1 126 ? 32.724 83.567 27.121 1.00 15.99 126 GLN B C 1
ATOM 6116 O O . GLN B 1 126 ? 33.684 84.139 26.614 1.00 15.47 126 GLN B O 1
ATOM 6130 N N . VAL B 1 127 ? 32.239 83.898 28.317 1.00 14.78 127 VAL B N 1
ATOM 6131 C CA . VAL B 1 127 ? 32.673 85.131 28.975 1.00 15.30 127 VAL B CA 1
ATOM 6132 C C . VAL B 1 127 ? 34.171 85.211 29.259 1.00 14.43 127 VAL B C 1
ATOM 6133 O O . VAL B 1 127 ? 34.724 86.308 29.279 1.00 14.49 127 VAL B O 1
ATOM 6146 N N . LEU B 1 128 ? 34.853 84.091 29.484 1.00 14.62 128 LEU B N 1
ATOM 6147 C CA . LEU B 1 128 ? 36.270 84.162 29.821 1.00 14.31 128 LEU B CA 1
ATOM 6148 C C . LEU B 1 128 ? 37.091 84.679 28.647 1.00 14.89 128 LEU B C 1
ATOM 6149 O O . LEU B 1 128 ? 38.215 85.152 28.847 1.00 15.65 128 LEU B O 1
ATOM 6165 N N . GLU B 1 129 ? 36.529 84.624 27.439 1.00 14.78 129 GLU B N 1
ATOM 6166 C CA . GLU B 1 129 ? 37.188 85.217 26.276 1.00 15.71 129 GLU B CA 1
ATOM 6167 C C . GLU B 1 129 ? 37.445 86.715 26.426 1.00 14.45 129 GLU B C 1
ATOM 6168 O O . GLU B 1 129 ? 38.331 87.269 25.769 1.00 16.66 129 GLU B O 1
ATOM 6180 N N . LEU B 1 130 ? 36.674 87.379 27.278 1.00 14.17 130 LEU B N 1
ATOM 6181 C CA . LEU B 1 130 ? 36.854 88.799 27.512 1.00 13.89 130 LEU B CA 1
ATOM 6182 C C . LEU B 1 130 ? 38.262 89.152 28.006 1.00 14.56 130 LEU B C 1
ATOM 6183 O O . LEU B 1 130 ? 38.747 90.259 27.759 1.00 14.96 130 LEU B O 1
ATOM 6199 N N . LEU B 1 131 ? 38.900 88.220 28.710 1.00 15.29 131 LEU B N 1
ATOM 6200 C CA . LEU B 1 131 ? 40.197 88.483 29.345 1.00 16.33 131 LEU B CA 1
ATOM 6201 C C . LEU B 1 131 ? 41.343 88.596 28.339 1.00 19.45 131 LEU B C 1
ATOM 6202 O O . LEU B 1 131 ? 42.415 89.114 28.679 1.00 22.86 131 LEU B O 1
ATOM 6218 N N . ASP B 1 132 ? 41.125 88.118 27.116 1.00 19.06 132 ASP B N 1
ATOM 6219 C CA . ASP B 1 132 ? 42.181 88.033 26.108 1.00 21.84 132 ASP B CA 1
ATOM 6220 C C . ASP B 1 132 ? 41.909 88.964 24.929 1.00 21.42 132 ASP B C 1
ATOM 6221 O O . ASP B 1 132 ? 42.337 88.681 23.811 1.00 23.49 132 ASP B O 1
ATOM 6230 N N . GLN B 1 133 ? 41.206 90.071 25.171 1.00 19.34 133 GLN B N 1
ATOM 6231 C CA . GLN B 1 133 ? 40.843 90.997 24.097 1.00 18.78 133 GLN B CA 1
ATOM 6232 C C . GLN B 1 133 ? 40.560 92.367 24.686 1.00 17.93 133 GLN B C 1
ATOM 6233 O O . GLN B 1 133 ? 40.488 92.508 25.918 1.00 19.35 133 GLN B O 1
ATOM 6247 N N . ASP B 1 134 ? 40.389 93.372 23.820 1.00 18.64 134 ASP B N 1
ATOM 6248 C CA . ASP B 1 134 ? 40.048 94.719 24.297 1.00 20.14 134 ASP B CA 1
ATOM 6249 C C . ASP B 1 134 ? 39.037 95.448 23.421 1.00 17.99 134 ASP B C 1
ATOM 6250 O O . ASP B 1 134 ? 38.849 96.648 23.568 1.00 20.35 134 ASP B O 1
ATOM 6259 N N . LYS B 1 135 ? 38.345 94.715 22.558 1.00 15.21 135 LYS B N 1
ATOM 6260 C CA . LYS B 1 135 ? 37.236 95.292 21.809 1.00 14.89 135 LYS B CA 1
ATOM 6261 C C . LYS B 1 135 ? 36.057 95.621 22.720 1.00 14.36 135 LYS B C 1
ATOM 6262 O O . LYS B 1 135 ? 35.473 96.716 22.648 1.00 15.00 135 LYS B O 1
ATOM 6281 N N . TYR B 1 136 ? 35.696 94.665 23.574 1.00 13.51 136 TYR B N 1
ATOM 6282 C CA . TYR B 1 136 ? 34.568 94.792 24.468 1.00 12.84 136 TYR B CA 1
ATOM 6283 C C . TYR B 1 136 ? 35.016 95.113 25.873 1.00 13.21 136 TYR B C 1
ATOM 6284 O O . TYR B 1 136 ? 35.979 94.536 26.364 1.00 13.95 136 TYR B O 1
ATOM 6302 N N A LYS B 1 137 ? 34.296 96.028 26.514 0.66 12.97 137 LYS B N 1
ATOM 6303 N N B LYS B 1 137 ? 34.301 96.021 26.525 0.34 13.29 137 LYS B N 1
ATOM 6304 C CA A LYS B 1 137 ? 34.316 96.189 27.963 0.66 13.24 137 LYS B CA 1
ATOM 6305 C CA B LYS B 1 137 ? 34.362 96.149 27.971 0.34 13.64 137 LYS B CA 1
ATOM 6306 C C A LYS B 1 137 ? 33.189 95.348 28.557 0.66 12.85 137 LYS B C 1
ATOM 6307 C C B LYS B 1 137 ? 33.288 95.236 28.549 0.34 12.74 137 LYS B C 1
ATOM 6308 O O A LYS B 1 137 ? 32.339 94.854 27.822 0.66 12.83 137 LYS B O 1
ATOM 6309 O O B LYS B 1 137 ? 32.568 94.577 27.794 0.34 12.24 137 LYS B O 1
ATOM 6346 N N . TRP B 1 138 ? 33.194 95.175 29.871 1.00 12.31 138 TRP B N 1
ATOM 6347 C CA . TRP B 1 138 ? 32.233 94.296 30.509 1.00 12.36 138 TRP B CA 1
ATOM 6348 C C . TRP B 1 138 ? 32.087 94.665 31.966 1.00 12.85 138 TRP B C 1
ATOM 6349 O O . TRP B 1 138 ? 32.902 95.419 32.515 1.00 13.24 138 TRP B O 1
ATOM 6371 N N . GLY B 1 139 ? 31.047 94.145 32.606 1.00 12.34 139 GLY B N 1
ATOM 6372 C CA . GLY B 1 139 ? 30.889 94.375 34.024 1.00 12.96 139 GLY B CA 1
ATOM 6373 C C . GLY B 1 139 ? 29.782 93.574 34.654 1.00 12.18 139 GLY B C 1
ATOM 6374 O O . GLY B 1 139 ? 28.953 92.958 33.988 1.00 12.18 139 GLY B O 1
ATOM 6378 N N . VAL B 1 140 ? 29.805 93.616 35.977 1.00 12.65 140 VAL B N 1
ATOM 6379 C CA . VAL B 1 140 ? 28.746 93.128 36.837 1.00 12.69 140 VAL B CA 1
ATOM 6380 C C . VAL B 1 140 ? 28.377 94.228 37.825 1.00 12.35 140 VAL B C 1
ATOM 6381 O O . VAL B 1 140 ? 29.167 95.134 38.077 1.00 13.53 140 VAL B O 1
ATOM 6394 N N . ILE B 1 141 ? 27.191 94.136 38.400 1.00 12.03 141 ILE B N 1
ATOM 6395 C CA . ILE B 1 141 ? 26.752 95.102 39.393 1.00 12.12 141 ILE B CA 1
ATOM 6396 C C . ILE B 1 141 ? 27.417 94.777 40.721 1.00 12.13 141 ILE B C 1
ATOM 6397 O O . ILE B 1 141 ? 27.432 93.616 41.162 1.00 12.42 141 ILE B O 1
ATOM 6413 N N . GLY B 1 142 ? 27.946 95.788 41.392 1.00 12.12 142 GLY B N 1
ATOM 6414 C CA . GLY B 1 142 ? 28.572 95.583 42.679 1.00 12.31 142 GLY B CA 1
ATOM 6415 C C . GLY B 1 142 ? 27.590 95.193 43.772 1.00 11.58 142 GLY B C 1
ATOM 6416 O O . GLY B 1 142 ? 26.452 95.664 43.823 1.00 12.86 142 GLY B O 1
ATOM 6420 N N . SER B 1 143 ? 28.046 94.312 44.658 1.00 12.20 143 SER B N 1
ATOM 6421 C CA . SER B 1 143 ? 27.258 93.856 45.813 1.00 12.23 143 SER B CA 1
ATOM 6422 C C . SER B 1 143 ? 25.922 93.240 45.409 1.00 12.83 143 SER B C 1
ATOM 6423 O O . SER B 1 143 ? 24.871 93.509 46.000 1.00 15.66 143 SER B O 1
ATOM 6431 N N . ARG B 1 144 ? 25.980 92.364 44.417 1.00 12.38 144 ARG B N 1
ATOM 6432 C CA . ARG B 1 144 ? 24.820 91.651 43.900 1.00 11.76 144 ARG B CA 1
ATOM 6433 C C . ARG B 1 144 ? 25.297 90.218 43.624 1.00 11.09 144 ARG B C 1
ATOM 6434 O O . ARG B 1 144 ? 26.503 89.968 43.503 1.00 11.58 144 ARG B O 1
ATOM 6455 N N . HIS B 1 145 ? 24.356 89.295 43.483 1.00 10.64 145 HIS B N 1
ATOM 6456 C CA . HIS B 1 145 ? 24.653 87.866 43.392 1.00 10.52 145 HIS B CA 1
ATOM 6457 C C . HIS B 1 145 ? 25.625 87.456 42.278 1.00 11.35 145 HIS B C 1
ATOM 6458 O O . HIS B 1 145 ? 26.518 86.681 42.548 1.00 11.62 145 HIS B O 1
ATOM 6471 N N . PRO B 1 146 ? 25.454 87.925 41.030 1.00 11.07 146 PRO B N 1
ATOM 6472 C CA . PRO B 1 146 ? 26.404 87.465 40.011 1.00 10.86 146 PRO B CA 1
ATOM 6473 C C . PRO B 1 146 ? 27.860 87.762 40.385 1.00 11.38 146 PRO B C 1
ATOM 6474 O O . PRO B 1 146 ? 28.716 86.895 40.245 1.00 11.93 146 PRO B O 1
ATOM 6485 N N . GLU B 1 147 ? 28.141 88.968 40.866 1.00 11.25 147 GLU B N 1
ATOM 6486 C CA . GLU B 1 147 ? 29.480 89.317 41.340 1.00 11.66 147 GLU B CA 1
ATOM 6487 C C . GLU B 1 147 ? 29.966 88.314 42.389 1.00 11.94 147 GLU B C 1
ATOM 6488 O O . GLU B 1 147 ? 31.095 87.845 42.328 1.00 12.05 147 GLU B O 1
ATOM 6500 N N . THR B 1 148 ? 29.110 87.999 43.351 1.00 12.03 148 THR B N 1
ATOM 6501 C CA . THR B 1 148 ? 29.493 87.059 44.396 1.00 11.79 148 THR B CA 1
ATOM 6502 C C . THR B 1 148 ? 29.824 85.685 43.818 1.00 12.94 148 THR B C 1
ATOM 6503 O O . THR B 1 148 ? 30.841 85.075 44.179 1.00 13.34 148 THR B O 1
ATOM 6514 N N . LEU B 1 149 ? 28.986 85.191 42.914 1.00 12.41 149 LEU B N 1
ATOM 6515 C CA . LEU B 1 149 ? 29.270 83.890 42.313 1.00 12.48 149 LEU B CA 1
ATOM 6516 C C . LEU B 1 149 ? 30.557 83.885 41.533 1.00 12.53 149 LEU B C 1
ATOM 6517 O O . LEU B 1 149 ? 31.319 82.924 41.610 1.00 14.43 149 LEU B O 1
ATOM 6533 N N . LEU B 1 150 ? 30.803 84.921 40.749 1.00 12.54 150 LEU B N 1
ATOM 6534 C CA . LEU B 1 150 ? 32.027 84.953 39.969 1.00 13.93 150 LEU B CA 1
ATOM 6535 C C . LEU B 1 150 ? 33.262 85.072 40.880 1.00 13.86 150 LEU B C 1
ATOM 6536 O O . LEU B 1 150 ? 34.292 84.467 40.595 1.00 15.25 150 LEU B O 1
ATOM 6552 N N A LYS B 1 151 ? 33.143 85.827 41.974 0.70 14.14 151 LYS B N 1
ATOM 6553 N N B LYS B 1 151 ? 33.170 85.840 41.960 0.30 15.13 151 LYS B N 1
ATOM 6554 C CA A LYS B 1 151 ? 34.271 86.033 42.886 0.70 14.90 151 LYS B CA 1
ATOM 6555 C CA B LYS B 1 151 ? 34.319 85.989 42.848 0.30 16.54 151 LYS B CA 1
ATOM 6556 C C A LYS B 1 151 ? 34.584 84.825 43.765 0.70 16.17 151 LYS B C 1
ATOM 6557 C C B LYS B 1 151 ? 34.645 84.684 43.565 0.30 17.02 151 LYS B C 1
ATOM 6558 O O A LYS B 1 151 ? 35.694 84.712 44.293 0.70 15.71 151 LYS B O 1
ATOM 6559 O O B LYS B 1 151 ? 35.815 84.353 43.766 0.30 17.47 151 LYS B O 1
ATOM 6596 N N . THR B 1 152 ? 33.606 83.942 43.935 1.00 17.16 152 THR B N 1
ATOM 6597 C CA . THR B 1 152 ? 33.766 82.751 44.763 1.00 19.14 152 THR B CA 1
ATOM 6598 C C . THR B 1 152 ? 33.943 81.475 43.910 1.00 18.65 152 THR B C 1
ATOM 6599 O O . THR B 1 152 ? 34.242 80.418 44.447 1.00 21.45 152 THR B O 1
ATOM 6611 N N . HIS B 1 153 ? 33.856 81.600 42.594 1.00 18.41 153 HIS B N 1
ATOM 6612 C CA . HIS B 1 153 ? 34.004 80.474 41.667 1.00 18.64 153 HIS B CA 1
ATOM 6613 C C . HIS B 1 153 ? 35.388 79.888 41.844 1.00 19.59 153 HIS B C 1
ATOM 6614 O O . HIS B 1 153 ? 36.345 80.613 42.054 1.00 19.52 153 HIS B O 1
ATOM 6627 N N . ARG B 1 154 ? 35.505 78.570 41.779 1.00 22.31 154 ARG B N 1
ATOM 6628 C CA . ARG B 1 154 ? 36.802 77.997 42.082 1.00 24.86 154 ARG B CA 1
ATOM 6629 C C . ARG B 1 154 ? 37.844 78.251 40.973 1.00 23.95 154 ARG B C 1
ATOM 6630 O O . ARG B 1 154 ? 39.037 78.205 41.230 1.00 24.23 154 ARG B O 1
ATOM 6651 N N . ASP B 1 155 ? 37.390 78.518 39.753 1.00 21.57 155 ASP B N 1
ATOM 6652 C CA . ASP B 1 155 ? 38.225 79.047 38.660 1.00 19.30 155 ASP B CA 1
ATOM 6653 C C . ASP B 1 155 ? 38.404 80.556 38.813 1.00 17.51 155 ASP B C 1
ATOM 6654 O O . ASP B 1 155 ? 37.505 81.342 38.500 1.00 16.71 155 ASP B O 1
ATOM 6663 N N A SER B 1 156 ? 39.571 80.953 39.298 0.62 16.65 156 SER B N 1
ATOM 6664 N N B SER B 1 156 ? 39.575 80.963 39.296 0.38 17.35 156 SER B N 1
ATOM 6665 C CA A SER B 1 156 ? 39.821 82.350 39.629 0.62 15.63 156 SER B CA 1
ATOM 6666 C CA B SER B 1 156 ? 39.806 82.369 39.635 0.38 17.09 156 SER B CA 1
ATOM 6667 C C A SER B 1 156 ? 39.848 83.292 38.422 0.62 14.60 156 SER B C 1
ATOM 6668 C C B SER B 1 156 ? 39.931 83.293 38.417 0.38 15.77 156 SER B C 1
ATOM 6669 O O A SER B 1 156 ? 39.879 84.508 38.590 0.62 14.50 156 SER B O 1
ATOM 6670 O O B SER B 1 156 ? 40.125 84.496 38.576 0.38 16.11 156 SER B O 1
ATOM 6685 N N . ARG B 1 157 ? 39.802 82.750 37.210 1.00 15.37 157 ARG B N 1
ATOM 6686 C CA . ARG B 1 157 ? 39.631 83.596 36.042 1.00 15.84 157 ARG B CA 1
ATOM 6687 C C . ARG B 1 157 ? 38.288 84.330 36.123 1.00 14.53 157 ARG B C 1
ATOM 6688 O O . ARG B 1 157 ? 38.151 85.419 35.575 1.00 14.45 157 ARG B O 1
ATOM 6710 N N . TYR B 1 158 ? 37.302 83.763 36.820 1.00 14.53 158 TYR B N 1
ATOM 6711 C CA . TYR B 1 158 ? 36.038 84.479 36.993 1.00 14.37 158 TYR B CA 1
ATOM 6712 C C . TYR B 1 158 ? 36.206 85.663 37.958 1.00 13.57 158 TYR B C 1
ATOM 6713 O O . TYR B 1 158 ? 35.553 86.695 37.798 1.00 14.14 158 TYR B O 1
ATOM 6731 N N . SER B 1 159 ? 37.042 85.523 38.981 1.00 13.71 159 SER B N 1
ATOM 6732 C CA . SER B 1 159 ? 37.408 86.673 39.799 1.00 13.89 159 SER B CA 1
ATOM 6733 C C . SER B 1 159 ? 38.096 87.757 38.964 1.00 13.92 159 SER B C 1
ATOM 6734 O O . SER B 1 159 ? 37.877 88.944 39.196 1.00 14.05 159 SER B O 1
ATOM 6742 N N . ARG B 1 160 ? 38.948 87.352 38.027 1.00 14.13 160 ARG B N 1
ATOM 6743 C CA . ARG B 1 160 ? 39.564 88.319 37.122 1.00 14.27 160 ARG B CA 1
ATOM 6744 C C . ARG B 1 160 ? 38.510 89.113 36.374 1.00 13.61 160 ARG B C 1
ATOM 6745 O O . ARG B 1 160 ? 38.650 90.324 36.196 1.00 15.57 160 ARG B O 1
ATOM 6766 N N . LEU B 1 161 ? 37.461 88.440 35.900 1.00 15.20 161 LEU B N 1
ATOM 6767 C CA . LEU B 1 161 ? 36.397 89.154 35.191 1.00 16.02 161 LEU B CA 1
ATOM 6768 C C . LEU B 1 161 ? 35.814 90.253 36.053 1.00 15.34 161 LEU B C 1
ATOM 6769 O O . LEU B 1 161 ? 35.552 91.352 35.576 1.00 16.00 161 LEU B O 1
ATOM 6785 N N . VAL B 1 162 ? 35.550 89.951 37.312 1.00 14.74 162 VAL B N 1
ATOM 6786 C CA . VAL B 1 162 ? 34.990 90.962 38.186 1.00 16.00 162 VAL B CA 1
ATOM 6787 C C . VAL B 1 162 ? 35.994 92.082 38.423 1.00 16.09 162 VAL B C 1
ATOM 6788 O O . VAL B 1 162 ? 35.666 93.262 38.260 1.00 17.34 162 VAL B O 1
ATOM 6801 N N . ASP B 1 163 ? 37.220 91.722 38.778 1.00 15.40 163 ASP B N 1
ATOM 6802 C CA . ASP B 1 163 ? 38.237 92.694 39.185 1.00 17.09 163 ASP B CA 1
ATOM 6803 C C . ASP B 1 163 ? 38.655 93.620 38.054 1.00 16.86 163 ASP B C 1
ATOM 6804 O O . ASP B 1 163 ? 38.975 94.784 38.288 1.00 19.15 163 ASP B O 1
ATOM 6813 N N . GLU B 1 164 ? 38.596 93.117 36.825 1.00 15.32 164 GLU B N 1
ATOM 6814 C CA . GLU B 1 164 ? 39.079 93.847 35.659 1.00 16.58 164 GLU B CA 1
ATOM 6815 C C . GLU B 1 164 ? 37.951 94.456 34.841 1.00 17.04 164 GLU B C 1
ATOM 6816 O O . GLU B 1 164 ? 38.210 95.173 33.873 1.00 19.48 164 GLU B O 1
ATOM 6828 N N . GLY B 1 165 ? 36.714 94.220 35.258 1.00 15.95 165 GLY B N 1
ATOM 6829 C CA . GLY B 1 165 ? 35.549 94.788 34.600 1.00 15.23 165 GLY B CA 1
ATOM 6830 C C . GLY B 1 165 ? 35.143 96.107 35.238 1.00 15.32 165 GLY B C 1
ATOM 6831 O O . GLY B 1 165 ? 35.778 96.591 36.177 1.00 18.40 165 GLY B O 1
ATOM 6835 N N . VAL B 1 166 ? 34.079 96.698 34.719 1.00 15.17 166 VAL B N 1
ATOM 6836 C CA . VAL B 1 166 ? 33.447 97.864 35.326 1.00 17.74 166 VAL B CA 1
ATOM 6837 C C . VAL B 1 166 ? 32.526 97.413 36.499 1.00 18.38 166 VAL B C 1
ATOM 6838 O O . VAL B 1 166 ? 31.841 96.402 36.407 1.00 22.55 166 VAL B O 1
ATOM 6851 N N . GLU B 1 167 ? 32.620 98.095 37.645 1.00 20.74 167 GLU B N 1
ATOM 6852 C CA . GLU B 1 167 ? 31.669 97.930 38.740 1.00 21.05 167 GLU B CA 1
ATOM 6853 C C . GLU B 1 167 ? 30.467 98.841 38.496 1.00 22.14 167 GLU B C 1
ATOM 6854 O O . GLU B 1 167 ? 30.529 100.064 38.653 1.00 25.11 167 GLU B O 1
ATOM 6866 N N . LEU B 1 168 ? 29.375 98.232 38.104 1.00 17.32 168 LEU B N 1
ATOM 6867 C CA . LEU B 1 168 ? 28.154 98.928 37.776 1.00 13.73 168 LEU B CA 1
ATOM 6868 C C . LEU B 1 168 ? 27.380 99.184 39.064 1.00 14.04 168 LEU B C 1
ATOM 6869 O O . LEU B 1 168 ? 27.427 98.379 40.002 1.00 15.19 168 LEU B O 1
ATOM 6885 N N . LYS B 1 169 ? 26.668 100.283 39.121 1.00 14.43 169 LYS B N 1
ATOM 6886 C CA . LYS B 1 169 ? 26.012 100.700 40.356 1.00 15.03 169 LYS B CA 1
ATOM 6887 C C . LYS B 1 169 ? 24.747 99.913 40.679 1.00 13.33 169 LYS B C 1
ATOM 6888 O O . LYS B 1 169 ? 24.480 99.608 41.854 1.00 15.63 169 LYS B O 1
ATOM 6907 N N . ASP B 1 170 ? 23.948 99.649 39.648 1.00 13.01 170 ASP B N 1
ATOM 6908 C CA . ASP B 1 170 ? 22.609 99.092 39.796 1.00 12.70 170 ASP B CA 1
ATOM 6909 C C . ASP B 1 170 ? 22.130 98.648 38.418 1.00 12.96 170 ASP B C 1
ATOM 6910 O O . ASP B 1 170 ? 22.860 98.802 37.426 1.00 13.17 170 ASP B O 1
ATOM 6919 N N . LEU B 1 171 ? 20.942 98.069 38.354 1.00 12.80 171 LEU B N 1
ATOM 6920 C CA . LEU B 1 171 ? 20.452 97.502 37.109 1.00 12.89 171 LEU B CA 1
ATOM 6921 C C . LEU B 1 171 ? 20.259 98.573 36.046 1.00 13.77 171 LEU B C 1
ATOM 6922 O O . LEU B 1 171 ? 20.566 98.344 34.872 1.00 13.68 171 LEU B O 1
ATOM 6938 N N . ASN B 1 172 ? 19.751 99.748 36.408 1.00 14.04 172 ASN B N 1
ATOM 6939 C CA . ASN B 1 172 ? 19.591 100.815 35.422 1.00 14.65 172 ASN B CA 1
ATOM 6940 C C . ASN B 1 172 ? 20.915 101.232 34.814 1.00 14.50 172 ASN B C 1
ATOM 6941 O O . ASN B 1 172 ? 21.013 101.397 33.602 1.00 14.82 172 ASN B O 1
ATOM 6952 N N . HIS B 1 173 ? 21.927 101.407 35.640 1.00 13.13 173 HIS B N 1
ATOM 6953 C CA . HIS B 1 173 ? 23.259 101.781 35.179 1.00 12.82 173 HIS B CA 1
ATOM 6954 C C . HIS B 1 173 ? 23.824 100.701 34.272 1.00 13.56 173 HIS B C 1
ATOM 6955 O O . HIS B 1 173 ? 24.436 100.994 33.227 1.00 14.34 173 HIS B O 1
ATOM 6968 N N . ALA B 1 174 ? 23.633 99.440 34.645 1.00 12.92 174 ALA B N 1
ATOM 6969 C CA . ALA B 1 174 ? 24.138 98.336 33.848 1.00 12.26 174 ALA B CA 1
ATOM 6970 C C . ALA B 1 174 ? 23.473 98.304 32.480 1.00 13.01 174 ALA B C 1
ATOM 6971 O O . ALA B 1 174 ? 24.152 98.125 31.461 1.00 13.00 174 ALA B O 1
ATOM 6978 N N . ILE B 1 175 ? 22.157 98.439 32.435 1.00 12.68 175 ILE B N 1
ATOM 6979 C CA . ILE B 1 175 ? 21.432 98.393 31.164 1.00 14.55 175 ILE B CA 1
ATOM 6980 C C . ILE B 1 175 ? 21.791 99.602 30.275 1.00 14.63 175 ILE B C 1
ATOM 6981 O O . ILE B 1 175 ? 21.944 99.452 29.060 1.00 14.69 175 ILE B O 1
ATOM 6997 N N A GLU B 1 176 ? 21.92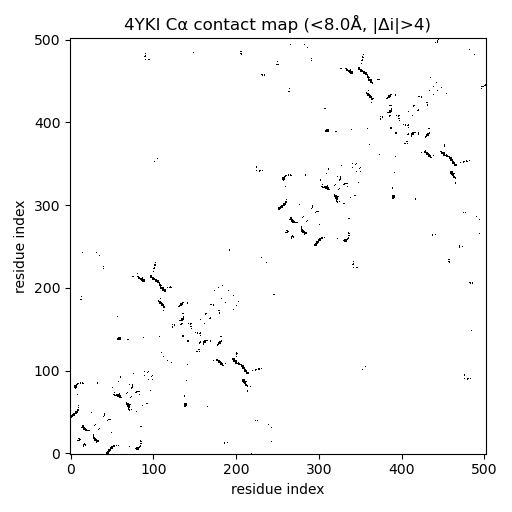6 100.781 30.864 0.44 13.71 176 GLU B N 1
ATOM 6998 N N B GLU B 1 176 ? 21.950 100.775 30.877 0.56 14.96 176 GLU B N 1
ATOM 6999 C CA A GLU B 1 176 ? 22.363 101.940 30.097 0.44 15.17 176 GLU B CA 1
ATOM 7000 C CA B GLU B 1 176 ? 22.377 101.971 30.150 0.56 15.40 176 GLU B CA 1
ATOM 7001 C C A GLU B 1 176 ? 23.741 101.691 29.493 0.44 13.99 176 GLU B C 1
ATOM 7002 C C B GLU B 1 176 ? 23.770 101.793 29.547 0.56 17.01 176 GLU B C 1
ATOM 7003 O O A GLU B 1 176 ? 23.965 101.971 28.310 0.44 12.63 176 GLU B O 1
ATOM 7004 O O B GLU B 1 176 ? 24.040 102.236 28.429 0.56 18.97 176 GLU B O 1
ATOM 7027 N N . THR B 1 177 ? 24.661 101.158 30.292 1.00 13.80 177 THR B N 1
ATOM 7028 C CA . THR B 1 177 ? 26.007 100.891 29.821 1.00 15.00 177 THR B CA 1
ATOM 7029 C C . THR B 1 177 ? 25.979 99.855 28.703 1.00 13.81 177 THR B C 1
ATOM 7030 O O . THR B 1 177 ? 26.644 100.042 27.660 1.00 15.36 177 THR B O 1
ATOM 7042 N N . LEU B 1 178 ? 25.201 98.801 28.870 1.00 13.75 178 LEU B N 1
ATOM 7043 C CA . LEU B 1 178 ? 25.037 97.809 27.816 1.00 14.22 178 LEU B CA 1
ATOM 7044 C C . LEU B 1 178 ? 24.524 98.457 26.522 1.00 14.49 178 LEU B C 1
ATOM 7045 O O . LEU B 1 178 ? 25.039 98.194 25.427 1.00 14.74 178 LEU B O 1
ATOM 7061 N N . ARG B 1 179 ? 23.512 99.307 26.637 1.00 14.88 179 ARG B N 1
ATOM 7062 C CA . ARG B 1 179 ? 22.906 99.952 25.467 1.00 15.50 179 ARG B CA 1
ATOM 7063 C C . ARG B 1 179 ? 23.872 100.917 24.793 1.00 16.10 179 ARG B C 1
ATOM 7064 O O . ARG B 1 179 ? 23.715 101.232 23.599 1.00 17.56 179 ARG B O 1
ATOM 7085 N N . GLY B 1 180 ? 24.862 101.385 25.528 1.00 16.04 180 GLY B N 1
ATOM 7086 C CA . GLY B 1 180 ? 25.900 102.204 24.941 1.00 18.04 180 GLY B CA 1
ATOM 7087 C C . GLY B 1 180 ? 26.808 101.481 23.969 1.00 18.37 180 GLY B C 1
ATOM 7088 O O . GLY B 1 180 ? 27.542 102.142 23.214 1.00 19.71 180 GLY B O 1
ATOM 7092 N N . GLY B 1 181 ? 26.781 100.151 23.978 1.00 15.95 181 GLY B N 1
ATOM 7093 C CA . GLY B 1 181 ? 27.476 99.348 22.981 1.00 15.39 181 GLY B CA 1
ATOM 7094 C C . GLY B 1 181 ? 28.854 98.859 23.364 1.00 15.33 181 GLY B C 1
ATOM 7095 O O . GLY B 1 181 ? 29.468 99.349 24.305 1.00 14.56 181 GLY B O 1
ATOM 7099 N N . LEU B 1 182 ? 29.331 97.877 22.607 1.00 14.86 182 LEU B N 1
ATOM 7100 C CA . LEU B 1 182 ? 30.622 97.249 22.831 1.00 14.40 182 LEU B CA 1
ATOM 7101 C C . LEU B 1 182 ? 30.838 96.857 24.296 1.00 12.84 182 LEU B C 1
ATOM 7102 O O . LEU B 1 182 ? 31.885 97.117 24.898 1.00 14.23 182 LEU B O 1
ATOM 7118 N N . PHE B 1 183 ? 29.830 96.184 24.833 1.00 13.42 183 PHE B N 1
ATOM 7119 C CA . PHE B 1 183 ? 29.777 95.901 26.249 1.00 13.37 183 PHE B CA 1
ATOM 7120 C C . PHE B 1 183 ? 29.122 94.540 26.469 1.00 14.84 183 PHE B C 1
ATOM 7121 O O . PHE B 1 183 ? 28.156 94.175 25.745 1.00 14.47 183 PHE B O 1
ATOM 7138 N N . VAL B 1 184 ? 29.664 93.783 27.425 1.00 12.43 184 VAL B N 1
ATOM 7139 C 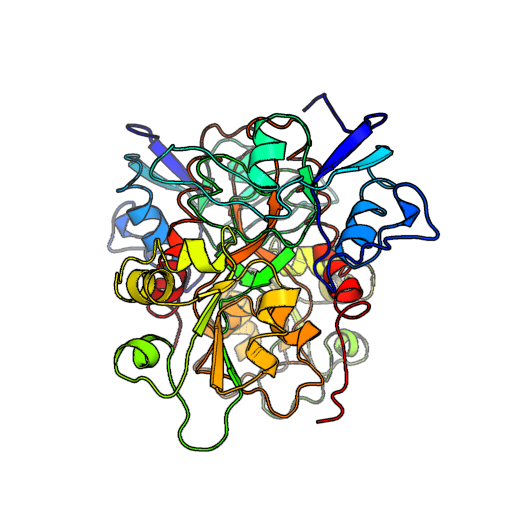CA . VAL B 1 184 ? 29.057 92.550 27.898 1.00 12.47 184 VAL B CA 1
ATOM 7140 C C . VAL B 1 184 ? 28.608 92.757 29.360 1.00 11.75 184 VAL B C 1
ATOM 7141 O O . VAL B 1 184 ? 29.418 93.091 30.247 1.00 12.69 184 VAL B O 1
ATOM 7154 N N . PHE B 1 185 ? 27.327 92.545 29.610 1.00 11.85 185 PHE B N 1
ATOM 7155 C CA . PHE B 1 185 ? 26.757 92.612 30.946 1.00 11.93 185 PHE B CA 1
ATOM 7156 C C . PHE B 1 185 ? 26.454 91.191 31.387 1.00 11.56 185 PHE B C 1
ATOM 7157 O O . PHE B 1 185 ? 25.794 90.442 30.674 1.00 12.54 185 PHE B O 1
ATOM 7174 N N . ILE B 1 186 ? 26.963 90.823 32.561 1.00 11.46 186 ILE B N 1
ATOM 7175 C CA . ILE B 1 186 ? 26.789 89.488 33.115 1.00 11.91 186 ILE B CA 1
ATOM 7176 C C . ILE B 1 186 ? 25.859 89.604 34.313 1.00 11.23 186 ILE B C 1
ATOM 7177 O O . ILE B 1 186 ? 26.207 90.268 35.293 1.00 12.06 186 ILE B O 1
ATOM 7193 N N . ASP B 1 187 ? 24.695 88.978 34.229 1.00 11.09 187 ASP B N 1
ATOM 7194 C CA . ASP B 1 187 ? 23.692 89.090 35.289 1.00 11.67 187 ASP B CA 1
ATOM 7195 C C . ASP B 1 187 ? 22.843 87.815 35.341 1.00 10.73 187 ASP B C 1
ATOM 7196 O O . ASP B 1 187 ? 23.394 86.722 35.216 1.00 11.93 187 ASP B O 1
ATOM 7205 N N . GLU B 1 188 ? 21.528 87.954 35.544 1.00 11.86 188 GLU B N 1
ATOM 7206 C CA . GLU B 1 188 ? 20.654 86.824 35.857 1.00 11.40 188 GLU B CA 1
ATOM 7207 C C . GLU B 1 188 ? 19.618 86.637 34.755 1.00 11.56 188 GLU B C 1
ATOM 7208 O O . GLU B 1 188 ? 18.990 87.586 34.312 1.00 12.76 188 GLU B O 1
ATOM 7220 N N . GLY B 1 189 ? 19.420 85.386 34.360 1.00 12.35 189 GLY B N 1
ATOM 7221 C CA . GLY B 1 189 ? 18.554 85.054 33.249 1.00 12.72 189 GLY B CA 1
ATOM 7222 C C . GLY B 1 189 ? 17.182 85.718 33.246 1.00 12.67 189 GLY B C 1
ATOM 7223 O O . GLY B 1 189 ? 16.806 86.361 32.273 1.00 13.12 189 GLY B O 1
ATOM 7227 N N . PRO B 1 190 ? 16.394 85.559 34.307 1.00 12.59 190 PRO B N 1
ATOM 7228 C CA . PRO B 1 190 ? 15.017 86.070 34.239 1.00 12.88 190 PRO B CA 1
ATOM 7229 C C . PRO B 1 190 ? 14.950 87.596 34.180 1.00 13.19 190 PRO B C 1
ATOM 7230 O O . PRO B 1 190 ? 14.089 88.179 33.520 1.00 13.61 190 PRO B O 1
ATOM 7241 N N . VAL B 1 191 ? 15.882 88.258 34.865 1.00 12.12 191 VAL B N 1
ATOM 7242 C CA . VAL B 1 191 ? 15.945 89.707 34.888 1.00 12.78 191 VAL B CA 1
ATOM 7243 C C . VAL B 1 191 ? 16.294 90.236 33.503 1.00 13.29 191 VAL B C 1
ATOM 7244 O O . VAL B 1 191 ? 15.694 91.196 33.010 1.00 13.08 191 VAL B O 1
ATOM 7257 N N . LEU B 1 192 ? 17.271 89.623 32.863 1.00 12.76 192 LEU B N 1
ATOM 7258 C CA . LEU B 1 192 ? 17.662 90.045 31.528 1.00 13.06 192 LEU B CA 1
ATOM 7259 C C . LEU B 1 192 ? 16.574 89.719 30.524 1.00 14.08 192 LEU B C 1
ATOM 7260 O O . LEU B 1 192 ? 16.302 90.540 29.633 1.00 15.77 192 LEU B O 1
ATOM 7276 N N . ALA B 1 193 ? 15.939 88.561 30.647 1.00 14.75 193 ALA B N 1
ATOM 7277 C CA . ALA B 1 193 ? 14.886 88.167 29.703 1.00 16.60 193 ALA B CA 1
ATOM 7278 C C . ALA B 1 193 ? 13.775 89.202 29.693 1.00 18.15 193 ALA B C 1
ATOM 7279 O O . ALA B 1 193 ? 13.296 89.634 28.628 1.00 19.16 193 ALA B O 1
ATOM 7286 N N . HIS B 1 194 ? 13.353 89.632 30.871 1.00 15.57 194 HIS B N 1
ATOM 7287 C CA . HIS B 1 194 ? 12.282 90.589 30.957 1.00 14.61 194 HIS B CA 1
ATOM 7288 C C . HIS B 1 194 ? 12.678 91.971 30.454 1.00 16.61 194 HIS B C 1
ATOM 7289 O O . HIS B 1 194 ? 11.963 92.594 29.645 1.00 16.17 194 HIS B O 1
ATOM 7302 N N . ASN B 1 195 ? 13.812 92.455 30.941 1.00 13.87 195 ASN B N 1
ATOM 7303 C CA . ASN B 1 195 ? 14.195 93.838 30.750 1.00 14.94 195 ASN B CA 1
ATOM 7304 C C . ASN B 1 195 ? 14.797 94.159 29.383 1.00 15.43 195 ASN B C 1
ATOM 7305 O O . ASN B 1 195 ? 14.800 95.320 28.995 1.00 17.06 195 ASN B O 1
ATOM 7316 N N . LEU B 1 196 ? 15.270 93.147 28.660 1.00 14.96 196 LEU B N 1
ATOM 7317 C CA . LEU B 1 196 ? 15.929 93.381 27.368 1.00 15.76 196 LEU B CA 1
ATOM 7318 C C . LEU B 1 196 ? 15.103 92.832 26.211 1.00 17.53 196 LEU B C 1
ATOM 7319 O O . LEU B 1 196 ? 15.608 92.692 25.095 1.00 16.81 196 LEU B O 1
ATOM 7335 N N . ILE B 1 197 ? 13.819 92.580 26.453 1.00 19.54 197 ILE B N 1
ATOM 7336 C CA . ILE B 1 197 ? 12.941 91.959 25.460 1.00 20.28 197 ILE B CA 1
ATOM 7337 C C . ILE B 1 197 ? 12.865 92.710 24.129 1.00 21.11 197 ILE B C 1
ATOM 7338 O O . ILE B 1 197 ? 12.746 92.077 23.076 1.00 22.45 197 ILE B O 1
ATOM 7354 N N A SER B 1 198 ? 12.949 94.035 24.190 0.58 18.25 198 SER B N 1
ATOM 7355 N N B SER B 1 198 ? 12.954 94.026 24.173 0.42 18.61 198 SER B N 1
ATOM 7356 C CA A SER B 1 198 ? 12.848 94.901 23.004 0.58 23.13 198 SER B CA 1
ATOM 7357 C CA B SER B 1 198 ? 12.836 94.821 22.958 0.42 18.10 198 SER B CA 1
ATOM 7358 C C A SER B 1 198 ? 14.197 95.489 22.566 0.58 26.16 198 SER B C 1
ATOM 7359 C C B SER B 1 198 ? 14.187 95.264 22.401 0.42 16.14 198 SER B C 1
ATOM 7360 O O A SER B 1 198 ? 14.252 96.443 21.769 0.58 20.41 198 SER B O 1
ATOM 7361 O O B SER B 1 198 ? 14.226 95.901 21.348 0.42 14.73 198 SER B O 1
ATOM 7376 N N . ASP B 1 199 ? 15.281 94.927 23.093 1.00 17.46 199 ASP B N 1
ATOM 7377 C CA . ASP B 1 199 ? 16.633 95.291 22.652 1.00 18.41 199 ASP B CA 1
ATOM 7378 C C . ASP B 1 199 ? 17.080 94.315 21.585 1.00 17.99 199 ASP B C 1
ATOM 7379 O O . ASP B 1 199 ? 17.755 93.320 21.845 1.00 18.11 199 ASP B O 1
ATOM 7389 N N . CYS B 1 200 ? 16.710 94.620 20.350 1.00 19.97 200 CYS B N 1
ATOM 7390 C CA . CYS B 1 200 ? 16.924 93.694 19.255 1.00 20.33 200 CYS B CA 1
ATOM 7391 C C . CYS B 1 200 ? 18.387 93.611 18.835 1.00 18.30 200 CYS B C 1
ATOM 7392 O O . CYS B 1 200 ? 18.755 92.721 18.073 1.00 21.65 200 CYS B O 1
ATOM 7399 N N . ASP B 1 201 ? 19.201 94.534 19.316 1.00 18.26 201 ASP B N 1
ATOM 7400 C CA . ASP B 1 201 ? 20.629 94.562 19.019 1.00 17.96 201 ASP B CA 1
ATOM 7401 C C . ASP B 1 201 ? 21.451 94.039 20.210 1.00 17.58 201 ASP B C 1
ATOM 7402 O O . ASP B 1 201 ? 22.655 94.265 20.281 1.00 17.54 201 ASP B O 1
ATOM 7411 N N . VAL B 1 202 ? 20.793 93.350 21.142 1.00 15.90 202 VAL B N 1
ATOM 7412 C CA . VAL B 1 202 ? 21.486 92.676 22.246 1.00 14.12 202 VAL B CA 1
ATOM 7413 C C . VAL B 1 202 ? 21.332 91.175 22.054 1.00 14.86 202 VAL B C 1
ATOM 7414 O O . VAL B 1 202 ? 20.222 90.676 21.830 1.00 16.34 202 VAL B O 1
ATOM 7427 N N . PHE B 1 203 ? 22.444 90.449 22.171 1.00 14.06 203 PHE B N 1
ATOM 7428 C CA . PHE B 1 203 ? 22.530 89.019 21.909 1.00 14.27 203 PHE B CA 1
ATOM 7429 C C . PHE B 1 203 ? 23.179 88.272 23.073 1.00 14.83 203 PHE B C 1
ATOM 7430 O O . PHE B 1 203 ? 23.802 88.873 23.935 1.00 15.37 203 PHE B O 1
ATOM 7447 N N . SER B 1 204 ? 23.039 86.961 23.082 1.00 16.10 204 SER B N 1
ATOM 7448 C CA . SER B 1 204 ? 23.651 86.125 24.102 1.00 15.10 204 SER B CA 1
ATOM 7449 C C . SER B 1 204 ? 25.153 85.948 23.923 1.00 15.68 204 SER B C 1
ATOM 7450 O O . SER B 1 204 ? 25.673 85.956 22.796 1.00 18.03 204 SER B O 1
ATOM 7458 N N . VAL B 1 205 ? 25.863 85.779 25.033 1.00 15.15 205 VAL B N 1
ATOM 7459 C CA . VAL B 1 205 ? 27.226 85.277 25.012 1.00 15.31 205 VAL B CA 1
ATOM 7460 C C . VAL B 1 205 ? 27.221 83.898 25.638 1.00 16.39 205 VAL B C 1
ATOM 7461 O O . VAL B 1 205 ? 27.291 83.744 26.874 1.00 16.56 205 VAL B O 1
ATOM 7474 N N . GLY B 1 206 ? 27.125 82.886 24.789 1.00 19.90 206 GLY B N 1
ATOM 7475 C CA . GLY B 1 206 ? 27.079 81.510 25.250 1.00 20.97 206 GLY B CA 1
ATOM 7476 C C . GLY B 1 206 ? 25.777 81.200 25.962 1.00 19.41 206 GLY B C 1
ATOM 7477 O O . GLY B 1 206 ? 24.816 81.968 25.955 1.00 26.26 206 GLY B O 1
ATOM 7481 N N . GLU B 1 207 ? 25.775 80.047 26.611 1.00 20.44 207 GLU B N 1
ATOM 7482 C CA . GLU B 1 207 ? 24.622 79.567 27.340 1.00 20.35 207 GLU B CA 1
ATOM 7483 C C . GLU B 1 207 ? 24.668 80.080 28.769 1.00 17.47 207 GLU B C 1
ATOM 7484 O O . GLU B 1 207 ? 25.693 80.527 29.251 1.00 18.00 207 GLU B O 1
ATOM 7496 N N . GLU B 1 208 ? 23.554 79.946 29.456 1.00 17.06 208 GLU B N 1
ATOM 7497 C CA . GLU B 1 208 ? 23.528 80.259 30.878 1.00 16.91 208 GLU B CA 1
ATOM 7498 C C . GLU B 1 208 ? 24.425 79.288 31.625 1.00 17.34 208 GLU B C 1
ATOM 7499 O O . GLU B 1 208 ? 24.648 78.156 31.157 1.00 18.29 208 GLU B O 1
ATOM 7511 N N . PHE B 1 209 ? 24.978 79.728 32.748 1.00 15.85 209 PHE B N 1
ATOM 7512 C CA . PHE B 1 209 ? 25.811 78.901 33.608 1.00 16.41 209 PHE B CA 1
ATOM 7513 C C . PHE B 1 209 ? 25.527 79.213 35.069 1.00 14.77 209 PHE B C 1
ATOM 7514 O O . PHE B 1 209 ? 25.013 80.284 35.371 1.00 14.93 209 PHE B O 1
ATOM 7531 N N . GLN B 1 210 ? 25.867 78.272 35.943 1.00 15.99 210 GLN B N 1
ATOM 7532 C CA . GLN B 1 210 ? 25.504 78.286 37.360 1.00 15.49 210 GLN B CA 1
ATOM 7533 C C . GLN B 1 210 ? 24.008 77.998 37.525 1.00 15.44 210 GLN B C 1
ATOM 7534 O O . GLN B 1 210 ? 23.177 78.363 36.686 1.00 21.58 210 GLN B O 1
ATOM 7548 N N . SER B 1 211 ? 23.689 77.322 38.609 1.00 14.84 211 SER B N 1
ATOM 7549 C CA . SER B 1 211 ? 22.329 76.977 38.955 1.00 16.03 211 SER B CA 1
ATOM 7550 C C . SER B 1 211 ? 22.013 77.493 40.327 1.00 14.60 211 SER B C 1
ATOM 7551 O O . SER B 1 211 ? 22.712 77.151 41.281 1.00 15.80 211 SER B O 1
ATOM 7559 N N . PHE B 1 212 ? 20.937 78.270 40.446 1.00 13.54 212 PHE B N 1
ATOM 7560 C CA . PHE B 1 212 ? 20.508 78.804 41.732 1.00 12.35 212 PHE B CA 1
ATOM 7561 C C . PHE B 1 212 ? 18.999 79.081 41.693 1.00 11.67 212 PHE B C 1
ATOM 7562 O O . PHE B 1 212 ? 18.335 78.781 40.707 1.00 12.27 212 PHE B O 1
ATOM 7579 N N . GLU B 1 213 ? 18.483 79.604 42.794 1.00 11.63 213 GLU B N 1
ATOM 7580 C CA . GLU B 1 213 ? 17.065 79.886 42.966 1.00 11.32 213 GLU B CA 1
ATOM 7581 C C . GLU B 1 213 ? 16.871 81.339 43.324 1.00 10.66 213 GLU B C 1
ATOM 7582 O O . GLU B 1 213 ? 17.756 81.982 43.899 1.00 11.58 213 GLU B O 1
ATOM 7594 N N . TYR B 1 214 ? 15.671 81.839 43.049 1.00 10.99 214 TYR B N 1
ATOM 7595 C CA . TYR B 1 214 ? 15.124 82.977 43.746 1.00 10.07 214 TYR B CA 1
ATOM 7596 C C . TYR B 1 214 ? 14.259 82.497 44.913 1.00 10.47 214 TYR B C 1
ATOM 7597 O O . TYR B 1 214 ? 13.465 81.561 44.784 1.00 10.95 214 TYR B O 1
ATOM 7615 N N . ALA B 1 215 ? 14.444 83.134 46.061 1.00 10.39 215 ALA B N 1
ATOM 7616 C CA . ALA B 1 215 ? 13.699 82.839 47.252 1.00 10.37 215 ALA B CA 1
ATOM 7617 C C . ALA B 1 215 ? 13.568 84.141 48.032 1.00 10.66 215 ALA B C 1
ATOM 7618 O O . ALA B 1 215 ? 14.051 85.191 47.589 1.00 11.11 215 ALA B O 1
ATOM 7625 N N . PHE B 1 216 ? 12.878 84.099 49.166 1.00 10.33 216 PHE B N 1
ATOM 7626 C CA . PHE B 1 216 ? 12.884 85.227 50.091 1.00 9.69 216 PHE B CA 1
ATOM 7627 C C . PHE B 1 216 ? 13.985 84.970 51.138 1.00 10.82 216 PHE B C 1
ATOM 7628 O O . PHE B 1 216 ? 14.362 83.819 51.419 1.00 11.72 216 PHE B O 1
ATOM 7645 N N . GLY B 1 217 ? 14.494 86.049 51.727 1.00 10.18 217 GLY B N 1
ATOM 7646 C CA . GLY B 1 217 ? 15.494 85.942 52.784 1.00 11.01 217 GLY B CA 1
ATOM 7647 C C . GLY B 1 217 ? 14.880 86.070 54.164 1.00 10.51 217 GLY B C 1
ATOM 7648 O O . GLY B 1 217 ? 13.979 86.879 54.364 1.00 10.97 217 GLY B O 1
ATOM 7652 N N . LEU B 1 218 ? 15.345 85.250 55.103 1.00 10.91 218 LEU B N 1
ATOM 7653 C CA . LEU B 1 218 ? 14.849 85.226 56.466 1.00 11.83 218 LEU B CA 1
ATOM 7654 C C . LEU B 1 218 ? 16.015 85.225 57.436 1.00 12.20 218 LEU B C 1
ATOM 7655 O O . LEU B 1 218 ? 17.028 84.596 57.172 1.00 12.53 218 LEU B O 1
ATOM 7671 N N . PRO B 1 219 ? 15.875 85.897 58.584 1.00 12.53 219 PRO B N 1
ATOM 7672 C CA . PRO B 1 219 ? 16.975 85.819 59.549 1.00 13.16 219 PRO B CA 1
ATOM 7673 C C . PRO B 1 219 ? 17.035 84.435 60.169 1.00 12.30 219 PRO B C 1
ATOM 7674 O O . PRO B 1 219 ? 16.012 83.772 60.289 1.00 13.18 219 PRO B O 1
ATOM 7685 N N . LYS B 1 220 ? 18.222 83.998 60.570 1.00 12.94 220 LYS B N 1
ATOM 7686 C CA . LYS B 1 220 ? 18.359 82.752 61.294 1.00 13.70 220 LYS B CA 1
ATOM 7687 C C . LYS B 1 220 ? 17.498 82.848 62.548 1.00 14.32 220 LYS B C 1
ATOM 7688 O O . LYS B 1 220 ? 17.364 83.916 63.169 1.00 16.54 220 LYS B O 1
ATOM 7707 N N . ASP B 1 221 ? 16.865 81.732 62.874 1.00 15.62 221 ASP B N 1
ATOM 7708 C CA . ASP B 1 221 ? 16.008 81.614 64.040 1.00 17.10 221 ASP B CA 1
ATOM 7709 C C . ASP B 1 221 ? 14.702 82.387 63.926 1.00 16.83 221 ASP B C 1
ATOM 7710 O O . ASP B 1 221 ? 14.018 82.558 64.926 1.00 18.34 221 ASP B O 1
ATOM 7719 N N . SER B 1 222 ? 14.319 82.811 62.720 1.00 15.58 222 SER B N 1
ATOM 7720 C CA . SER B 1 222 ? 13.012 83.449 62.539 1.00 14.19 222 SER B CA 1
ATOM 7721 C C . SER B 1 222 ? 11.863 82.518 62.963 1.00 14.71 222 SER B C 1
ATOM 7722 O O . SER B 1 222 ? 11.809 81.374 62.536 1.00 15.21 222 SER B O 1
ATOM 7730 N N . PRO B 1 223 ? 10.907 83.013 63.749 1.00 14.51 223 PRO B N 1
ATOM 7731 C CA . PRO B 1 223 ? 9.752 82.178 64.090 1.00 15.40 223 PRO B CA 1
ATOM 7732 C C . PRO B 1 223 ? 8.749 82.050 62.942 1.00 15.02 223 PRO B C 1
ATOM 7733 O O . PRO B 1 223 ? 7.766 81.328 63.093 1.00 17.15 223 PRO B O 1
ATOM 7744 N N . TYR B 1 224 ? 8.990 82.720 61.820 1.00 13.76 224 TYR B N 1
ATOM 7745 C CA . TYR B 1 224 ? 8.009 82.766 60.736 1.00 14.35 224 TYR B CA 1
ATOM 7746 C C . TYR B 1 224 ? 8.374 81.904 59.540 1.00 14.49 224 TYR B C 1
ATOM 7747 O O . TYR B 1 224 ? 7.592 81.795 58.592 1.00 14.89 224 TYR B O 1
ATOM 7765 N N . LYS B 1 225 ? 9.563 81.310 59.564 1.00 14.00 225 LYS B N 1
ATOM 7766 C CA . LYS B 1 225 ? 10.071 80.553 58.416 1.00 14.01 225 LYS B CA 1
ATOM 7767 C C . LYS B 1 225 ? 9.168 79.387 57.997 1.00 13.86 225 LYS B C 1
ATOM 7768 O O . LYS B 1 225 ? 8.884 79.207 56.819 1.00 13.96 225 LYS B O 1
ATOM 7787 N N A SER B 1 226 ? 8.724 78.582 58.954 0.44 14.32 226 SER B N 1
ATOM 7788 N N B SER B 1 226 ? 8.723 78.598 58.960 0.56 14.11 226 SER B N 1
ATOM 7789 C CA A SER B 1 226 ? 7.902 77.423 58.617 0.44 14.88 226 SER B CA 1
ATOM 7790 C CA B SER B 1 226 ? 7.917 77.428 58.645 0.56 14.76 226 SER B CA 1
ATOM 7791 C C A SER B 1 226 ? 6.640 77.840 57.877 0.44 14.49 226 SER B C 1
ATOM 7792 C C B SER B 1 226 ? 6.612 77.797 57.934 0.56 14.47 226 SER B C 1
ATOM 7793 O O A SER B 1 226 ? 6.287 77.257 56.849 0.44 14.03 226 SER B O 1
ATOM 7794 O O B SER B 1 226 ? 6.205 77.141 56.976 0.56 13.82 226 SER B O 1
ATOM 7809 N N . LEU B 1 227 ? 5.950 78.846 58.401 1.00 13.90 227 LEU B N 1
ATOM 7810 C CA . LEU B 1 227 ? 4.735 79.342 57.759 1.00 14.31 227 LEU B CA 1
ATOM 7811 C C . LEU B 1 227 ? 4.984 79.911 56.372 1.00 14.28 227 LEU B C 1
ATOM 7812 O O . LEU B 1 227 ? 4.250 79.620 55.428 1.00 14.67 227 LEU B O 1
ATOM 7829 N N . ILE B 1 228 ? 6.018 80.721 56.234 1.00 13.72 228 ILE B N 1
ATOM 7830 C CA . ILE B 1 228 ? 6.341 81.273 54.924 1.00 13.26 228 ILE B CA 1
ATOM 7831 C C . ILE B 1 228 ? 6.667 80.150 53.932 1.00 12.70 228 ILE B C 1
ATOM 7832 O O . ILE B 1 228 ? 6.168 80.147 52.800 1.00 13.32 228 ILE B O 1
ATOM 7848 N N . ASP B 1 229 ? 7.464 79.173 54.365 1.00 12.89 229 ASP B N 1
ATOM 7849 C CA . ASP B 1 229 ? 7.830 78.037 53.510 1.00 12.40 229 ASP B CA 1
ATOM 7850 C C . ASP B 1 229 ? 6.596 77.270 53.039 1.00 12.73 229 ASP B C 1
ATOM 7851 O O . ASP B 1 229 ? 6.454 76.956 51.862 1.00 12.81 229 ASP B O 1
ATOM 7860 N N A SER B 1 230 ? 5.712 76.964 53.978 0.61 12.41 230 SER B N 1
ATOM 7861 N N B SER B 1 230 ? 5.684 76.976 53.954 0.39 12.51 230 SER B N 1
ATOM 7862 C CA A SER B 1 230 ? 4.512 76.206 53.658 0.61 12.17 230 SER B CA 1
ATOM 7863 C CA B SER B 1 230 ? 4.535 76.161 53.583 0.39 12.26 230 SER B CA 1
ATOM 7864 C C A SER B 1 230 ? 3.673 76.934 52.607 0.61 12.71 230 SER B C 1
ATOM 7865 C C B SER B 1 230 ? 3.554 76.906 52.673 0.39 12.11 230 SER B C 1
ATOM 7866 O O A SER B 1 230 ? 3.231 76.358 51.612 0.61 13.16 230 SER B O 1
ATOM 7867 O O B SER B 1 230 ? 2.890 76.300 51.830 0.39 10.99 230 SER B O 1
ATOM 7882 N N . HIS B 1 231 ? 3.458 78.221 52.837 1.00 12.66 231 HIS B N 1
ATOM 7883 C CA . HIS B 1 231 ? 2.598 79.003 51.974 1.00 12.77 231 HIS B CA 1
ATOM 7884 C C . HIS B 1 231 ? 3.235 79.219 50.601 1.00 12.38 231 HIS B C 1
ATOM 7885 O O . HIS B 1 231 ? 2.539 79.170 49.595 1.00 12.74 231 HIS B O 1
ATOM 7899 N N . LEU B 1 232 ? 4.554 79.400 50.527 1.00 12.97 232 LEU B N 1
ATOM 7900 C CA . LEU B 1 232 ? 5.209 79.489 49.224 1.00 11.74 232 LEU B CA 1
ATOM 7901 C C . LEU B 1 232 ? 5.153 78.170 48.446 1.00 12.03 232 LEU B C 1
ATOM 7902 O O . LEU B 1 232 ? 4.948 78.168 47.233 1.00 12.37 232 LEU B O 1
ATOM 7918 N N . LEU B 1 233 ? 5.317 77.043 49.131 1.00 12.18 233 LEU B N 1
ATOM 7919 C CA . LEU B 1 233 ? 5.145 75.739 48.477 1.00 13.14 233 LEU B CA 1
ATOM 7920 C C . LEU B 1 233 ? 3.728 75.595 47.909 1.00 13.24 233 LEU B C 1
ATOM 7921 O O . LEU B 1 233 ? 3.542 75.161 46.781 1.00 13.69 233 LEU B O 1
ATOM 7937 N N A LYS B 1 234 ? 2.725 75.996 48.678 0.52 13.05 234 LYS B N 1
ATOM 7938 N N B LYS B 1 234 ? 2.731 76.001 48.690 0.48 13.05 234 LYS B N 1
ATOM 7939 C CA A LYS B 1 234 ? 1.352 75.932 48.196 0.52 14.24 234 LYS B CA 1
ATOM 7940 C CA B LYS B 1 234 ? 1.339 75.972 48.243 0.48 14.00 234 LYS B CA 1
ATOM 7941 C C A LYS B 1 234 ? 1.152 76.819 46.961 0.52 13.52 234 LYS B C 1
ATOM 7942 C C B LYS B 1 234 ? 1.099 76.842 47.005 0.48 13.51 234 LYS B C 1
ATOM 7943 O O A LYS B 1 234 ? 0.550 76.398 45.988 0.52 13.90 234 LYS B O 1
ATOM 7944 O O B LYS B 1 234 ? 0.392 76.440 46.093 0.48 14.31 234 LYS B O 1
ATOM 7981 N N . PHE B 1 235 ? 1.665 78.047 46.988 1.00 13.01 235 PHE B N 1
ATOM 7982 C CA . PHE B 1 235 ? 1.572 78.920 45.815 1.00 12.33 235 PHE B CA 1
ATOM 7983 C C . PHE B 1 235 ? 2.137 78.199 44.585 1.00 12.98 235 PHE B C 1
ATOM 7984 O O . PHE B 1 235 ? 1.553 78.239 43.513 1.00 13.94 235 PHE B O 1
ATOM 8002 N N . ARG B 1 236 ? 3.266 77.521 44.743 1.00 12.54 236 ARG B N 1
ATOM 8003 C CA . ARG B 1 236 ? 3.872 76.838 43.613 1.00 12.63 236 ARG B CA 1
ATOM 8004 C C . ARG B 1 236 ? 2.985 75.686 43.128 1.00 12.76 236 ARG B C 1
ATOM 8005 O O . ARG B 1 236 ? 2.717 75.548 41.933 1.00 13.45 236 ARG B O 1
ATOM 8026 N N . GLU B 1 237 ? 2.523 74.875 44.072 1.00 12.53 237 GLU B N 1
ATOM 8027 C CA . GLU B 1 237 ? 1.695 73.712 43.779 1.00 13.50 237 GLU B CA 1
ATOM 8028 C C . GLU B 1 237 ? 0.361 74.089 43.146 1.00 13.75 237 GLU B C 1
ATOM 8029 O O . GLU B 1 237 ? -0.158 73.362 42.306 1.00 14.89 237 GLU B O 1
ATOM 8041 N N . GLU B 1 238 ? -0.202 75.215 43.548 1.00 14.13 238 GLU B N 1
ATOM 8042 C CA . GLU B 1 238 ? -1.472 75.663 42.994 1.00 15.19 238 GLU B CA 1
ATOM 8043 C C . GLU B 1 238 ? -1.340 76.351 41.650 1.00 14.64 238 GLU B C 1
ATOM 8044 O O . GLU B 1 238 ? -2.348 76.635 41.017 1.00 16.29 238 GLU B O 1
ATOM 8056 N N . GLY B 1 239 ? -0.116 76.613 41.209 1.00 14.80 239 GLY B N 1
ATOM 8057 C CA . GLY B 1 239 ? 0.114 77.249 39.923 1.00 14.78 239 GLY B CA 1
ATOM 8058 C C . GLY B 1 239 ? 0.201 78.761 39.986 1.00 14.48 239 GLY B C 1
ATOM 8059 O O . GLY B 1 239 ? 0.310 79.419 38.946 1.00 14.66 239 GLY B O 1
ATOM 8063 N N . PHE B 1 240 ? 0.135 79.308 41.194 1.00 14.36 240 PHE B N 1
ATOM 8064 C CA . PHE B 1 240 ? 0.096 80.756 41.374 1.00 13.51 240 PHE B CA 1
ATOM 8065 C C . PHE B 1 240 ? 1.395 81.435 40.931 1.00 13.22 240 PHE B C 1
ATOM 8066 O O . PHE B 1 240 ? 1.367 82.509 40.331 1.00 13.28 240 PHE B O 1
ATOM 8083 N N . ILE B 1 241 ? 2.534 80.816 41.207 1.00 13.19 241 ILE B N 1
ATOM 8084 C CA . ILE B 1 241 ? 3.806 81.401 40.806 1.00 13.63 241 ILE B CA 1
ATOM 8085 C C . ILE B 1 241 ? 3.858 81.527 39.282 1.00 13.56 241 ILE B C 1
ATOM 8086 O O . ILE B 1 241 ? 4.222 82.570 38.754 1.00 13.86 241 ILE B O 1
ATOM 8102 N N . ASP B 1 242 ? 3.476 80.466 38.584 1.00 13.51 242 ASP B N 1
ATOM 8103 C CA . ASP B 1 242 ? 3.504 80.474 37.128 1.00 13.69 242 ASP B CA 1
ATOM 8104 C C . ASP B 1 242 ? 2.521 81.511 36.572 1.00 13.39 242 ASP B C 1
ATOM 8105 O O . ASP B 1 242 ? 2.834 82.212 35.615 1.00 14.77 242 ASP B O 1
ATOM 8114 N N . ILE B 1 243 ? 1.337 81.596 37.157 1.00 13.52 243 ILE B N 1
ATOM 8115 C CA . ILE B 1 243 ? 0.357 82.590 36.723 1.00 13.94 243 ILE B CA 1
ATOM 8116 C C . ILE B 1 243 ? 0.905 84.019 36.898 1.00 13.36 243 ILE B C 1
ATOM 8117 O O . ILE B 1 243 ? 0.726 84.875 36.029 1.00 13.29 243 ILE B O 1
ATOM 8133 N N . LEU B 1 244 ? 1.590 84.279 38.004 1.00 13.01 244 LEU B N 1
ATOM 8134 C CA . LEU B 1 244 ? 2.168 85.615 38.208 1.00 12.88 244 LEU B CA 1
ATOM 8135 C C . LEU B 1 244 ? 3.302 85.922 37.246 1.00 12.74 244 LEU B C 1
ATOM 8136 O O . LEU B 1 244 ? 3.430 87.059 36.802 1.00 13.26 244 LEU B O 1
ATOM 8152 N N . TRP B 1 245 ? 4.142 84.939 36.933 1.00 14.10 245 TRP B N 1
ATOM 8153 C CA . TRP B 1 245 ? 5.210 85.186 35.973 1.00 14.53 245 TRP B CA 1
ATOM 8154 C C . TRP B 1 245 ? 4.596 85.531 34.597 1.00 14.88 245 TRP B C 1
ATOM 8155 O O . TRP B 1 245 ? 5.054 86.434 33.907 1.00 15.41 245 TRP B O 1
ATOM 8176 N N A GLU B 1 246 ? 3.545 84.814 34.213 0.49 15.31 246 GLU B N 1
ATOM 8177 N N B GLU B 1 246 ? 3.557 84.805 34.198 0.51 15.16 246 GLU B N 1
ATOM 8178 C CA A GLU B 1 246 ? 2.844 85.102 32.964 0.49 16.73 246 GLU B CA 1
ATOM 8179 C CA B GLU B 1 246 ? 2.861 85.117 32.952 0.51 16.60 246 GLU B CA 1
ATOM 8180 C C A GLU B 1 246 ? 2.188 86.492 32.956 0.49 15.66 246 GLU B C 1
ATOM 8181 C C B GLU B 1 246 ? 2.259 86.530 32.976 0.51 15.20 246 GLU B C 1
ATOM 8182 O O A GLU B 1 246 ? 2.145 87.164 31.926 0.49 16.35 246 GLU B O 1
ATOM 8183 O O B GLU B 1 246 ? 2.327 87.260 31.985 0.51 15.82 246 GLU B O 1
ATOM 8206 N N . LYS B 1 247 ? 1.652 86.904 34.098 1.00 14.62 247 LYS B N 1
ATOM 8207 C CA . LYS B 1 247 ? 1.062 88.230 34.241 1.00 13.69 247 LYS B CA 1
ATOM 8208 C C . LYS B 1 247 ? 2.086 89.341 34.081 1.00 15.28 247 LYS B C 1
ATOM 8209 O O . LYS B 1 247 ? 1.832 90.328 33.391 1.00 17.17 247 LYS B O 1
ATOM 8229 N N . TRP B 1 248 ? 3.240 89.183 34.719 1.00 13.92 248 TRP B N 1
ATOM 8230 C CA . TRP B 1 248 ? 4.183 90.287 34.880 1.00 14.13 248 TRP B CA 1
ATOM 8231 C C . TRP B 1 248 ? 5.347 90.312 33.895 1.00 14.97 248 TRP B C 1
ATOM 8232 O O . TRP B 1 248 ? 5.883 91.385 33.606 1.00 16.13 248 TRP B O 1
ATOM 8253 N N . SER B 1 249 ? 5.793 89.159 33.409 1.00 16.55 249 SER B N 1
ATOM 8254 C CA . SER B 1 249 ? 6.957 89.182 32.532 1.00 17.91 249 SER B CA 1
ATOM 8255 C C . SER B 1 249 ? 6.533 89.634 31.141 1.00 20.31 249 SER B C 1
ATOM 8256 O O . SER B 1 249 ? 5.385 89.443 30.724 1.00 20.78 249 SER B O 1
ATOM 8264 N N A SER B 1 250 ? 7.473 90.228 30.417 0.67 21.67 250 SER B N 1
ATOM 8265 N N B SER B 1 250 ? 7.462 90.245 30.419 0.33 19.69 250 SER B N 1
ATOM 8266 C CA A SER B 1 250 ? 7.196 90.803 29.108 0.67 23.52 250 SER B CA 1
ATOM 8267 C CA B SER B 1 250 ? 7.159 90.802 29.111 0.33 22.04 250 SER B CA 1
ATOM 8268 C C A SER B 1 250 ? 7.029 89.703 28.069 0.67 33.14 250 SER B C 1
ATOM 8269 C C B SER B 1 250 ? 6.994 89.689 28.092 0.33 29.54 250 SER B C 1
ATOM 8270 O O A SER B 1 250 ? 7.673 88.653 28.147 0.67 32.45 250 SER B O 1
ATOM 8271 O O B SER B 1 250 ? 7.608 88.626 28.201 0.33 29.20 250 SER B O 1
ATOM 8286 N N . GLY B 1 251 ? 6.146 89.951 27.105 1.00 31.40 251 GLY B N 1
ATOM 8287 C CA . GLY B 1 251 ? 5.845 88.991 26.063 1.00 48.06 251 GLY B CA 1
ATOM 8288 C C . GLY B 1 251 ? 6.090 89.634 24.719 1.00 55.14 251 GLY B C 1
ATOM 8289 O O . GLY B 1 251 ? 6.540 90.781 24.645 1.00 54.48 251 GLY B O 1
ATOM 8294 N N . ASN B 1 252 ? 5.780 88.900 23.656 1.00 56.77 252 ASN B N 1
ATOM 8295 C CA . ASN B 1 252 ? 6.115 89.334 22.312 1.00 59.74 252 ASN B CA 1
ATOM 8296 C C . ASN B 1 252 ? 7.605 89.630 22.231 1.00 53.04 252 ASN B C 1
ATOM 8297 O O . ASN B 1 252 ? 8.399 89.169 23.051 1.00 67.82 252 ASN B O 1
ATOM 8308 N N . SER B 1 253 ? 7.957 90.374 21.195 1.00 54.49 253 SER B N 1
ATOM 8309 C CA . SER B 1 253 ? 9.216 91.080 21.081 1.00 47.84 253 SER B CA 1
ATOM 8310 C C . SER B 1 253 ? 9.090 91.730 19.721 1.00 52.71 253 SER B C 1
ATOM 8311 O O . SER B 1 253 ? 8.854 91.042 18.725 1.00 62.40 253 SER B O 1
ATOM 8319 N N . VAL B 1 254 ? 9.202 93.053 19.681 1.00 53.92 254 VAL B N 1
ATOM 8320 C CA . VAL B 1 254 ? 9.202 93.773 18.416 1.00 39.76 254 VAL B CA 1
ATOM 8321 C C . VAL B 1 254 ? 10.263 93.169 17.490 1.00 54.10 254 VAL B C 1
ATOM 8322 O O . VAL B 1 254 ? 10.132 93.212 16.269 1.00 54.14 254 VAL B O 1
ATOM 8335 N N . CYS B 1 255 ? 11.297 92.583 18.090 1.00 53.34 255 CYS B N 1
ATOM 8336 C CA . CYS B 1 255 ? 12.390 91.962 17.347 1.00 40.23 255 CYS B CA 1
ATOM 8337 C C . CYS B 1 255 ? 11.910 90.773 16.515 1.00 51.97 255 CYS B C 1
ATOM 8338 O O . CYS B 1 255 ? 11.397 89.791 17.052 1.00 45.95 255 CYS B O 1
#

CATH classification: 3.40.190.10 (+1 more: 3.40.190.10)

Solvent-accessible surface area: 22344 Å² total

Foldseek 3Di:
DAAAEFEEEDADQPQFWDAAPDDDDWLRRIDHLLSVVVVVLCVVVHYHYTYDWFPLNACWDQDPVVRDIGTPLNCQLVVVGAKYRTQAKDDPRSVVFWDWAAFQFKKFKWKKAFAPDDPAAAVLCVVVDDQAAEEEEPRGPVLVCLCPPPPCSSVVNHVVGDHAHDDVRQVVVRVVGRYMYMDMVQSCQQPCVVVPRMDTHHDTDDIIGGTMIGGPPRPCRVVRNVVSVVCVVVCVSVVRCVVGGDD/DPDFAAAAEFEEEDDDQPQFWAAAPDDDDWLRRIDHLLSVVVVVLCVVRHYHYTYDWFPLNACWDADPVVRAMGTSLNCQLVVVGFKYRTQAKDDPRSVVFWDWAAFQFKKFKWKKFFEPDDDAQAVLVPVVDDQAAEEEEPRGPVLVCLCPPPPCSSVVNHVVGDHAHDDVRQVVVRVVHRYMYIGMVQSCCQPCQAVPRMGTRHDTDDIIGGTMIGGPPRPHRVVRNVVSVVCVVVCNSVVRCVVGGDDDYPD

Sequence (502 aa):
LIGRHLRLGSVEEQPFMFFATEGCEGNDCWSGMVNDMVVKLSSEDLGFTYEYIQPDDRKFGALNKKTTNEWNGMIRDLLDDKTDMIAIDLSTNSSARKKSSAIDYSFPFMDAGIKKAVVKGEGTTLNQVLELLDQDKYKWGVIGSRHPETLLKTHRDSSRYSSRLVDEGVELKDLNHAIETLRGGLFVFIDEGPVLAHNLISDCDVFSSVGEEFQSFEYAFGLPKDSPYKSSLIDSSHLLLKFREEGFIDILWEEKWSSSGGSKNLIGRHLRLGSVEEQPFMFFATEGCEGNDCWSGMVNDMVVKKLSSEDLGFTYEYIQPDDRKKFGALNKTTNEEWNGMIRDLLDDKTDMIAIDLSTNSSARKKSSAIDYSFPFMDAGIKAVVKGEGTTLNQVLELLDQDKYKKWGVIGSRHPETLLKKTHRDSSRYSRLVDEGVELKDLNHAIEETLRGGLFVFIDEGPVLAHNLISSDCDVFSVGEEFQSFEYAFGLPKDSPYKSSLIDSSHLLKKFREEGFIDILWEEKWSSSGNSVC

Nearest PDB structures (foldseek):
  5cmb-assembly1_A  TM=1.003E+00  e=4.614E-56  Mnemiopsis leidyi
  5cmc-assembly1_A  TM=1.002E+00  e=4.075E-56  Mnemiopsis leidyi
  4ykk-assembly1_A  TM=1.003E+00  e=1.027E-54  Mnemiopsis leidyi
  4zdm-assembly1_A-2  TM=9.599E-01  e=1.157E-33  Pleurobrachia bachei
  8e92-assembly1_C  TM=8.804E-01  e=5.009E-19  Homo sapiens

Organism: Mnemiopsis leidyi (NCBI:txid27923)

Radius of gyration: 23.9 Å; Cα contacts (8 Å, |Δi|>4): 1049; chains: 2; bounding box: 56×70×55 Å

B-factor: mean 21.77, std 10.34, range [7.1, 94.09]

Secondary structure (DSSP, 8-state):
-TT-EEEEE---BTTTBEE-SSS--GGGGEESHHHHHHHHHHHHH--EEEEE--TT-----EETTTTEE-HHHHHHHTTS-SEEEEEEE--HHHHTT-EEPSP-EEEEEEEEEESTT-S-SSGGGGGG-SS-EEEEETTSHHHHHHHHSSSTHHHHHHHHSEEE-SHHHHHHHHHTSSEEEEEEHHHHHHHTTT-TTEEE-S--EEEEEEEEEE-TT-TTHHHHHHHHHHHHHHTHHHHHHHHHS--/-----TT-EEEEE---BTTTBEE-SSS--GGGGEESHHHHHHHHHHHHH--EEEEE--TT-----B-TTT--B-HHHHHHHTTS-SEEEEEEE--HHHHTT-EEPSP-EEEEEEEEEE-SSS--SSGGGGGG-SS-EEEEETTSHHHHHHHHSSSTHHHHHHHHSEEE-SHHHHHHHHHTSSEEEEEEHHHHHHHTTT-TTEEE-S--EEEEEEEEEE-TT-TTHHHHHHHHHHHHHHTHHHHHHHHHS------

InterPro domains:
  IPR001320 Ionotropic glutamate receptor, C-terminal [SM00079] (9-251)
  IPR015683 Ionotropic glutamate receptor [PTHR18966] (33-119)
  IPR019594 Ionotropic glutamate receptor, L-glutamate and glycine-binding domain [PF10613] (9-118)
  IPR019594 Ionotropic glutamate receptor, L-glutamate and glycine-binding domain [SM00918] (19-82)